Protein AF-A0A2E5HHM3-F1 (afdb_monomer)

Solvent-accessible surface area (backbone atoms only — not comparable to full-atom values): 27384 Å² total; per-residue (Å²): 130,82,76,67,88,47,55,37,11,31,21,48,49,81,58,52,78,42,77,38,88,93,41,84,60,32,28,41,39,33,32,73,82,70,71,46,77,44,80,33,44,54,70,53,45,56,56,45,70,64,27,66,7,68,49,29,27,46,55,49,34,52,52,38,50,73,74,68,46,90,64,98,44,60,64,49,46,44,55,49,44,51,56,35,32,76,76,62,48,24,49,78,33,81,50,67,50,60,92,63,73,69,63,55,90,77,54,38,79,43,60,85,66,72,57,25,53,57,87,82,64,73,36,71,58,62,44,70,64,84,58,46,63,56,59,68,73,49,61,73,42,44,63,63,52,44,70,67,42,28,88,82,38,74,84,62,60,92,67,48,61,36,80,40,81,39,98,86,74,45,79,41,34,23,57,27,59,48,81,20,36,27,40,65,51,53,41,96,85,30,36,46,50,49,41,76,77,75,26,62,86,71,42,50,68,71,68,56,39,55,46,54,44,64,33,64,44,58,79,22,36,31,40,42,67,50,79,47,56,62,41,82,80,12,55,86,76,21,54,76,48,51,68,37,77,62,68,76,40,54,76,91,63,70,63,59,83,74,59,55,42,65,63,65,72,71,38,77,62,54,68,90,77,42,58,86,84,34,76,60,34,49,48,54,52,50,52,54,50,51,54,58,48,69,69,43,90,81,64,48,67,30,41,46,46,40,49,28,35,26,67,75,69,76,44,78,58,70,41,55,33,85,48,43,56,71,36,61,60,36,32,36,52,52,24,53,52,40,22,55,26,21,53,48,51,48,63,70,37,48,75,45,58,74,61,46,39,40,68,76,53,33,52,50,48,47,53,51,33,55,46,28,53,62,44,62,62,71,73,62,69,78,71,50,74,69,54,44,55,47,52,51,48,52,50,50,34,37,57,70,57,35,59,35,68,55,34,101,35,66,42,58,31,43,41,53,52,46,52,29,50,52,52,14,42,43,57,25,69,71,53,62,96,80,78,73,88,66,52,53,68,53,45,22,43,37,42,32,40,48,40,58,58,52,56,58,42,37,66,47,40,35,57,66,30,81,43,72,64,52,44,48,48,53,43,46,54,47,38,52,48,41,56,56,69,82,77,78,77,125

Sequence (490 aa):
MAPPSGDAYPYLCKATITPLPDRPGEFEVTIGNPPRRVVLGSSALALAQEFDGQRTCAEIASALIADGVPLPSPDFVLAMAQQLAQIGLVLLSHQPIERNVKVRGESGLFSTNPLRHRCLGCGRSCQGHIIGPLEPEFIERVPDILATLQPLYPELTDEVLVPMERDSGATAHRLAFGRARACVFLGDDGLCRIHKHIGPEAKPAMCRFFPIRLVQTEDGFRVGISRCYEAHKTYKEGLEQTIAEITGMQPDELLPPEVRGLSPSEPGILNDNPEPGSREARRQQLEHHFMAMLEDPQVTLGHLLHFACEVAQGQRLALPPTQLLEDPATTRIIARRLRSFGQRALATHAHYLDDTLPDGHIDRLGRLLDFITQYPDEGVTTLTPAQRDYSFHILREWFFLRDWFRHPSIEASAVTMALGVLTAAELAAGADEGDQGDLPGDLFAHALITWVRLVRAPDNVTDLFTDQEDFGLFLTDLGEAGASPEGATS

Foldseek 3Di:
DPPPLFQKQKAFADWDWAQDPVDPQWIWTWDDVVTDTDIDGNLLVVLNVLRHLADTLQRSLVVCVVVVNDDPDSCSSSVSSVVCVVSPRMDIDSHRDPPDPVLPPCQDEAEPPFAWDDPPQQLQQQWDDWADLFDPVLVVCVVVLCVQCCVVPVVDDPQQWDWDQDPVRDIGTTGDADWQRGGPQQDPSSGRVCCVGVRLVSDTLLSLLPPWDWAQASNHIYIHGALDLCCLVTVVPGPRADPCNSRVADSNRPDDPRVCTSDPPRLPHQPPCPDPPDPSNLQVVLLVVVLVLLVDPPDDLLNLLQSLLCSLPVDGFLDDSVCLQVQLLSLQLLLVLLLQLLVVLCVVCVVVLVIHHPPVLSVLLVLLSVCSNVPDSDGFQDDDPSLRVVLSSNVSRCSSSNLVSLAPGPSLVSVLSSSQSSSLRVSLVPDDPPDDPQHSSSSSSNSSSSSVVQVSNSVSSCSSQVDSVSVNVSSVSSRVSSVDCPPVPD

Structure (mmCIF, N/CA/C/O backbone):
data_AF-A0A2E5HHM3-F1
#
_entry.id   AF-A0A2E5HHM3-F1
#
loop_
_atom_site.group_PDB
_atom_site.id
_atom_site.type_symbol
_atom_site.label_atom_id
_atom_site.label_alt_id
_atom_site.label_comp_id
_atom_site.label_asym_id
_atom_site.label_entity_id
_atom_site.label_seq_id
_atom_site.pdbx_PDB_ins_code
_atom_site.Cartn_x
_atom_site.Cartn_y
_atom_site.Cartn_z
_atom_site.occupancy
_atom_site.B_iso_or_equiv
_atom_site.auth_seq_id
_atom_site.auth_comp_id
_atom_site.auth_asym_id
_atom_site.auth_atom_id
_atom_site.pdbx_PDB_model_num
ATOM 1 N N . MET A 1 1 ? -10.007 34.455 -18.411 1.00 40.62 1 MET A N 1
ATOM 2 C CA . MET A 1 1 ? -9.609 35.388 -17.336 1.00 40.62 1 MET A CA 1
ATOM 3 C C . MET A 1 1 ? -9.235 34.534 -16.146 1.00 40.62 1 MET A C 1
ATOM 5 O O . MET A 1 1 ? -10.015 33.643 -15.843 1.00 40.62 1 MET A O 1
ATOM 9 N N . ALA A 1 2 ? -8.062 34.732 -15.541 1.00 40.72 2 ALA A N 1
ATOM 10 C CA . ALA A 1 2 ? -7.767 34.075 -14.268 1.00 40.72 2 ALA A CA 1
ATOM 11 C C . ALA A 1 2 ? -8.791 34.567 -13.225 1.00 40.72 2 ALA A C 1
ATOM 13 O O . ALA A 1 2 ? -9.105 35.764 -13.251 1.00 40.72 2 ALA A O 1
ATOM 14 N N . PRO A 1 3 ? -9.355 33.685 -12.382 1.00 49.28 3 PRO A N 1
ATOM 15 C CA . PRO A 1 3 ? -10.238 34.119 -11.307 1.00 49.28 3 PRO A CA 1
ATOM 16 C C . PRO A 1 3 ? -9.492 35.124 -10.412 1.00 49.28 3 PRO A C 1
ATOM 18 O O . PRO A 1 3 ? -8.264 35.031 -10.282 1.00 49.28 3 PRO A O 1
ATOM 21 N N . PRO A 1 4 ? -10.183 36.129 -9.846 1.00 58.88 4 PRO A N 1
ATOM 22 C CA . PRO A 1 4 ? -9.562 37.033 -8.889 1.00 58.88 4 PRO A CA 1
ATOM 23 C C . PRO A 1 4 ? -8.949 36.215 -7.743 1.00 58.88 4 PRO A C 1
ATOM 25 O O . PRO A 1 4 ? -9.492 35.195 -7.327 1.00 58.88 4 PRO A O 1
ATOM 28 N N . SER A 1 5 ? -7.795 36.652 -7.234 1.00 60.22 5 SER A N 1
ATOM 29 C CA . SER A 1 5 ? -6.968 35.898 -6.278 1.00 60.22 5 SER A CA 1
ATOM 30 C C . SER A 1 5 ? -7.682 35.492 -4.977 1.00 60.22 5 SER A C 1
ATOM 32 O O . SER A 1 5 ? -7.164 34.656 -4.248 1.00 60.22 5 SER A O 1
ATOM 34 N N . GLY A 1 6 ? -8.866 36.037 -4.683 1.00 63.72 6 GLY A N 1
ATOM 35 C CA . GLY A 1 6 ? -9.645 35.741 -3.479 1.00 63.72 6 GLY A CA 1
ATOM 36 C C . GLY A 1 6 ? -10.492 34.462 -3.510 1.00 63.72 6 GLY A C 1
ATOM 37 O O . GLY A 1 6 ? -10.891 34.015 -2.438 1.00 63.72 6 GLY A O 1
ATOM 38 N N . ASP A 1 7 ? -10.732 33.847 -4.675 1.00 83.00 7 ASP A N 1
ATOM 39 C CA . ASP A 1 7 ? -11.750 32.786 -4.849 1.00 83.00 7 ASP A CA 1
ATOM 40 C C . ASP A 1 7 ? -11.260 31.361 -4.504 1.00 83.00 7 ASP A C 1
ATOM 42 O O . ASP A 1 7 ? -11.776 30.365 -5.010 1.00 83.00 7 ASP A O 1
ATOM 46 N N . ALA A 1 8 ? -10.229 31.232 -3.667 1.00 91.50 8 ALA A N 1
ATOM 47 C CA . ALA A 1 8 ? -9.728 29.927 -3.240 1.00 91.50 8 ALA A CA 1
ATOM 48 C C . ALA A 1 8 ? -10.451 29.451 -1.973 1.00 91.50 8 ALA A C 1
ATOM 50 O O . ALA A 1 8 ? -10.567 30.213 -1.021 1.00 91.50 8 ALA A O 1
ATOM 51 N N . TYR A 1 9 ? -10.886 28.194 -1.941 1.00 93.12 9 TYR A N 1
ATOM 52 C CA . TYR A 1 9 ? -11.566 27.530 -0.828 1.00 93.12 9 TYR A CA 1
ATOM 53 C C . TYR A 1 9 ? -10.566 26.616 -0.106 1.00 93.12 9 TYR A C 1
ATOM 55 O O . TYR A 1 9 ? -10.296 25.509 -0.590 1.00 93.12 9 TYR A O 1
ATOM 63 N N . PRO A 1 10 ? -9.941 27.070 0.996 1.00 94.75 10 PRO A N 1
ATOM 64 C CA . PRO A 1 10 ? -8.977 26.268 1.729 1.00 94.75 10 PRO A CA 1
ATOM 65 C C . PRO A 1 10 ? -9.691 25.285 2.658 1.00 94.75 10 PRO A C 1
ATOM 67 O O . PRO A 1 10 ? -10.635 25.644 3.357 1.00 94.75 10 PRO A O 1
ATOM 70 N N . TYR A 1 11 ? -9.192 24.057 2.716 1.00 90.88 11 TYR A N 1
ATOM 71 C CA . TYR A 1 11 ? -9.644 23.013 3.627 1.00 90.88 11 TYR A CA 1
ATOM 72 C C . TYR A 1 11 ? -8.462 22.432 4.395 1.00 90.88 11 TYR A C 1
ATOM 74 O O . TYR A 1 11 ? -7.541 21.885 3.792 1.00 90.88 11 TYR A O 1
ATOM 82 N N . LEU A 1 12 ? -8.482 22.527 5.723 1.00 90.06 12 LEU A N 1
ATOM 83 C CA . LEU A 1 12 ? -7.483 21.896 6.577 1.00 90.06 12 LEU A CA 1
ATOM 84 C C . LEU A 1 12 ? -7.671 20.377 6.542 1.00 90.06 12 LEU A C 1
ATOM 86 O O . LEU A 1 12 ? -8.689 19.852 7.000 1.00 90.06 12 LEU A O 1
ATOM 90 N N . CYS A 1 13 ? -6.669 19.669 6.017 1.00 82.56 13 CYS A N 1
ATOM 91 C CA . CYS A 1 13 ? -6.609 18.216 6.077 1.00 82.56 13 CYS A CA 1
ATOM 92 C C . CYS A 1 13 ? -6.697 17.756 7.535 1.00 82.56 13 CYS A C 1
ATOM 94 O O . CYS A 1 13 ? -6.189 18.413 8.445 1.00 82.56 13 CYS A O 1
ATOM 96 N N . LYS A 1 14 ? -7.297 16.588 7.763 1.00 79.12 14 LYS A N 1
ATOM 97 C CA . LYS A 1 14 ? -7.404 16.010 9.103 1.00 79.12 14 LYS A CA 1
ATOM 98 C C . LYS A 1 14 ? -6.021 15.875 9.747 1.00 79.12 14 LYS A C 1
ATOM 100 O O . LYS A 1 14 ? -5.165 15.151 9.237 1.00 79.12 14 LYS A O 1
ATOM 105 N N . ALA A 1 15 ? -5.834 16.567 10.868 1.00 84.50 15 ALA A N 1
ATOM 106 C CA . ALA A 1 15 ? -4.564 16.669 11.566 1.00 84.50 15 ALA A CA 1
ATOM 107 C C . ALA A 1 15 ? -4.728 16.456 13.074 1.00 84.50 15 ALA A C 1
ATOM 109 O O . ALA A 1 15 ? -5.722 16.881 13.665 1.00 84.50 15 ALA A O 1
ATOM 110 N N . THR A 1 16 ? -3.722 15.852 13.699 1.00 88.00 16 THR A N 1
ATOM 111 C CA . THR A 1 16 ? -3.562 15.840 15.156 1.00 88.00 16 THR A CA 1
ATOM 112 C C . THR A 1 16 ? -2.814 17.100 15.569 1.00 88.00 16 THR A C 1
ATOM 114 O O . THR A 1 16 ? -1.764 17.401 15.007 1.00 88.00 16 THR A O 1
ATOM 117 N N . ILE A 1 17 ? -3.339 17.835 16.546 1.00 91.94 17 ILE A N 1
ATOM 118 C CA . ILE A 1 17 ? -2.752 19.090 17.025 1.00 91.94 17 ILE A CA 1
ATOM 119 C C . ILE A 1 17 ? -2.259 18.876 18.454 1.00 91.94 17 ILE A C 1
ATOM 121 O O . ILE A 1 17 ? -3.057 18.601 19.349 1.00 91.94 17 ILE A O 1
ATOM 125 N N . THR A 1 18 ? -0.957 19.042 18.672 1.00 93.94 18 THR A N 1
ATOM 126 C CA . THR A 1 18 ? -0.313 18.837 19.973 1.00 93.94 18 THR A CA 1
ATOM 127 C C . THR A 1 18 ? 0.367 20.132 20.423 1.00 93.94 18 THR A C 1
ATOM 129 O O . THR A 1 18 ? 1.236 20.632 19.708 1.00 93.94 18 THR A O 1
ATOM 132 N N . PRO A 1 19 ? 0.020 20.710 21.588 1.00 94.81 19 PRO A N 1
ATOM 133 C CA . PRO A 1 19 ? 0.738 21.868 22.118 1.00 94.81 19 PRO A CA 1
ATOM 134 C C . PRO A 1 19 ? 2.185 21.495 22.464 1.00 94.81 19 PRO A C 1
ATOM 136 O O . PRO A 1 19 ? 2.441 20.416 22.998 1.00 94.81 19 PRO A O 1
ATOM 139 N N . LEU A 1 20 ? 3.131 22.392 22.183 1.00 94.25 20 LEU A N 1
ATOM 140 C CA . LEU A 1 20 ? 4.549 22.170 22.467 1.00 94.25 20 LEU A CA 1
ATOM 141 C C . LEU A 1 20 ? 4.905 22.691 23.872 1.00 94.25 20 LEU A C 1
ATOM 143 O O . LEU A 1 20 ? 4.852 23.903 24.088 1.00 94.25 20 LEU A O 1
ATOM 147 N N . PRO A 1 21 ? 5.299 21.823 24.829 1.00 93.44 21 PRO A N 1
ATOM 148 C CA . PRO A 1 21 ? 5.500 22.223 26.227 1.00 93.44 21 PRO A CA 1
ATOM 149 C C . PRO A 1 21 ? 6.550 23.326 26.405 1.00 93.44 21 PRO A C 1
ATOM 151 O O . PRO A 1 21 ? 6.357 24.246 27.196 1.00 93.44 21 PRO A O 1
ATOM 154 N N . ASP A 1 22 ? 7.631 23.257 25.627 1.00 96.06 22 ASP A N 1
ATOM 155 C CA . ASP A 1 22 ? 8.778 24.165 25.742 1.00 96.06 22 ASP A CA 1
ATOM 156 C C . ASP A 1 22 ? 8.617 25.457 24.923 1.00 96.06 22 ASP A C 1
ATOM 158 O O . ASP A 1 22 ? 9.476 26.339 24.975 1.00 96.06 22 ASP A O 1
ATOM 162 N N . ARG A 1 23 ? 7.533 25.581 24.142 1.00 96.19 23 ARG A N 1
ATOM 163 C CA . ARG A 1 23 ? 7.264 26.723 23.251 1.00 96.19 23 ARG A CA 1
ATOM 164 C C . ARG A 1 23 ? 5.805 27.174 23.393 1.00 96.19 23 ARG A C 1
ATOM 166 O O . ARG A 1 23 ? 4.967 26.829 22.560 1.00 96.19 23 ARG A O 1
ATOM 173 N N . PRO A 1 24 ? 5.475 27.928 24.461 1.00 95.00 24 PRO A N 1
ATOM 174 C CA . PRO A 1 24 ? 4.112 28.382 24.712 1.00 95.00 24 PRO A CA 1
ATOM 175 C C . PRO A 1 24 ? 3.541 29.157 23.521 1.00 95.00 24 PRO A C 1
ATOM 177 O O . PRO A 1 24 ? 4.133 30.132 23.063 1.00 95.00 24 PRO A O 1
ATOM 180 N N . GLY A 1 25 ? 2.372 28.732 23.044 1.00 93.31 25 GLY A N 1
ATOM 181 C CA . GLY A 1 25 ? 1.731 29.322 21.867 1.00 93.31 25 GLY A CA 1
ATOM 182 C C . GLY A 1 25 ? 2.198 28.742 20.530 1.00 93.31 25 GLY A C 1
ATOM 183 O O . GLY A 1 25 ? 1.817 29.268 19.489 1.00 93.31 25 GLY A O 1
ATOM 184 N N . GLU A 1 26 ? 2.984 27.665 20.536 1.00 97.12 26 GLU A N 1
ATOM 185 C CA . GLU A 1 26 ? 3.273 26.860 19.351 1.00 97.12 26 GLU A CA 1
ATOM 186 C C . GLU A 1 26 ? 2.644 25.466 19.463 1.00 97.12 26 GLU A C 1
ATOM 188 O O . GLU A 1 26 ? 2.574 24.858 20.536 1.00 97.12 26 GLU A O 1
ATOM 193 N N . PHE A 1 27 ? 2.194 24.951 18.323 1.00 97.19 27 PHE A N 1
ATOM 194 C CA . PHE A 1 27 ? 1.517 23.669 18.198 1.00 97.19 27 PHE A CA 1
ATOM 195 C C . PHE A 1 27 ? 2.172 22.849 17.094 1.00 97.19 27 PHE A C 1
ATOM 197 O O . PHE A 1 27 ? 2.393 23.343 15.990 1.00 97.19 27 PHE A O 1
ATOM 204 N N . GLU A 1 28 ? 2.460 21.585 17.379 1.00 96.50 28 GLU A N 1
ATOM 205 C CA . GLU A 1 28 ? 2.812 20.598 16.367 1.00 96.50 28 GLU A CA 1
ATOM 206 C C . GLU A 1 28 ? 1.524 20.081 15.720 1.00 96.50 28 GLU A C 1
ATOM 208 O O . GLU A 1 28 ? 0.679 19.473 16.376 1.00 96.50 28 GLU A O 1
ATOM 213 N N . VAL A 1 29 ? 1.373 20.330 14.424 1.00 94.06 29 VAL A N 1
ATOM 214 C CA . VAL A 1 29 ? 0.279 19.829 13.599 1.00 94.06 29 VAL A CA 1
ATOM 215 C C . VAL A 1 29 ? 0.796 18.650 12.790 1.00 94.06 29 VAL A C 1
ATOM 217 O O . VAL A 1 29 ? 1.712 18.794 11.980 1.00 94.06 29 VAL A O 1
ATOM 220 N N . THR A 1 30 ? 0.224 17.477 13.041 1.00 85.31 30 THR A N 1
ATOM 221 C CA . THR A 1 30 ? 0.640 16.207 12.448 1.00 85.31 30 THR A CA 1
ATOM 222 C C . THR A 1 30 ? -0.424 15.682 11.492 1.00 85.31 30 THR A C 1
ATOM 224 O O . THR A 1 30 ? -1.569 15.500 11.898 1.00 85.31 30 THR A O 1
ATOM 227 N N . ILE A 1 31 ? -0.053 15.394 10.244 1.00 79.25 31 ILE A N 1
ATOM 228 C CA . ILE A 1 31 ? -0.952 14.853 9.211 1.00 79.25 31 ILE A CA 1
ATOM 229 C C . ILE A 1 31 ? -0.448 13.544 8.619 1.00 79.25 31 ILE A C 1
ATOM 231 O O . ILE A 1 31 ? 0.755 13.335 8.469 1.00 79.25 31 ILE A O 1
ATOM 235 N N . GLY A 1 32 ? -1.398 12.716 8.180 1.00 59.31 32 GLY A N 1
ATOM 236 C CA . GLY A 1 32 ? -1.133 11.528 7.376 1.00 59.31 32 GLY A CA 1
ATOM 237 C C . GLY A 1 32 ? -0.425 10.392 8.119 1.00 59.31 32 GLY A C 1
ATOM 238 O O . GLY A 1 32 ? -0.232 10.410 9.333 1.00 59.31 32 GLY A O 1
ATOM 239 N N . ASN A 1 33 ? -0.074 9.364 7.349 1.00 44.78 33 ASN A N 1
ATOM 240 C CA . ASN A 1 33 ? 0.743 8.235 7.779 1.00 44.78 33 ASN A CA 1
ATOM 241 C C . ASN A 1 33 ? 1.671 7.856 6.604 1.00 44.78 33 ASN A C 1
ATOM 243 O O . ASN A 1 33 ? 1.155 7.324 5.613 1.00 44.78 33 ASN A O 1
ATOM 247 N N . PRO A 1 34 ? 2.984 8.165 6.656 1.00 45.41 34 PRO A N 1
ATOM 248 C CA . PRO A 1 34 ? 3.769 8.597 7.813 1.00 45.41 34 PRO A CA 1
ATOM 249 C C . PRO A 1 34 ? 3.429 10.027 8.267 1.00 45.41 34 PRO A C 1
ATOM 251 O O . PRO A 1 34 ? 2.963 10.838 7.460 1.00 45.41 34 PRO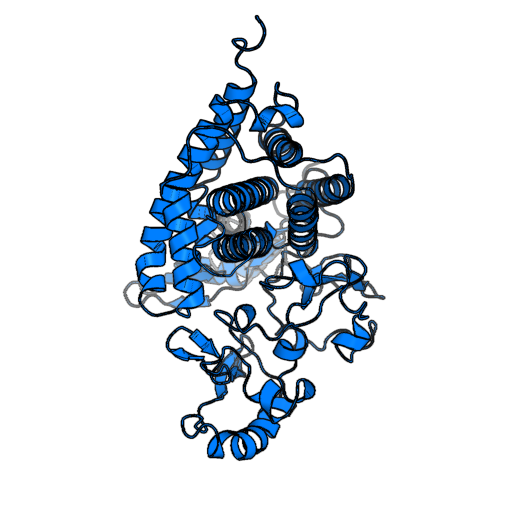 A O 1
ATOM 254 N N . PRO A 1 35 ? 3.634 10.335 9.559 1.00 69.44 35 PRO A N 1
ATOM 255 C CA . PRO A 1 35 ? 3.271 11.623 10.133 1.00 69.44 35 PRO A CA 1
ATOM 256 C C . PRO A 1 35 ? 4.173 12.739 9.595 1.00 69.44 35 PRO A C 1
ATOM 258 O O . PRO A 1 35 ? 5.363 12.789 9.907 1.00 69.44 35 PRO A O 1
ATOM 261 N N . ARG A 1 36 ? 3.604 13.685 8.842 1.00 78.62 36 ARG A N 1
ATOM 262 C CA . ARG A 1 36 ? 4.269 14.961 8.529 1.00 78.62 36 ARG A CA 1
ATOM 263 C C . ARG A 1 36 ? 3.942 15.966 9.617 1.00 78.62 36 ARG A C 1
ATOM 265 O O . ARG A 1 36 ? 2.775 16.109 9.970 1.00 78.62 36 ARG A O 1
ATOM 272 N N . ARG A 1 37 ? 4.958 16.657 10.129 1.00 90.00 37 ARG A N 1
ATOM 273 C CA . ARG A 1 37 ? 4.841 17.561 11.278 1.00 90.00 37 ARG A CA 1
ATOM 274 C C . ARG A 1 37 ? 5.168 18.984 10.866 1.00 90.00 37 ARG A C 1
ATOM 276 O O . ARG A 1 37 ? 6.194 19.228 10.237 1.00 90.00 37 ARG A O 1
ATOM 283 N N . VAL A 1 38 ? 4.307 19.914 11.246 1.00 93.69 38 VAL A N 1
ATOM 284 C CA . VAL A 1 38 ? 4.480 21.346 11.000 1.00 93.69 38 VAL A CA 1
ATOM 285 C C . VAL A 1 38 ? 4.242 22.067 12.309 1.00 93.69 38 VAL A C 1
ATOM 287 O O . VAL A 1 38 ? 3.266 21.783 12.996 1.00 93.69 38 VAL A O 1
ATOM 290 N N . VAL A 1 39 ? 5.119 22.999 12.666 1.00 95.88 39 VAL A N 1
ATOM 291 C CA . VAL A 1 39 ? 4.903 23.829 13.851 1.00 95.88 39 VAL A CA 1
ATOM 292 C C . VAL A 1 39 ? 4.181 25.101 13.440 1.00 95.88 39 VAL A C 1
ATOM 294 O O . VAL A 1 39 ? 4.693 25.866 12.625 1.00 95.88 39 VAL A O 1
ATOM 297 N N . LEU A 1 40 ? 2.997 25.325 14.006 1.00 96.12 40 LEU A N 1
ATOM 298 C CA . LEU A 1 40 ? 2.209 26.537 13.812 1.00 96.12 40 LEU A CA 1
ATOM 299 C C . LEU A 1 40 ? 2.134 27.318 15.124 1.00 96.12 40 LEU A C 1
ATOM 301 O O . LEU A 1 40 ? 1.849 26.750 16.177 1.00 96.12 40 LEU A O 1
ATOM 305 N N . GLY A 1 41 ? 2.349 28.632 15.065 1.00 95.25 41 GLY A N 1
ATOM 306 C CA . GLY A 1 41 ? 2.006 29.517 16.181 1.00 95.25 41 GLY A CA 1
ATOM 307 C C . GLY A 1 41 ? 0.486 29.632 16.360 1.00 95.25 41 GLY A C 1
ATOM 308 O O . GLY A 1 41 ? -0.265 29.360 15.423 1.00 95.25 41 GLY A O 1
ATOM 309 N N . SER A 1 42 ? 0.017 30.092 17.523 1.00 91.62 42 SER A N 1
ATOM 310 C CA . SER A 1 42 ? -1.414 30.196 17.859 1.00 91.62 42 SER A CA 1
ATOM 311 C C . SER A 1 42 ? -2.251 30.894 16.785 1.00 91.62 42 SER A C 1
ATOM 313 O O . SER A 1 42 ? -3.309 30.395 16.417 1.00 91.62 42 SER A O 1
ATOM 315 N N . SER A 1 43 ? -1.773 32.020 16.242 1.00 89.75 43 SER A N 1
ATOM 316 C CA . SER A 1 43 ? -2.503 32.768 15.207 1.00 89.75 43 SER A CA 1
ATOM 317 C C . SER A 1 43 ? -2.586 32.008 13.882 1.00 89.75 43 SER A C 1
ATOM 319 O O . SER A 1 43 ? -3.607 32.058 13.204 1.00 89.75 43 SER A O 1
ATOM 321 N N . ALA A 1 44 ? -1.523 31.285 13.523 1.00 92.69 44 ALA A N 1
ATOM 322 C CA . ALA A 1 44 ? -1.492 30.453 12.327 1.00 92.69 44 ALA A CA 1
ATOM 323 C C . ALA A 1 44 ? -2.429 29.245 12.489 1.00 92.69 44 ALA A C 1
ATOM 325 O O . ALA A 1 44 ? -3.206 28.939 11.589 1.00 92.69 44 ALA A O 1
ATOM 326 N N . LEU A 1 45 ? -2.416 28.593 13.653 1.00 94.00 45 LEU A N 1
ATOM 327 C CA . LEU A 1 45 ? -3.319 27.482 13.930 1.00 94.00 45 LEU A CA 1
ATOM 328 C C . LEU A 1 45 ? -4.790 27.921 13.906 1.00 94.00 45 LEU A C 1
ATOM 330 O O . LEU A 1 45 ? -5.594 27.258 13.260 1.00 94.00 45 LEU A O 1
ATOM 334 N N . ALA A 1 46 ? -5.128 29.041 14.553 1.00 90.19 46 ALA A N 1
ATOM 335 C CA . ALA A 1 46 ? -6.490 29.573 14.563 1.00 90.19 46 ALA A CA 1
ATOM 336 C C . ALA A 1 46 ? -6.989 29.873 13.141 1.00 90.19 46 ALA A C 1
ATOM 338 O O . ALA A 1 46 ? -8.088 29.476 12.777 1.00 90.19 46 ALA A O 1
ATOM 339 N N . LEU A 1 47 ? -6.148 30.493 12.305 1.00 94.19 47 LEU A N 1
ATOM 340 C CA . LEU A 1 47 ? -6.468 30.712 10.895 1.00 94.19 47 LEU A CA 1
ATOM 341 C C . LEU A 1 47 ? -6.643 29.389 10.131 1.00 94.19 47 LEU A C 1
ATOM 343 O O . LEU A 1 47 ? -7.606 29.236 9.388 1.00 94.19 47 LEU A O 1
ATOM 347 N N . ALA A 1 48 ? -5.746 28.418 10.323 1.00 93.50 48 ALA A N 1
ATOM 348 C CA . ALA A 1 48 ? -5.850 27.117 9.665 1.00 93.50 48 ALA A CA 1
ATOM 349 C C . ALA A 1 48 ? -7.134 26.366 10.058 1.00 93.50 48 ALA A C 1
ATOM 351 O O . ALA A 1 48 ? -7.712 25.675 9.228 1.00 93.50 48 ALA A O 1
ATOM 352 N N . GLN A 1 49 ? -7.608 26.513 11.298 1.00 93.00 49 GLN A N 1
ATOM 353 C CA . GLN A 1 49 ? -8.854 25.899 11.769 1.00 93.00 49 GLN A CA 1
ATOM 354 C C . GLN A 1 49 ? -10.110 26.467 11.087 1.00 93.00 49 GLN A C 1
ATOM 356 O O . GLN A 1 49 ? -11.120 25.768 11.025 1.00 93.00 49 GLN A O 1
ATOM 361 N N . GLU A 1 50 ? -10.039 27.673 10.516 1.00 96.44 50 GLU A N 1
ATOM 362 C CA . GLU A 1 50 ? -11.125 28.257 9.717 1.00 96.44 50 GLU A CA 1
ATOM 363 C C . GLU A 1 50 ? -11.210 27.687 8.292 1.00 96.44 50 GLU A C 1
ATOM 365 O O . GLU A 1 50 ? -12.183 27.943 7.583 1.00 96.44 50 GLU A O 1
ATOM 370 N N . PHE A 1 51 ? -10.213 26.913 7.850 1.00 95.06 51 PHE A N 1
ATOM 371 C CA . PHE A 1 51 ? -10.175 26.326 6.511 1.00 95.06 51 PHE A CA 1
ATOM 372 C C . PHE A 1 51 ? -11.139 25.137 6.428 1.00 95.06 51 PHE A C 1
ATOM 374 O O . PHE A 1 51 ? -10.772 23.977 6.622 1.00 95.06 51 PHE A O 1
ATOM 381 N N . ASP A 1 52 ? -12.405 25.436 6.158 1.00 90.75 52 ASP A N 1
ATOM 382 C CA . ASP A 1 52 ? -13.514 24.481 6.125 1.00 90.75 52 ASP A CA 1
ATOM 383 C C . ASP A 1 52 ? -13.843 23.949 4.724 1.00 90.75 52 ASP A C 1
ATOM 385 O O . ASP A 1 52 ? -14.667 23.039 4.588 1.00 90.75 52 ASP A O 1
ATOM 389 N N . GLY A 1 53 ? -13.181 24.482 3.697 1.00 89.06 53 GLY A N 1
ATOM 390 C CA . GLY A 1 53 ? -13.424 24.187 2.292 1.00 89.06 53 GLY A CA 1
ATOM 391 C C . GLY A 1 53 ? -14.708 24.802 1.736 1.00 89.06 53 GLY A C 1
ATOM 392 O O . GLY A 1 53 ? -15.000 24.605 0.568 1.00 89.06 53 GLY A O 1
ATOM 393 N N . GLN A 1 54 ? -15.487 25.529 2.529 1.00 91.88 54 GLN A N 1
ATOM 394 C CA . GLN A 1 54 ? -16.784 26.097 2.151 1.00 91.88 54 GLN A CA 1
ATOM 395 C C . GLN A 1 54 ? -16.714 27.607 1.956 1.00 91.88 54 GLN A C 1
ATOM 397 O O . GLN A 1 54 ? -17.383 28.138 1.074 1.00 91.88 54 GLN A O 1
ATOM 402 N N . ARG A 1 55 ? -15.891 28.287 2.754 1.00 93.69 55 ARG A N 1
ATOM 403 C CA . ARG A 1 55 ? -15.621 29.716 2.621 1.00 93.69 55 ARG A CA 1
ATOM 404 C C . ARG A 1 55 ? -14.368 29.940 1.787 1.00 93.69 55 ARG A C 1
ATOM 406 O O . ARG A 1 55 ? -13.384 29.212 1.903 1.00 93.69 55 ARG A O 1
ATOM 413 N N . THR A 1 56 ? -14.392 30.980 0.970 1.00 94.81 56 THR A N 1
ATOM 414 C CA . THR A 1 56 ? -13.207 31.481 0.274 1.00 94.81 56 THR A CA 1
ATOM 415 C C . THR A 1 56 ? -12.201 32.082 1.260 1.00 94.81 56 THR A C 1
ATOM 417 O O . THR A 1 56 ? -12.558 32.525 2.354 1.00 94.81 56 THR A O 1
ATOM 420 N N . CYS A 1 57 ? -10.932 32.191 0.862 1.00 94.56 57 CYS A N 1
ATOM 421 C CA . CYS A 1 57 ? -9.912 32.907 1.627 1.00 94.56 57 CYS A CA 1
ATOM 422 C C . CYS A 1 57 ? -10.345 34.349 1.949 1.00 94.56 57 CYS A C 1
ATOM 424 O O . CYS A 1 57 ? -10.065 34.837 3.043 1.00 94.56 57 CYS A O 1
ATOM 426 N N . ALA A 1 58 ? -11.051 35.017 1.029 1.00 93.44 58 ALA A N 1
ATOM 427 C CA . ALA A 1 58 ? -11.566 36.372 1.225 1.00 93.44 58 ALA A CA 1
ATOM 428 C C . ALA A 1 58 ? -12.690 36.442 2.275 1.00 93.44 58 ALA A C 1
ATOM 430 O O . ALA A 1 58 ? -12.723 37.368 3.091 1.00 93.44 58 ALA A O 1
ATOM 431 N N . GLU A 1 59 ? -13.595 35.463 2.292 1.00 93.94 59 GLU A N 1
ATOM 432 C CA . GLU A 1 59 ? -14.659 35.359 3.299 1.00 93.94 59 GLU A CA 1
ATOM 433 C C . GLU A 1 59 ? -14.092 35.028 4.682 1.00 93.94 59 GLU A C 1
ATOM 435 O O . GLU A 1 59 ? -14.480 35.657 5.665 1.00 93.94 59 GLU A O 1
ATOM 440 N N . ILE A 1 60 ? -13.123 34.109 4.757 1.00 95.31 60 ILE A N 1
ATOM 441 C CA . ILE A 1 60 ? -12.418 33.768 6.002 1.00 95.31 60 ILE A CA 1
ATOM 442 C C . ILE A 1 60 ? -11.669 34.987 6.547 1.00 95.31 60 ILE A C 1
ATOM 444 O O . ILE A 1 60 ? -11.805 35.315 7.725 1.00 95.31 60 ILE A O 1
ATOM 448 N N . ALA A 1 61 ? -10.927 35.703 5.693 1.00 94.12 61 ALA A N 1
ATOM 449 C CA . ALA A 1 61 ? -10.246 36.936 6.082 1.00 94.12 61 ALA A CA 1
ATOM 450 C C . ALA A 1 61 ? -11.233 37.970 6.647 1.00 94.12 61 ALA A C 1
ATOM 452 O O . ALA A 1 61 ? -10.975 38.582 7.682 1.00 94.12 61 ALA A O 1
ATOM 453 N N . SER A 1 62 ? -12.377 38.140 5.980 1.00 92.75 62 SER A N 1
ATOM 454 C CA . SER A 1 62 ? -13.411 39.098 6.379 1.00 92.75 62 SER A CA 1
ATOM 455 C C . SER A 1 62 ? -14.066 38.723 7.715 1.00 92.75 62 SER A C 1
ATOM 457 O O . SER A 1 62 ? -14.275 39.605 8.547 1.00 92.75 62 SER A O 1
ATOM 459 N N . ALA A 1 63 ? -14.344 37.434 7.948 1.00 92.38 63 ALA A N 1
ATOM 460 C CA . ALA A 1 63 ? -14.878 36.925 9.214 1.00 92.38 63 ALA A CA 1
ATOM 461 C C . ALA A 1 63 ? -13.897 37.152 10.376 1.00 92.38 63 ALA A C 1
ATOM 463 O O . ALA A 1 63 ? -14.264 37.727 11.396 1.00 92.38 63 ALA A O 1
ATOM 464 N N . LEU A 1 64 ? -12.621 36.813 10.182 1.00 92.12 64 LEU A N 1
ATOM 465 C CA . LEU A 1 64 ? -11.580 37.011 11.192 1.00 92.12 64 LEU A CA 1
ATOM 466 C C . LEU A 1 64 ? -11.374 38.491 11.546 1.00 92.12 64 LEU A C 1
ATOM 468 O O . LEU A 1 64 ? -11.235 38.829 12.721 1.00 92.12 64 LEU A O 1
ATOM 472 N N . ILE A 1 65 ? -11.401 39.387 10.553 1.00 91.25 65 ILE A N 1
ATOM 473 C CA . ILE A 1 65 ? -11.339 40.838 10.790 1.00 91.25 65 ILE A CA 1
ATOM 474 C C . ILE A 1 65 ? -12.556 41.309 11.597 1.00 91.25 65 ILE A C 1
ATOM 476 O O . ILE A 1 65 ? -12.399 42.122 12.510 1.00 91.25 65 ILE A O 1
ATOM 480 N N . ALA A 1 66 ? -13.755 40.805 11.284 1.00 91.31 66 ALA A N 1
ATOM 481 C CA . ALA A 1 66 ? -14.976 41.140 12.017 1.00 91.31 66 ALA A CA 1
ATOM 482 C C . ALA A 1 66 ? -14.921 40.679 13.486 1.00 91.31 66 ALA A C 1
ATOM 484 O O . ALA A 1 66 ? -15.386 41.405 14.365 1.00 91.31 66 ALA A O 1
ATOM 485 N N . ASP A 1 67 ? -14.272 39.545 13.755 1.00 90.25 67 ASP A N 1
ATOM 486 C CA . ASP A 1 67 ? -14.047 39.006 15.102 1.00 90.25 67 ASP A CA 1
ATOM 487 C C . ASP A 1 67 ? -12.866 39.669 15.842 1.00 90.25 67 ASP A C 1
ATOM 489 O O . ASP A 1 67 ? -12.524 39.296 16.966 1.00 90.25 67 ASP A O 1
ATOM 493 N N . GLY A 1 68 ? -12.235 40.684 15.239 1.00 91.25 68 GLY A N 1
ATOM 494 C CA . GLY A 1 68 ? -11.130 41.433 15.837 1.00 91.25 68 GLY A CA 1
ATOM 495 C C . GLY A 1 68 ? -9.787 40.698 15.814 1.00 91.25 68 GLY A C 1
ATOM 496 O O . GLY A 1 68 ? -8.858 41.105 16.517 1.00 91.25 68 GLY A O 1
ATOM 497 N N . VAL A 1 69 ? -9.656 39.637 15.013 1.00 86.50 69 VAL A N 1
ATOM 498 C CA . VAL A 1 69 ? -8.390 38.927 14.820 1.00 86.50 69 VAL A CA 1
ATOM 499 C C . VAL A 1 69 ? -7.480 39.776 13.924 1.00 86.50 69 VAL A C 1
ATOM 501 O O . VAL A 1 69 ? -7.843 40.085 12.786 1.00 86.50 69 VAL A O 1
ATOM 504 N N . PRO A 1 70 ? -6.285 40.177 14.394 1.00 87.12 70 PRO A N 1
ATOM 505 C CA . PRO A 1 70 ? -5.386 41.001 13.600 1.00 87.12 70 PRO A CA 1
ATOM 506 C C . PRO A 1 70 ? -4.788 40.180 12.451 1.00 87.12 70 PRO A C 1
ATOM 508 O O . PRO A 1 70 ? -3.929 39.324 12.667 1.00 87.12 70 PRO A O 1
ATOM 511 N N . LEU A 1 71 ? -5.217 40.469 11.220 1.00 87.31 71 LEU A N 1
ATOM 512 C CA . LEU A 1 71 ? -4.606 39.943 10.000 1.00 87.31 71 LEU A CA 1
ATOM 513 C C . LEU A 1 71 ? -3.658 40.983 9.379 1.00 87.31 71 LEU A C 1
ATOM 515 O O . LEU A 1 71 ? -4.034 42.153 9.282 1.00 87.31 71 LEU A O 1
ATOM 519 N N . PRO A 1 72 ? -2.456 40.588 8.910 1.00 80.06 72 PRO A N 1
ATOM 520 C CA . PRO A 1 72 ? -1.540 41.504 8.225 1.00 80.06 72 PRO A CA 1
ATOM 521 C C . PRO A 1 72 ? -2.143 42.122 6.955 1.00 80.06 72 PRO A C 1
ATOM 523 O O . PRO A 1 72 ? -1.921 43.295 6.663 1.00 80.06 72 PRO A O 1
ATOM 526 N N . SER A 1 73 ? -2.906 41.327 6.203 1.00 88.06 73 SER A N 1
ATOM 527 C CA . SER A 1 73 ? -3.699 41.743 5.045 1.00 88.06 73 SER A CA 1
ATOM 528 C C . SER A 1 73 ? -4.752 40.670 4.720 1.00 88.06 73 SER A C 1
ATOM 530 O O . SER A 1 73 ? -4.598 39.526 5.154 1.00 88.06 73 SER A O 1
ATOM 532 N N . PRO A 1 74 ? -5.793 40.982 3.928 1.00 78.06 74 PRO A N 1
ATOM 533 C CA . PRO A 1 74 ? -6.711 39.963 3.412 1.00 78.06 74 PRO A CA 1
ATOM 534 C C . PRO A 1 74 ? -6.006 38.876 2.579 1.00 78.06 74 PRO A C 1
ATOM 536 O O . PRO A 1 74 ? -6.356 37.701 2.673 1.00 78.06 74 PRO A O 1
ATOM 539 N N . ASP A 1 75 ? -4.951 39.240 1.840 1.00 90.19 75 ASP A N 1
ATOM 540 C CA . ASP A 1 75 ? -4.158 38.305 1.023 1.00 90.19 75 ASP A CA 1
ATOM 541 C C . ASP A 1 75 ? -3.322 37.323 1.860 1.00 90.19 75 ASP A C 1
ATOM 543 O O . ASP A 1 75 ? -2.901 36.276 1.361 1.00 90.19 75 ASP A O 1
ATOM 547 N N . PHE A 1 76 ? -3.090 37.627 3.143 1.00 93.19 76 PHE A N 1
ATOM 548 C CA . PHE A 1 76 ? -2.340 36.753 4.045 1.00 93.19 76 PHE A CA 1
ATOM 549 C C . PHE A 1 76 ? -2.988 35.369 4.175 1.00 93.19 76 PHE A C 1
ATOM 551 O O . PHE A 1 76 ? -2.278 34.366 4.225 1.00 93.19 76 PHE A O 1
ATOM 558 N N . VAL A 1 77 ? -4.325 35.299 4.171 1.00 94.81 77 VAL A N 1
ATOM 559 C CA . VAL A 1 77 ? -5.063 34.031 4.267 1.00 94.81 77 VAL A CA 1
ATOM 560 C C . VAL A 1 77 ? -4.768 33.127 3.071 1.00 94.81 77 VAL A C 1
ATOM 562 O O . VAL A 1 77 ? -4.471 31.947 3.254 1.00 94.81 77 VAL A O 1
ATOM 565 N N . LEU A 1 78 ? -4.772 33.687 1.858 1.00 94.31 78 LEU A N 1
ATOM 566 C CA . LEU A 1 78 ? -4.433 32.950 0.641 1.00 94.31 78 LEU A CA 1
ATOM 567 C C . LEU A 1 78 ? -2.971 32.498 0.650 1.00 94.31 78 LEU A C 1
ATOM 569 O O . LEU A 1 78 ? -2.692 31.333 0.377 1.00 94.31 78 LEU A O 1
ATOM 573 N N . ALA A 1 79 ? -2.043 33.402 0.979 1.00 93.31 79 ALA A N 1
ATOM 574 C CA . ALA A 1 79 ? -0.618 33.082 1.019 1.00 93.31 79 ALA A CA 1
ATOM 575 C C . ALA A 1 79 ? -0.332 31.950 2.016 1.00 93.31 79 ALA A C 1
ATOM 577 O O . ALA A 1 79 ? 0.395 31.006 1.703 1.00 93.31 79 ALA A O 1
ATOM 578 N N . MET A 1 80 ? -0.956 31.998 3.195 1.00 94.94 80 MET A N 1
ATOM 579 C CA . MET A 1 80 ? -0.846 30.936 4.187 1.00 94.94 80 MET A CA 1
ATOM 580 C C . MET A 1 80 ? -1.467 29.625 3.693 1.00 94.94 80 MET A C 1
ATOM 582 O O . MET A 1 80 ? -0.831 28.579 3.809 1.00 94.94 80 MET A O 1
ATOM 586 N N . ALA A 1 81 ? -2.666 29.660 3.106 1.00 94.19 81 ALA A N 1
ATOM 587 C CA . ALA A 1 81 ? -3.302 28.470 2.549 1.00 94.19 81 ALA A CA 1
ATOM 588 C C . ALA A 1 81 ? -2.446 27.818 1.449 1.00 94.19 81 ALA A C 1
ATOM 590 O O . ALA A 1 81 ? -2.305 26.599 1.429 1.00 94.19 81 ALA A O 1
ATOM 591 N N . GLN A 1 82 ? -1.803 28.614 0.589 1.00 92.25 82 GLN A N 1
ATOM 592 C CA . GLN A 1 82 ? -0.872 28.130 -0.434 1.00 92.25 82 GLN A CA 1
ATOM 593 C C . GLN A 1 82 ? 0.377 27.480 0.175 1.00 92.25 82 GLN A C 1
ATOM 595 O O . GLN A 1 82 ? 0.771 26.401 -0.264 1.00 92.25 82 GLN A O 1
ATOM 600 N N . GLN A 1 83 ? 0.982 28.091 1.199 1.00 91.44 83 GLN A N 1
ATOM 601 C CA . GLN A 1 83 ? 2.134 27.512 1.904 1.00 91.44 83 GLN A CA 1
ATOM 602 C C . GLN A 1 83 ? 1.768 26.191 2.594 1.00 91.44 83 GLN A C 1
ATOM 604 O O . GLN A 1 83 ? 2.485 25.198 2.475 1.00 91.44 83 GLN A O 1
ATOM 609 N N . LEU A 1 84 ? 0.611 26.141 3.257 1.00 91.00 84 LEU A N 1
ATOM 610 C CA . LEU A 1 84 ? 0.118 24.913 3.874 1.00 91.00 84 LEU A CA 1
ATOM 611 C C . LEU A 1 84 ? -0.278 23.848 2.838 1.00 91.00 84 LEU A C 1
ATOM 613 O O . LEU A 1 84 ? -0.110 22.654 3.091 1.00 91.00 84 LEU A O 1
ATOM 617 N N . ALA A 1 85 ? -0.747 24.250 1.657 1.00 84.81 85 ALA A N 1
ATOM 618 C CA . ALA A 1 85 ? -1.032 23.330 0.561 1.00 84.81 85 ALA A CA 1
ATOM 619 C C . ALA A 1 85 ? 0.242 22.722 -0.042 1.00 84.81 85 ALA A C 1
ATOM 621 O O . ALA A 1 85 ? 0.261 21.529 -0.345 1.00 84.81 85 ALA A O 1
ATOM 622 N N . GLN A 1 86 ? 1.335 23.487 -0.141 1.00 80.94 86 GLN A N 1
ATOM 623 C CA . GLN A 1 86 ? 2.633 22.983 -0.619 1.00 80.94 86 GLN A CA 1
ATOM 624 C C . GLN A 1 86 ? 3.179 21.838 0.246 1.00 80.94 86 GLN A C 1
ATOM 626 O O . GLN A 1 86 ? 3.808 20.919 -0.275 1.00 80.94 86 GLN A O 1
ATOM 631 N N . ILE A 1 87 ? 2.888 21.852 1.549 1.00 80.94 87 ILE A N 1
ATOM 632 C CA . ILE A 1 87 ? 3.289 20.796 2.494 1.00 80.94 87 ILE A CA 1
ATOM 633 C C . ILE A 1 87 ? 2.200 19.726 2.711 1.00 80.94 87 ILE A C 1
ATOM 635 O O . ILE A 1 87 ? 2.417 18.749 3.432 1.00 80.94 87 ILE A O 1
ATOM 639 N N . GLY A 1 88 ? 1.047 19.864 2.046 1.00 76.19 88 GLY A N 1
ATOM 640 C CA . GLY A 1 88 ? -0.073 18.917 2.084 1.00 76.19 88 GLY A CA 1
ATOM 641 C C . GLY A 1 88 ? -0.986 19.034 3.309 1.00 76.19 88 GLY A C 1
ATOM 642 O O . GLY A 1 88 ? -1.820 18.156 3.521 1.00 76.19 88 GLY A O 1
ATOM 643 N N . LEU A 1 89 ? -0.840 20.092 4.113 1.00 84.88 89 LEU A N 1
ATOM 644 C CA . LEU A 1 89 ? -1.684 20.354 5.284 1.00 84.88 89 LEU A CA 1
ATOM 645 C C . LEU A 1 89 ? -3.050 20.928 4.898 1.00 84.88 89 LEU A C 1
ATOM 647 O O . LEU A 1 89 ? -4.014 20.752 5.635 1.00 84.88 89 LEU A O 1
ATOM 651 N N . VAL A 1 90 ? -3.147 21.588 3.744 1.00 89.50 90 VAL A N 1
ATOM 652 C CA . VAL A 1 90 ? -4.383 22.204 3.253 1.00 89.50 90 VAL A CA 1
ATOM 653 C C . VAL A 1 90 ? -4.674 21.745 1.829 1.00 89.50 90 VAL A C 1
ATOM 655 O O . VAL A 1 90 ? -3.786 21.737 0.982 1.00 89.50 90 VAL A O 1
ATOM 658 N N . LEU A 1 91 ? -5.924 21.387 1.548 1.00 81.31 91 LEU A N 1
ATOM 659 C CA . LEU A 1 91 ? -6.435 21.284 0.183 1.00 81.31 91 LEU A CA 1
ATOM 660 C C . LEU A 1 91 ? -6.944 22.659 -0.237 1.00 81.31 91 LEU A C 1
ATOM 662 O O . LEU A 1 91 ? -7.721 23.277 0.485 1.00 81.31 91 LEU A O 1
ATOM 666 N N . LEU A 1 92 ? -6.502 23.145 -1.393 1.00 86.50 92 LEU A N 1
ATOM 667 C CA . LEU A 1 92 ? -6.928 24.431 -1.934 1.00 86.50 92 LEU A CA 1
ATOM 668 C C . LEU A 1 92 ? -7.708 24.187 -3.225 1.00 86.50 92 LEU A C 1
ATOM 670 O O . LEU A 1 92 ? -7.180 23.574 -4.151 1.00 86.50 92 LEU A O 1
ATOM 674 N N . SER A 1 93 ? -8.956 24.645 -3.272 1.00 84.06 93 SER A N 1
ATOM 675 C CA . SER A 1 93 ? -9.858 24.461 -4.415 1.00 84.06 93 SER A CA 1
ATOM 676 C C . SER A 1 93 ? -10.328 25.805 -4.973 1.00 84.06 93 SER A C 1
ATOM 678 O O . SER A 1 93 ? -10.351 26.795 -4.251 1.00 84.06 93 SER A O 1
ATOM 680 N N . HIS A 1 94 ? -10.732 25.853 -6.243 1.00 86.56 94 HIS A N 1
ATOM 681 C CA . HIS A 1 94 ? -11.410 27.013 -6.847 1.00 86.56 94 HIS A CA 1
ATOM 682 C C . HIS A 1 94 ? -12.941 26.948 -6.716 1.00 86.56 94 HIS A C 1
ATOM 684 O O . HIS A 1 94 ? -13.655 27.845 -7.156 1.00 86.56 94 HIS A O 1
ATOM 690 N N . GLN A 1 95 ? -13.453 25.877 -6.110 1.00 83.75 95 GLN A N 1
ATOM 691 C CA . GLN A 1 95 ? -14.868 25.664 -5.816 1.00 83.75 95 GLN A CA 1
ATOM 692 C C . GLN A 1 95 ? -15.038 25.171 -4.372 1.00 83.75 95 GLN A C 1
ATOM 694 O O . GLN A 1 95 ? -14.105 24.549 -3.848 1.00 83.75 95 GLN A O 1
ATOM 699 N N . PRO A 1 96 ? -16.208 25.387 -3.739 1.00 87.56 96 PRO A N 1
ATOM 700 C CA . PRO A 1 96 ? -16.494 24.820 -2.428 1.00 87.56 96 PRO A CA 1
ATOM 701 C C . PRO A 1 96 ? -16.243 23.303 -2.403 1.00 87.56 96 PRO A C 1
ATOM 703 O O . PRO A 1 96 ? -16.735 22.559 -3.249 1.00 87.56 96 PRO A O 1
ATOM 706 N N . ILE A 1 97 ? -15.471 22.840 -1.426 1.00 75.94 97 ILE A N 1
ATOM 707 C CA . ILE A 1 97 ? -15.137 21.437 -1.184 1.00 75.94 97 ILE A CA 1
ATOM 708 C C . ILE A 1 97 ? -16.288 20.815 -0.397 1.00 75.94 97 ILE A C 1
ATOM 710 O O . ILE A 1 97 ? -16.333 20.889 0.835 1.00 75.94 97 ILE A O 1
ATOM 714 N N . GLU A 1 98 ? -17.248 20.212 -1.095 1.00 67.44 98 GLU A N 1
ATOM 715 C CA . GLU A 1 98 ? -18.323 19.460 -0.449 1.00 67.44 98 GLU A CA 1
ATOM 716 C C . GLU A 1 98 ? -17.731 18.277 0.346 1.00 67.44 98 GLU A C 1
ATOM 718 O O . GLU A 1 98 ? -17.280 17.286 -0.222 1.00 67.44 98 GLU A O 1
ATOM 723 N N . ARG A 1 99 ? -17.753 18.356 1.691 1.00 52.22 99 ARG A N 1
ATOM 724 C CA . ARG A 1 99 ? -17.335 17.258 2.603 1.00 52.22 99 ARG A CA 1
ATOM 725 C C . ARG A 1 99 ? -18.062 15.942 2.332 1.00 52.22 99 ARG A C 1
ATOM 727 O O . ARG A 1 99 ? -17.574 14.872 2.678 1.00 52.22 99 ARG A O 1
ATOM 734 N N . ASN A 1 100 ? -19.247 16.052 1.749 1.00 42.97 100 ASN A N 1
ATOM 735 C CA . ASN A 1 100 ? -19.965 14.945 1.173 1.00 42.97 100 ASN A CA 1
ATOM 736 C C . ASN A 1 100 ? -19.848 15.128 -0.330 1.00 42.97 100 ASN A C 1
ATOM 738 O O . ASN A 1 100 ? -20.717 15.770 -0.914 1.00 42.97 100 ASN A O 1
ATOM 742 N N . VAL A 1 101 ? -18.843 14.522 -0.964 1.00 40.72 101 VAL A N 1
ATOM 743 C CA . VAL A 1 101 ? -19.106 14.005 -2.305 1.00 40.72 101 VAL A CA 1
ATOM 744 C C . VAL A 1 101 ? -20.323 13.116 -2.098 1.00 40.72 101 VAL A C 1
ATOM 746 O O . VAL A 1 101 ? -20.230 12.031 -1.516 1.00 40.72 101 VAL A O 1
ATOM 749 N N . LYS A 1 102 ? -21.511 13.649 -2.409 1.00 37.44 102 LYS A N 1
ATOM 750 C CA . LYS A 1 102 ? -22.696 12.832 -2.579 1.00 37.44 102 LYS A CA 1
ATOM 751 C C . LYS A 1 102 ? -22.275 11.904 -3.693 1.00 37.44 102 LYS A C 1
ATOM 753 O O . LYS A 1 102 ? -22.283 12.320 -4.847 1.00 37.44 102 LYS A O 1
ATOM 758 N N . VAL A 1 103 ? -21.851 10.696 -3.321 1.00 41.19 103 VAL A N 1
ATOM 759 C CA . VAL A 1 103 ? -21.758 9.578 -4.249 1.00 41.19 103 VAL A CA 1
ATOM 760 C C . VAL A 1 103 ? -23.064 9.658 -5.019 1.00 41.19 103 VAL A C 1
ATOM 762 O O . VAL A 1 103 ? -24.137 9.632 -4.401 1.00 41.19 103 VAL A O 1
ATOM 765 N N . ARG A 1 104 ? -22.980 9.993 -6.313 1.00 39.59 104 ARG A N 1
ATOM 766 C CA . ARG A 1 104 ? -24.181 10.201 -7.117 1.00 39.59 104 ARG A CA 1
ATOM 767 C C . ARG A 1 104 ? -25.061 8.971 -6.924 1.00 39.59 104 ARG A C 1
ATOM 769 O O . ARG A 1 104 ? -24.553 7.859 -6.815 1.00 39.59 104 ARG A O 1
ATOM 776 N N . GLY A 1 105 ? -26.369 9.210 -6.808 1.00 38.59 105 GLY A N 1
ATOM 777 C CA . GLY A 1 105 ? -27.357 8.141 -6.702 1.00 38.59 105 GLY A CA 1
ATOM 778 C C . GLY A 1 105 ? -27.059 7.054 -7.733 1.00 38.59 105 GLY A C 1
ATOM 779 O O . GLY A 1 105 ? -26.782 7.384 -8.883 1.00 38.59 105 GLY A O 1
ATOM 780 N N . GLU A 1 106 ? -27.088 5.807 -7.257 1.00 45.16 106 GLU A N 1
ATOM 781 C CA . GLU A 1 106 ? -26.477 4.611 -7.859 1.00 45.16 106 GLU A CA 1
ATOM 782 C C . GLU A 1 106 ? -24.945 4.589 -7.725 1.00 45.16 106 GLU A C 1
ATOM 784 O O . GLU A 1 106 ? -24.213 4.696 -8.703 1.00 45.16 106 GLU A O 1
ATOM 789 N N . SER A 1 107 ? -24.450 4.429 -6.490 1.00 50.38 107 SER A N 1
ATOM 790 C CA . SER A 1 107 ? -23.044 4.129 -6.193 1.00 50.38 107 SER A CA 1
ATOM 791 C C . SER A 1 107 ? -22.594 2.913 -7.006 1.00 50.38 107 SER A C 1
ATOM 793 O O . SER A 1 107 ? -22.850 1.772 -6.619 1.00 50.38 107 SER A O 1
ATOM 795 N N . GLY A 1 108 ? -21.946 3.148 -8.146 1.00 58.53 108 GLY A N 1
ATOM 796 C CA . GLY A 1 108 ? -21.455 2.080 -8.999 1.00 58.53 108 GLY A CA 1
ATOM 797 C C . GLY A 1 108 ? -20.485 1.207 -8.213 1.00 58.53 108 GLY A C 1
ATOM 798 O O . GLY A 1 108 ? -19.542 1.698 -7.586 1.00 58.53 108 GLY A O 1
ATOM 799 N N . LEU A 1 109 ? -20.741 -0.094 -8.213 1.00 65.25 109 LEU A N 1
ATOM 800 C CA . LEU A 1 109 ? -19.819 -1.081 -7.690 1.00 65.25 109 LEU A CA 1
ATOM 801 C C . LEU A 1 109 ? -18.981 -1.605 -8.852 1.00 65.25 109 LEU A C 1
ATOM 803 O O . LEU A 1 109 ? -19.444 -2.417 -9.651 1.00 65.25 109 LEU A O 1
ATOM 807 N N . PHE A 1 110 ? -17.753 -1.118 -8.958 1.00 73.31 110 PHE A N 1
ATOM 808 C CA . PHE A 1 110 ? -16.827 -1.485 -10.019 1.00 73.31 110 PHE A CA 1
ATOM 809 C C . PHE A 1 110 ? -15.916 -2.603 -9.540 1.00 73.31 110 PHE A C 1
ATOM 811 O O . PHE A 1 110 ? -15.390 -2.568 -8.429 1.00 73.31 110 PHE A O 1
ATOM 818 N N . SER A 1 111 ? -15.661 -3.576 -10.404 1.00 69.94 111 SER A N 1
ATOM 819 C CA . SER A 1 111 ? -14.693 -4.634 -10.142 1.00 69.94 111 SER A CA 1
ATOM 820 C C . SER A 1 111 ? -13.838 -4.882 -11.374 1.00 69.94 111 SER A C 1
ATOM 822 O O . SER A 1 111 ? -14.306 -4.714 -12.497 1.00 69.94 111 SER A O 1
ATOM 824 N N . THR A 1 112 ? -12.602 -5.334 -11.159 1.00 66.31 112 THR A N 1
ATOM 825 C CA . THR A 1 112 ? -11.684 -5.800 -12.212 1.00 66.31 112 THR A CA 1
ATOM 826 C C . THR A 1 112 ? -12.172 -7.037 -12.970 1.00 66.31 112 THR A C 1
ATOM 828 O O . THR A 1 112 ? -11.544 -7.393 -13.960 1.00 66.31 112 THR A O 1
ATOM 831 N N . ASN A 1 113 ? -13.302 -7.624 -12.553 1.00 59.94 113 ASN A N 1
ATOM 832 C CA . ASN A 1 113 ? -14.124 -8.614 -13.250 1.00 59.94 113 ASN A CA 1
ATOM 833 C C . ASN A 1 113 ? -13.409 -9.926 -13.665 1.00 59.94 113 ASN A C 1
ATOM 835 O O . ASN A 1 113 ? -12.493 -9.922 -14.485 1.00 59.94 113 ASN A O 1
ATOM 839 N N . PRO A 1 114 ? -13.900 -11.099 -13.232 1.00 65.19 114 PRO A N 1
ATOM 840 C CA . PRO A 1 114 ? -14.507 -11.384 -11.934 1.00 65.19 114 PRO A CA 1
ATOM 841 C C . PRO A 1 114 ? -13.464 -11.465 -10.807 1.00 65.19 114 PRO A C 1
ATOM 843 O O . PRO A 1 114 ? -12.292 -11.772 -11.036 1.00 65.19 114 PRO A O 1
ATOM 846 N N . LEU A 1 115 ? -13.908 -11.246 -9.563 1.00 73.62 115 LEU A N 1
ATOM 847 C CA . LEU A 1 115 ? -13.089 -11.410 -8.357 1.00 73.62 115 LEU A CA 1
ATOM 848 C C . LEU A 1 115 ? -12.818 -12.894 -8.109 1.00 73.62 115 LEU A C 1
ATOM 850 O O . LEU A 1 115 ? -13.562 -13.574 -7.406 1.00 73.62 115 LEU A O 1
ATOM 854 N N . ARG A 1 116 ? -11.745 -13.411 -8.704 1.00 78.38 116 ARG A N 1
ATOM 855 C CA . ARG A 1 116 ? -11.347 -14.810 -8.545 1.00 78.38 116 ARG A CA 1
ATOM 856 C C . ARG A 1 116 ? -10.371 -14.946 -7.391 1.00 78.38 116 ARG A C 1
ATOM 858 O O . ARG A 1 116 ? -9.183 -14.659 -7.521 1.00 78.38 116 ARG A O 1
ATOM 865 N N . HIS A 1 117 ? -10.857 -15.422 -6.251 1.00 79.62 117 HIS A N 1
ATOM 866 C CA . HIS A 1 117 ? -9.979 -15.800 -5.153 1.00 79.62 117 HIS A CA 1
ATOM 867 C C . HIS A 1 117 ? -10.519 -16.988 -4.366 1.00 79.62 117 HIS A C 1
ATOM 869 O O . HIS A 1 117 ? -11.720 -17.186 -4.223 1.00 79.62 117 HIS A O 1
ATOM 875 N N . ARG A 1 118 ? -9.601 -17.778 -3.810 1.00 79.56 118 ARG A N 1
ATOM 876 C CA . ARG A 1 118 ? -9.910 -18.768 -2.782 1.00 79.56 118 ARG A CA 1
ATOM 877 C C . ARG A 1 118 ? -8.795 -18.755 -1.748 1.00 79.56 118 ARG A C 1
ATOM 879 O O . ARG A 1 118 ? -7.635 -18.987 -2.084 1.00 79.56 118 ARG A O 1
ATOM 886 N N . CYS A 1 119 ? -9.144 -18.525 -0.485 1.00 80.56 119 CYS A N 1
ATOM 887 C CA . CYS A 1 119 ? -8.172 -18.624 0.595 1.00 80.56 119 CYS A CA 1
ATOM 888 C C . CYS A 1 119 ? -7.680 -20.075 0.697 1.00 80.56 119 CYS A C 1
ATOM 890 O O . CYS A 1 119 ? -8.459 -20.974 1.002 1.00 80.56 119 CYS A O 1
ATOM 892 N N . LEU A 1 120 ? -6.385 -20.301 0.457 1.00 83.81 120 LEU A N 1
ATOM 893 C CA . LEU A 1 120 ? -5.763 -21.629 0.567 1.00 83.81 120 LEU A CA 1
ATOM 894 C C . LEU A 1 120 ? -5.284 -21.952 1.991 1.00 83.81 120 LEU A C 1
ATOM 896 O O . LEU A 1 120 ? -4.596 -22.943 2.200 1.00 83.81 120 LEU A O 1
ATOM 900 N N . GLY A 1 121 ? -5.602 -21.099 2.971 1.00 81.94 121 GLY A N 1
ATOM 901 C CA . GLY A 1 121 ? -5.247 -21.334 4.370 1.00 81.94 121 GLY A CA 1
ATOM 902 C C . GLY A 1 121 ? -3.746 -21.293 4.664 1.00 81.94 121 GLY A C 1
ATOM 903 O O . GLY A 1 121 ? -3.334 -21.842 5.669 1.00 81.94 121 GLY A O 1
ATOM 904 N N . CYS A 1 122 ? -2.915 -20.638 3.847 1.00 82.88 122 CYS A N 1
ATOM 905 C CA . CYS A 1 122 ? -1.456 -20.678 4.027 1.00 82.88 122 CYS A CA 1
ATOM 906 C C . CYS A 1 122 ? -0.920 -19.936 5.267 1.00 82.88 122 CYS A C 1
ATOM 908 O O . CYS A 1 122 ? 0.279 -19.987 5.525 1.00 82.88 122 CYS A O 1
ATOM 910 N N . GLY A 1 123 ? -1.743 -19.139 5.959 1.00 82.44 123 GLY A N 1
ATOM 911 C CA . GLY A 1 123 ? -1.329 -18.321 7.112 1.00 82.44 123 GLY A CA 1
ATOM 912 C C . GLY A 1 123 ? -0.481 -17.094 6.798 1.00 82.44 123 GLY A C 1
ATOM 913 O O . GLY A 1 123 ? -0.592 -16.082 7.484 1.00 82.44 123 GLY A O 1
ATOM 914 N N . ARG A 1 124 ? 0.316 -17.142 5.724 1.00 82.75 124 ARG A N 1
ATOM 915 C CA . ARG A 1 124 ? 1.288 -16.109 5.312 1.00 82.75 124 ARG A CA 1
ATOM 916 C C . ARG A 1 124 ? 0.648 -14.729 5.170 1.00 82.75 124 ARG A C 1
ATOM 918 O O . ARG A 1 124 ? 1.246 -13.701 5.471 1.00 82.75 124 ARG A O 1
ATOM 925 N N . SER A 1 125 ? -0.598 -14.691 4.713 1.00 79.94 125 SER A N 1
ATOM 926 C CA . SER A 1 125 ? -1.326 -13.442 4.520 1.00 79.94 125 SER A CA 1
ATOM 927 C C . SER A 1 125 ? -1.993 -12.886 5.777 1.00 79.94 125 SER A C 1
ATOM 929 O O . SER A 1 125 ? -2.284 -11.694 5.804 1.00 79.94 125 SER A O 1
ATOM 931 N N . CYS A 1 126 ? -2.162 -13.701 6.822 1.00 78.94 126 CYS A N 1
ATOM 932 C CA . CYS A 1 126 ? -2.736 -13.311 8.116 1.00 78.94 126 CYS A CA 1
ATOM 933 C C . CYS A 1 126 ? -1.721 -12.618 9.046 1.00 78.94 126 CYS A C 1
ATOM 935 O O . CYS A 1 126 ? -2.010 -12.355 10.211 1.00 78.94 126 CYS A O 1
ATOM 937 N N . GLN A 1 127 ? -0.530 -12.342 8.525 1.00 79.94 127 GLN A N 1
ATOM 938 C CA . GLN A 1 127 ? 0.612 -11.772 9.221 1.00 79.94 127 GLN A CA 1
ATOM 939 C C . GLN A 1 127 ? 0.808 -10.303 8.830 1.00 79.94 127 GLN A C 1
ATOM 941 O O . GLN A 1 127 ? 0.703 -9.967 7.642 1.00 79.94 127 GLN A O 1
ATOM 946 N N . GLY A 1 128 ? 1.129 -9.446 9.808 1.00 72.81 128 GLY A N 1
ATOM 947 C CA . GLY A 1 128 ? 1.564 -8.065 9.563 1.00 72.81 128 GLY A CA 1
ATOM 948 C C . GLY A 1 128 ? 0.459 -7.056 9.216 1.00 72.81 128 GLY A C 1
ATOM 949 O O . GLY A 1 128 ? 0.765 -5.992 8.685 1.00 72.81 128 GLY A O 1
ATOM 950 N N . HIS A 1 129 ? -0.815 -7.350 9.503 1.00 75.75 129 HIS A N 1
ATOM 951 C CA . HIS A 1 129 ? -1.935 -6.408 9.314 1.00 75.75 129 HIS A CA 1
ATOM 952 C C . HIS A 1 129 ? -2.742 -6.294 10.594 1.00 75.75 129 HIS A C 1
ATOM 954 O O . HIS A 1 129 ? -2.985 -7.308 11.229 1.00 75.75 129 HIS A O 1
ATOM 960 N N . ILE A 1 130 ? -3.208 -5.096 10.941 1.00 79.81 130 ILE A N 1
ATOM 961 C CA . ILE A 1 130 ? -4.160 -4.907 12.042 1.00 79.81 130 ILE A CA 1
ATOM 962 C C . ILE A 1 130 ? -5.524 -5.460 11.611 1.00 79.81 130 ILE A C 1
ATOM 964 O O . ILE A 1 130 ? -6.017 -5.104 10.544 1.00 79.81 130 ILE A O 1
ATOM 968 N N . ILE A 1 131 ? -6.137 -6.306 12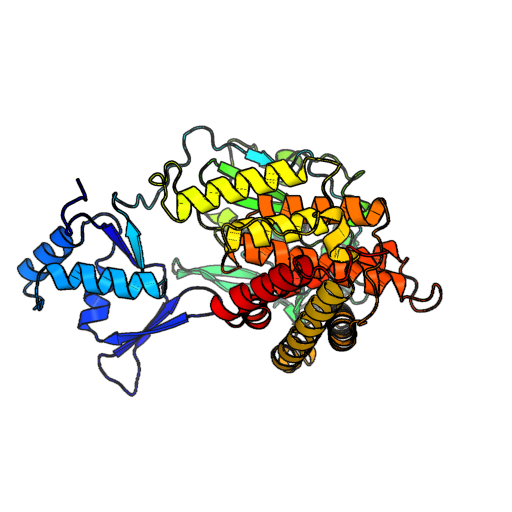.446 1.00 85.81 131 ILE A N 1
ATOM 969 C CA . ILE A 1 131 ? -7.502 -6.809 12.236 1.00 85.81 131 ILE A CA 1
ATOM 970 C C . ILE A 1 131 ? -8.442 -6.024 13.148 1.00 85.81 131 ILE A C 1
ATOM 972 O O . ILE A 1 131 ? -8.609 -6.354 14.322 1.00 85.81 131 ILE A O 1
ATOM 976 N N . GLY A 1 132 ? -9.005 -4.951 12.605 1.00 83.50 132 GLY A N 1
ATOM 977 C CA . GLY A 1 132 ? -9.964 -4.084 13.280 1.00 83.50 132 GLY A CA 1
ATOM 978 C C . GLY A 1 132 ? -10.151 -2.751 12.540 1.00 83.50 132 GLY A C 1
ATOM 979 O O . GLY A 1 132 ? -9.310 -2.413 11.702 1.00 83.50 132 GLY A O 1
ATOM 980 N N . PRO A 1 133 ? -11.208 -1.979 12.844 1.00 86.12 133 PRO A N 1
ATOM 981 C CA . PRO A 1 133 ? -12.206 -2.225 13.888 1.00 86.12 133 PRO A CA 1
ATOM 982 C C . PRO A 1 133 ? -13.064 -3.472 13.620 1.00 86.12 133 PRO A C 1
ATOM 984 O O . PRO A 1 133 ? -13.342 -3.805 12.471 1.00 86.12 133 PRO A O 1
ATOM 987 N N . LEU A 1 134 ? -13.411 -4.189 14.689 1.00 87.19 134 LEU A N 1
ATOM 988 C CA . LEU A 1 134 ? -14.237 -5.397 14.670 1.00 87.19 134 LEU A CA 1
ATOM 989 C C . LEU A 1 134 ? -15.721 -5.050 14.753 1.00 87.19 134 LEU A C 1
ATOM 991 O O . LEU A 1 134 ? -16.096 -4.084 15.422 1.00 87.19 134 LEU A O 1
ATOM 995 N N . GLU A 1 135 ? -16.553 -5.863 14.109 1.00 85.69 135 GLU A N 1
ATOM 996 C CA . GLU A 1 135 ? -18.003 -5.751 14.211 1.00 85.69 135 GLU A CA 1
ATOM 997 C C . GLU A 1 135 ? -18.507 -6.111 15.629 1.00 85.69 135 GLU A C 1
ATOM 999 O O . GLU A 1 135 ? -17.961 -7.035 16.251 1.00 85.69 135 GLU A O 1
ATOM 1004 N N . PRO A 1 136 ? -19.526 -5.405 16.164 1.00 85.88 136 PRO A N 1
ATOM 1005 C CA . PRO A 1 136 ? -20.083 -5.679 17.493 1.00 85.88 136 PRO A CA 1
ATOM 1006 C C . PRO A 1 136 ? -20.506 -7.138 17.682 1.00 85.88 136 PRO A C 1
ATOM 1008 O O . PRO A 1 136 ? -20.202 -7.743 18.706 1.00 85.88 136 PRO A O 1
ATOM 1011 N N . GLU A 1 137 ? -21.112 -7.741 16.661 1.00 88.19 137 GLU A N 1
ATOM 1012 C CA . GLU A 1 137 ? -21.591 -9.122 16.700 1.00 88.19 137 GLU A CA 1
ATOM 1013 C C . GLU A 1 137 ? -20.436 -10.119 16.852 1.00 88.19 137 GLU A C 1
ATOM 1015 O O . GLU A 1 137 ? -20.580 -11.163 17.483 1.00 88.19 137 GLU A O 1
ATOM 1020 N N . PHE A 1 138 ? -19.264 -9.822 16.285 1.00 92.50 138 PHE A N 1
ATOM 1021 C CA . PHE A 1 138 ? -18.081 -10.652 16.491 1.00 92.50 138 PHE A CA 1
ATOM 1022 C C . PHE A 1 138 ? -17.540 -10.492 17.908 1.00 92.50 138 PHE A C 1
ATOM 1024 O O . PHE A 1 138 ? -17.195 -11.494 18.527 1.00 92.50 138 PHE A O 1
ATOM 1031 N N . ILE A 1 139 ? -17.506 -9.263 18.435 1.00 93.69 139 ILE A N 1
ATOM 1032 C CA . ILE A 1 139 ? -17.089 -8.981 19.817 1.00 93.69 139 ILE A CA 1
ATOM 1033 C C . ILE A 1 139 ? -17.952 -9.772 20.809 1.00 93.69 139 ILE A C 1
ATOM 1035 O O . ILE A 1 139 ? -17.408 -10.425 21.696 1.00 93.69 139 ILE A O 1
ATOM 1039 N N . GLU A 1 140 ? -19.273 -9.786 20.623 1.00 95.19 140 GLU A N 1
ATOM 1040 C CA . GLU A 1 140 ? -20.208 -10.548 21.464 1.00 95.19 140 GLU A CA 1
ATOM 1041 C C . GLU A 1 140 ? -19.972 -12.065 21.411 1.00 95.19 140 GLU A C 1
ATOM 1043 O O . GLU A 1 140 ? -20.193 -12.757 22.402 1.00 95.19 140 GLU A O 1
ATOM 1048 N N . ARG A 1 141 ? -19.477 -12.589 20.283 1.00 95.88 141 ARG A N 1
ATOM 1049 C CA . ARG A 1 141 ? -19.187 -14.020 20.079 1.00 95.88 141 ARG A CA 1
ATOM 1050 C C . ARG A 1 141 ? -17.816 -14.461 20.589 1.00 95.88 141 ARG A C 1
ATOM 1052 O O . ARG A 1 141 ? -17.554 -15.663 20.649 1.00 95.88 141 ARG A O 1
ATOM 1059 N N . VAL A 1 142 ? -16.919 -13.530 20.919 1.00 96.31 142 VAL A N 1
ATOM 1060 C CA . VAL A 1 142 ? -15.555 -13.856 21.369 1.00 96.31 142 VAL A CA 1
ATOM 1061 C C . VAL A 1 142 ? -15.538 -14.807 22.575 1.00 96.31 142 VAL A C 1
ATOM 1063 O O . VAL A 1 142 ? -14.765 -15.763 22.511 1.00 96.31 142 VAL A O 1
ATOM 1066 N N . PRO A 1 143 ? -16.374 -14.646 23.622 1.00 96.69 143 PRO A N 1
ATOM 1067 C CA . PRO A 1 143 ? -16.415 -15.591 24.740 1.00 96.69 143 PRO A CA 1
ATOM 1068 C C . PRO A 1 143 ? -16.710 -17.037 24.314 1.00 96.69 143 PRO A C 1
ATOM 1070 O O . PRO A 1 143 ? -16.037 -17.956 24.774 1.00 96.69 143 PRO A O 1
ATOM 1073 N N . ASP A 1 144 ? -17.643 -17.252 23.382 1.00 97.06 144 ASP A N 1
ATOM 1074 C CA . ASP A 1 144 ? -17.980 -18.593 22.878 1.00 97.06 144 ASP A CA 1
ATOM 1075 C C . ASP A 1 144 ? -16.847 -19.188 22.024 1.00 97.06 144 ASP A C 1
ATOM 1077 O O . ASP A 1 144 ? -16.537 -20.385 22.096 1.00 97.06 144 ASP A O 1
ATOM 1081 N N . ILE A 1 145 ? -16.190 -18.338 21.226 1.00 97.44 145 ILE A N 1
ATOM 1082 C CA . ILE A 1 145 ? -14.995 -18.709 20.459 1.00 97.44 145 ILE A CA 1
ATOM 1083 C C . ILE A 1 145 ? -13.879 -19.143 21.417 1.00 97.44 145 ILE A C 1
ATOM 1085 O O . ILE A 1 145 ? -13.263 -20.188 21.204 1.00 97.44 145 ILE A O 1
ATOM 1089 N N . LEU A 1 146 ? -13.634 -18.378 22.484 1.00 97.19 146 LEU A N 1
ATOM 1090 C CA . LEU A 1 146 ? -12.630 -18.704 23.495 1.00 97.19 146 LEU A CA 1
ATOM 1091 C C . LEU A 1 146 ? -12.984 -19.981 24.254 1.00 97.19 146 LEU A C 1
ATOM 1093 O O . LEU A 1 146 ? -12.123 -20.846 24.368 1.00 97.19 146 LEU A O 1
ATOM 1097 N N . ALA A 1 147 ? -14.238 -20.170 24.667 1.00 97.12 147 ALA A N 1
ATOM 1098 C CA . ALA A 1 147 ? -14.685 -21.395 25.334 1.00 97.12 147 ALA A CA 1
ATOM 1099 C C . ALA A 1 147 ? -14.427 -22.657 24.489 1.00 97.12 147 ALA A C 1
ATOM 1101 O O . ALA A 1 147 ? -14.118 -23.721 25.026 1.00 97.12 147 ALA A O 1
ATOM 1102 N N . THR A 1 148 ? -14.505 -22.531 23.160 1.00 97.50 148 THR A N 1
ATOM 1103 C CA . THR A 1 148 ? -14.191 -23.618 22.223 1.00 97.50 148 THR A CA 1
ATOM 1104 C C . THR A 1 148 ? -12.683 -23.820 22.045 1.00 97.50 148 THR A C 1
ATOM 1106 O O . THR A 1 148 ? -12.215 -24.956 21.971 1.00 97.50 148 THR A O 1
ATOM 1109 N N . LEU A 1 149 ? -11.907 -22.735 21.948 1.00 97.50 149 LEU A N 1
ATOM 1110 C CA . LEU A 1 149 ? -10.486 -22.797 21.591 1.00 97.50 149 LEU A CA 1
ATOM 1111 C C . LEU A 1 149 ? -9.543 -22.957 22.792 1.00 97.50 149 LEU A C 1
ATOM 1113 O O . LEU A 1 149 ? -8.526 -23.626 22.648 1.00 97.50 149 LEU A O 1
ATOM 1117 N N . GLN A 1 150 ? -9.854 -22.395 23.960 1.00 96.62 150 GLN A N 1
ATOM 1118 C CA . GLN A 1 150 ? -9.005 -22.431 25.161 1.00 96.62 150 GLN A CA 1
ATOM 1119 C C . GLN A 1 150 ? -8.626 -23.846 25.628 1.00 96.62 150 GLN A C 1
ATOM 1121 O O . GLN A 1 150 ? -7.463 -24.048 25.974 1.00 96.62 150 GLN A O 1
ATOM 1126 N N . PRO A 1 151 ? -9.515 -24.863 25.589 1.00 97.19 151 PRO A N 1
ATOM 1127 C CA . PRO A 1 151 ? -9.125 -26.236 25.922 1.00 97.19 151 PRO A CA 1
ATOM 1128 C C . PRO A 1 151 ? -8.044 -26.816 24.997 1.00 97.19 151 PRO A C 1
ATOM 1130 O O . PRO A 1 151 ? -7.320 -27.726 25.393 1.00 97.19 151 PRO A O 1
ATOM 1133 N N . LEU A 1 152 ? -7.951 -26.308 23.763 1.00 96.56 152 LEU A N 1
ATOM 1134 C CA . LEU A 1 152 ? -6.979 -26.729 22.749 1.00 96.56 152 LEU A CA 1
ATOM 1135 C C . LEU A 1 152 ? -5.738 -25.824 22.720 1.00 96.56 152 LEU A C 1
ATOM 1137 O O . LEU A 1 152 ? -4.665 -26.275 22.330 1.00 96.56 152 LEU A O 1
ATOM 1141 N N . TYR A 1 153 ? -5.903 -24.563 23.121 1.00 94.88 153 TYR A N 1
ATOM 1142 C CA . TYR A 1 153 ? -4.899 -23.502 23.096 1.00 94.88 153 TYR A CA 1
ATOM 1143 C C . TYR A 1 153 ? -4.967 -22.688 24.400 1.00 94.88 153 TYR A C 1
ATOM 1145 O O . TYR A 1 153 ? -5.536 -21.589 24.404 1.00 94.88 153 TYR A O 1
ATOM 1153 N N . PRO A 1 154 ? -4.434 -23.219 25.518 1.00 92.81 154 PRO A N 1
ATOM 1154 C CA . PRO A 1 154 ? -4.550 -22.599 26.842 1.00 92.81 154 PRO A CA 1
ATOM 1155 C C . PRO A 1 154 ? -3.930 -21.200 26.948 1.00 92.81 154 PRO A C 1
ATOM 1157 O O . PRO A 1 154 ? -4.224 -20.465 27.884 1.00 92.81 154 PRO A O 1
ATOM 1160 N N . GLU A 1 155 ? -3.067 -20.825 26.005 1.00 90.81 155 GLU A N 1
ATOM 1161 C CA . GLU A 1 155 ? -2.464 -19.499 25.907 1.00 90.81 155 GLU A CA 1
ATOM 1162 C C . GLU A 1 155 ? -3.416 -18.412 25.373 1.00 90.81 155 GLU A C 1
ATOM 1164 O O . GLU A 1 155 ? -3.092 -17.229 25.464 1.00 90.81 155 GLU A O 1
ATOM 1169 N N . LEU A 1 156 ? -4.578 -18.778 24.816 1.00 91.94 156 LEU A N 1
ATOM 1170 C CA . LEU A 1 156 ? -5.611 -17.811 24.435 1.00 91.94 156 LEU A CA 1
ATOM 1171 C C . LEU A 1 156 ? -6.319 -17.290 25.691 1.00 91.94 156 LEU A C 1
ATOM 1173 O O . LEU A 1 156 ? -7.168 -17.967 26.259 1.00 91.94 156 LEU A O 1
ATOM 1177 N N . THR A 1 157 ? -5.995 -16.078 26.125 1.00 88.25 157 THR A N 1
ATOM 1178 C CA . THR A 1 157 ? -6.632 -15.437 27.288 1.00 88.25 157 THR A CA 1
ATOM 1179 C C . THR A 1 157 ? -7.824 -14.569 26.873 1.00 88.25 157 THR A C 1
ATOM 1181 O O . THR A 1 157 ? -8.132 -14.439 25.690 1.00 88.25 157 THR A O 1
ATOM 1184 N N . ASP A 1 158 ? -8.485 -13.921 27.832 1.00 83.19 158 ASP A N 1
ATOM 1185 C CA . ASP A 1 158 ? -9.567 -12.966 27.549 1.00 83.19 158 ASP A CA 1
ATOM 1186 C C . ASP A 1 158 ? -9.057 -11.650 26.917 1.00 83.19 158 ASP A C 1
ATOM 1188 O O . ASP A 1 158 ? -9.839 -10.817 26.462 1.00 83.19 158 ASP A O 1
ATOM 1192 N N . GLU A 1 159 ? -7.736 -11.472 26.810 1.00 88.81 159 GLU A N 1
ATOM 1193 C CA 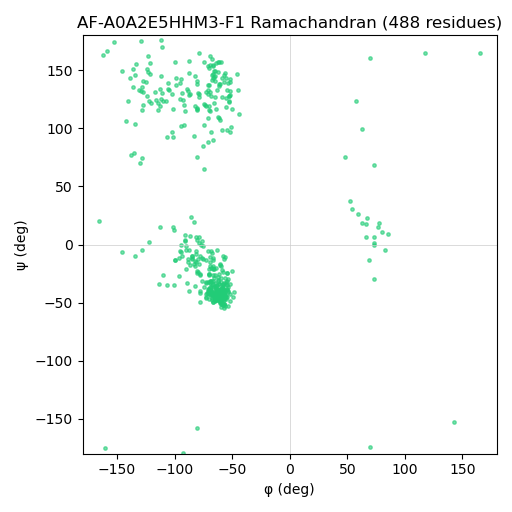. GLU A 1 159 ? -7.083 -10.284 26.241 1.00 88.81 159 GLU A CA 1
ATOM 1194 C C . GLU A 1 159 ? -6.992 -10.317 24.701 1.00 88.81 159 GLU A C 1
ATOM 1196 O O . GLU A 1 159 ? -6.195 -9.601 24.095 1.00 88.81 159 GLU A O 1
ATOM 1201 N N . VAL A 1 160 ? -7.810 -11.134 24.023 1.00 93.06 160 VAL A N 1
ATOM 1202 C CA . VAL A 1 160 ? -7.843 -11.200 22.547 1.00 93.06 160 VAL A CA 1
ATOM 1203 C C . VAL A 1 160 ? -8.420 -9.947 21.886 1.00 93.06 160 VAL A C 1
ATOM 1205 O O . VAL A 1 160 ? -8.239 -9.761 20.680 1.00 93.06 160 VAL A O 1
ATOM 1208 N N . LEU A 1 161 ? -9.101 -9.090 22.649 1.00 94.12 161 LEU A N 1
ATOM 1209 C CA . LEU A 1 161 ? -9.654 -7.820 22.191 1.00 94.12 161 LEU A CA 1
ATOM 1210 C C . LEU A 1 161 ? -8.848 -6.657 22.761 1.00 94.12 161 LEU A C 1
ATOM 1212 O O . LEU A 1 161 ? -8.729 -6.498 23.971 1.00 94.12 161 LEU A O 1
ATOM 1216 N N . VAL A 1 162 ? -8.340 -5.804 21.874 1.00 92.38 162 VAL A N 1
ATOM 1217 C CA . VAL A 1 162 ? -7.620 -4.587 22.249 1.00 92.38 162 VAL A CA 1
ATOM 1218 C C . VAL A 1 162 ? -8.484 -3.380 21.892 1.00 92.38 162 VAL A C 1
ATOM 1220 O O . VAL A 1 162 ? -8.856 -3.245 20.719 1.00 92.38 162 VAL A O 1
ATOM 1223 N N . PRO A 1 163 ? -8.806 -2.496 22.853 1.00 91.56 163 PRO A N 1
ATOM 1224 C CA . PRO A 1 163 ? -9.538 -1.276 22.557 1.00 91.56 163 PRO A CA 1
ATOM 1225 C C . PRO A 1 163 ? -8.703 -0.362 21.656 1.00 91.56 163 PRO A C 1
ATOM 1227 O O . PRO A 1 163 ? -7.475 -0.294 21.750 1.00 91.56 163 PRO A O 1
ATOM 1230 N N . MET A 1 164 ? -9.381 0.350 20.767 1.00 85.56 164 MET A N 1
ATOM 1231 C CA . MET A 1 164 ? -8.798 1.380 19.923 1.00 85.56 164 MET A CA 1
ATOM 1232 C C . MET A 1 164 ? -9.722 2.592 19.891 1.00 85.56 164 MET A C 1
ATOM 1234 O O . MET A 1 164 ? -10.938 2.458 19.755 1.00 85.56 164 MET A O 1
ATOM 1238 N N . GLU A 1 165 ? -9.148 3.778 20.026 1.00 79.62 165 GLU A N 1
ATOM 1239 C CA . GLU A 1 165 ? -9.895 5.024 19.921 1.00 79.62 165 GLU A CA 1
ATOM 1240 C C . GLU A 1 165 ? -10.126 5.353 18.443 1.00 79.62 165 GLU A C 1
ATOM 1242 O O . GLU A 1 165 ? -9.203 5.295 17.627 1.00 79.62 165 GLU A O 1
ATOM 1247 N N . ARG A 1 166 ? -11.375 5.642 18.076 1.00 73.81 166 ARG A N 1
ATOM 1248 C CA . ARG A 1 166 ? -11.716 6.176 16.756 1.00 73.81 166 ARG A CA 1
ATOM 1249 C C . ARG A 1 166 ? -11.608 7.689 16.787 1.00 73.81 166 ARG A C 1
ATOM 1251 O O . ARG A 1 166 ? -11.840 8.314 17.813 1.00 73.81 166 ARG A O 1
ATOM 1258 N N . ASP A 1 167 ? -11.430 8.286 15.617 1.00 61.03 167 ASP A N 1
ATOM 1259 C CA . ASP A 1 167 ? -11.396 9.747 15.474 1.00 61.03 167 ASP A CA 1
ATOM 1260 C C . ASP A 1 167 ? -12.688 10.450 15.926 1.00 61.03 167 ASP A C 1
ATOM 1262 O O . ASP A 1 167 ? -12.690 11.648 16.180 1.00 61.03 167 ASP A O 1
ATOM 1266 N N . SER A 1 168 ? -13.801 9.716 16.025 1.00 69.44 168 SER A N 1
ATOM 1267 C CA . SER A 1 168 ? -15.061 10.212 16.585 1.00 69.44 168 SER A CA 1
ATOM 1268 C C . SER A 1 168 ? -15.081 10.249 18.121 1.00 69.44 168 SER A C 1
ATOM 1270 O O . SER A 1 168 ? -16.130 10.524 18.697 1.00 69.44 168 SER A O 1
ATOM 1272 N N . GLY A 1 169 ? -13.984 9.874 18.787 1.00 74.06 169 GLY A N 1
ATOM 1273 C CA . GLY A 1 169 ? -13.912 9.633 20.233 1.00 74.06 169 GLY A CA 1
ATOM 1274 C C . GLY A 1 169 ? -14.596 8.336 20.685 1.00 74.06 169 GLY A C 1
ATOM 1275 O O . GLY A 1 169 ? -14.630 8.033 21.874 1.00 74.06 169 GLY A O 1
ATOM 1276 N N . ALA A 1 170 ? -15.159 7.552 19.759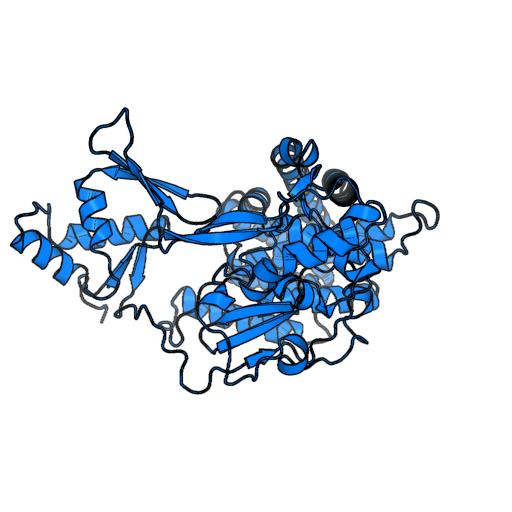 1.00 77.88 170 ALA A N 1
ATOM 1277 C CA . ALA A 1 170 ? -15.793 6.278 20.085 1.00 77.88 170 ALA A CA 1
ATOM 1278 C C . ALA A 1 170 ? -14.740 5.176 20.249 1.00 77.88 170 ALA A C 1
ATOM 1280 O O . ALA A 1 170 ? -13.801 5.082 19.459 1.00 77.88 170 ALA A O 1
ATOM 1281 N N . THR A 1 171 ? -14.925 4.293 21.228 1.00 84.69 171 THR A N 1
ATOM 1282 C CA . THR A 1 171 ? -14.088 3.098 21.374 1.00 84.69 171 THR A CA 1
ATOM 1283 C C . THR A 1 171 ? -14.531 2.022 20.385 1.00 84.69 171 THR A C 1
ATOM 1285 O O . THR A 1 171 ? -15.696 1.635 20.349 1.00 84.69 171 THR A O 1
ATOM 1288 N N . ALA A 1 172 ? -13.591 1.517 19.594 1.00 88.50 172 ALA A N 1
ATOM 1289 C CA . ALA A 1 172 ? -13.723 0.281 18.832 1.00 88.50 172 ALA A CA 1
ATOM 1290 C C . ALA A 1 172 ? -12.784 -0.790 19.399 1.00 88.50 172 ALA A C 1
ATOM 1292 O O . ALA A 1 172 ? -11.990 -0.518 20.297 1.00 88.50 172 ALA A O 1
ATOM 1293 N N . HIS A 1 173 ? -12.846 -2.004 18.856 1.00 91.31 173 HIS A N 1
ATOM 1294 C CA . HIS A 1 173 ? -11.925 -3.079 19.217 1.00 91.31 173 HIS A CA 1
ATOM 1295 C C . HIS A 1 173 ? -11.205 -3.609 17.985 1.00 91.31 173 HIS A C 1
ATOM 1297 O O . HIS A 1 173 ? -11.761 -3.646 16.889 1.00 91.31 173 HIS A O 1
ATOM 1303 N N . ARG A 1 174 ? -9.971 -4.059 18.181 1.00 91.88 174 ARG A N 1
ATOM 1304 C CA . ARG A 1 174 ? -9.202 -4.859 17.225 1.00 91.88 174 ARG A CA 1
ATOM 1305 C C . ARG A 1 174 ? -8.788 -6.167 17.881 1.00 91.88 174 ARG A C 1
ATOM 1307 O O . ARG A 1 174 ? -8.751 -6.258 19.105 1.00 91.88 174 ARG A O 1
ATOM 1314 N N . LEU A 1 175 ? -8.405 -7.153 17.079 1.00 91.88 175 LEU A N 1
ATOM 1315 C CA . LEU A 1 175 ? -7.762 -8.343 17.624 1.00 91.88 175 LEU A CA 1
ATOM 1316 C C . LEU A 1 175 ? -6.393 -7.995 18.214 1.00 91.88 175 LEU A C 1
ATOM 1318 O O . LEU A 1 175 ? -5.674 -7.120 17.710 1.00 91.88 175 LEU A O 1
ATOM 1322 N N . ALA A 1 176 ? -6.033 -8.706 19.276 1.00 90.12 176 ALA A N 1
ATOM 1323 C CA . ALA A 1 176 ? -4.690 -8.712 19.815 1.00 90.12 176 ALA A CA 1
ATOM 1324 C C . ALA A 1 176 ? -3.709 -9.331 18.816 1.00 90.12 176 ALA A C 1
ATOM 1326 O O . ALA A 1 176 ? -4.044 -10.203 18.005 1.00 90.12 176 ALA A O 1
ATOM 1327 N N . PHE A 1 177 ? -2.477 -8.843 18.889 1.00 84.56 177 PHE A N 1
ATOM 1328 C CA . PHE A 1 177 ? -1.363 -9.328 18.096 1.00 84.56 177 PHE A CA 1
ATOM 1329 C C . PHE A 1 177 ? -0.279 -9.777 19.061 1.00 84.56 177 PHE A C 1
ATOM 1331 O O . PHE A 1 177 ? 0.115 -9.002 19.931 1.00 84.56 177 PHE A O 1
ATOM 1338 N N . GLY A 1 178 ? 0.132 -11.036 18.932 1.00 72.94 178 GLY A N 1
ATOM 1339 C CA . GLY A 1 178 ? 1.167 -11.635 19.764 1.00 72.94 178 GLY A CA 1
ATOM 1340 C C . GLY A 1 178 ? 2.570 -11.265 19.288 1.00 72.94 178 GLY A C 1
ATOM 1341 O O . GLY A 1 178 ? 2.772 -10.282 18.563 1.00 72.94 178 GLY A O 1
ATOM 1342 N N . ARG A 1 179 ? 3.547 -12.097 19.668 1.00 64.06 179 ARG A N 1
ATOM 1343 C CA . ARG A 1 179 ? 4.933 -11.980 19.198 1.00 64.06 179 ARG A CA 1
ATOM 1344 C C . ARG A 1 179 ? 4.958 -11.915 17.668 1.00 64.06 179 ARG A C 1
ATOM 1346 O O . ARG A 1 179 ? 4.154 -12.565 16.997 1.00 64.06 179 ARG A O 1
ATOM 1353 N N . ALA A 1 180 ? 5.858 -11.093 17.131 1.00 63.00 180 ALA A N 1
ATOM 1354 C CA . ALA A 1 180 ? 6.055 -10.954 15.693 1.00 63.00 180 ALA A CA 1
ATOM 1355 C C . ALA A 1 180 ? 4.851 -10.341 14.933 1.00 63.00 180 ALA A C 1
ATOM 1357 O O . ALA A 1 180 ? 4.729 -10.490 13.725 1.00 63.00 180 ALA A O 1
ATOM 1358 N N . ARG A 1 181 ? 3.915 -9.663 15.621 1.00 70.25 181 ARG A N 1
ATOM 1359 C CA . ARG A 1 181 ? 2.692 -9.074 15.025 1.00 70.25 181 ARG A CA 1
ATOM 1360 C C . ARG A 1 181 ? 1.884 -10.074 14.186 1.00 70.25 181 ARG A C 1
ATOM 1362 O O . ARG A 1 181 ? 1.281 -9.720 13.165 1.00 70.25 181 ARG A O 1
ATOM 1369 N N . ALA A 1 182 ? 1.823 -11.319 14.647 1.00 81.56 182 ALA A N 1
ATOM 1370 C CA . ALA A 1 182 ? 0.819 -12.281 14.217 1.00 81.56 182 ALA A CA 1
ATOM 1371 C C . ALA A 1 182 ? -0.488 -12.065 14.992 1.00 81.56 182 ALA A C 1
ATOM 1373 O O . ALA A 1 182 ? -0.471 -11.711 16.171 1.00 81.56 182 ALA A O 1
ATOM 1374 N N . CYS A 1 183 ? -1.630 -12.272 14.333 1.00 88.06 183 CYS A N 1
ATOM 1375 C CA . CYS A 1 183 ? -2.928 -12.292 15.007 1.00 88.06 183 CYS A CA 1
ATOM 1376 C C . CYS A 1 183 ? -2.926 -13.357 16.115 1.00 88.06 183 CYS A C 1
ATOM 1378 O O . CYS A 1 183 ? -2.441 -14.460 15.884 1.00 88.06 183 CYS A O 1
ATOM 1380 N N . VAL A 1 184 ? -3.524 -13.065 17.274 1.00 91.00 184 VAL A N 1
ATOM 1381 C CA . VAL A 1 184 ? -3.621 -14.003 18.413 1.00 91.00 184 VAL A CA 1
ATOM 1382 C C . VAL A 1 184 ? -4.259 -15.358 18.057 1.00 91.00 184 VAL A C 1
ATOM 1384 O O . VAL A 1 184 ? -3.969 -16.370 18.682 1.00 91.00 184 VAL A O 1
ATOM 1387 N N . PHE A 1 185 ? -5.087 -15.410 17.009 1.00 92.94 185 PHE A N 1
ATOM 1388 C CA . PHE A 1 185 ? -5.697 -16.650 16.518 1.00 92.94 185 PHE A CA 1
ATOM 1389 C C . PHE A 1 185 ? -4.884 -17.373 15.433 1.00 92.94 185 PHE A C 1
ATOM 1391 O O . PHE A 1 185 ? -5.374 -18.366 14.892 1.00 92.94 185 PHE A O 1
ATOM 1398 N N . LEU A 1 186 ? -3.696 -16.898 15.055 1.00 90.50 186 LEU A N 1
ATOM 1399 C CA . LEU A 1 186 ? -2.813 -17.607 14.127 1.00 90.50 186 LEU A CA 1
ATOM 1400 C C . LEU A 1 186 ? -2.013 -18.662 14.905 1.00 90.50 186 LEU A C 1
ATOM 1402 O O . LEU A 1 186 ? -1.297 -18.326 15.839 1.00 90.50 186 LEU A O 1
ATOM 1406 N N . GLY A 1 187 ? -2.178 -19.939 14.557 1.00 88.88 187 GLY A N 1
ATOM 1407 C CA . GLY A 1 187 ? -1.415 -21.035 15.149 1.00 88.88 187 GLY A CA 1
ATOM 1408 C C . GLY A 1 187 ? -0.006 -21.162 14.575 1.00 88.88 187 GLY A C 1
ATOM 1409 O O . GLY A 1 187 ? 0.288 -20.643 13.497 1.00 88.88 187 GLY A O 1
ATOM 1410 N N . ASP A 1 188 ? 0.837 -21.916 15.279 1.00 85.62 188 ASP A N 1
ATOM 1411 C CA . ASP A 1 188 ? 2.215 -22.215 14.860 1.00 85.62 188 ASP A CA 1
ATOM 1412 C C . ASP A 1 188 ? 2.261 -23.071 13.584 1.00 85.62 188 ASP A C 1
ATOM 1414 O O . ASP A 1 188 ? 3.239 -23.059 12.844 1.00 85.62 188 ASP A O 1
ATOM 1418 N N . ASP A 1 189 ? 1.166 -23.775 13.284 1.00 85.94 189 ASP A N 1
ATOM 1419 C CA . ASP A 1 189 ? 0.949 -24.496 12.028 1.00 85.94 189 ASP A CA 1
ATOM 1420 C C . ASP A 1 189 ? 0.587 -23.571 10.850 1.00 85.94 189 ASP A C 1
ATOM 1422 O O . ASP A 1 189 ? 0.290 -24.043 9.753 1.00 85.94 189 ASP A O 1
ATOM 1426 N N . GLY A 1 190 ? 0.568 -22.253 11.070 1.00 82.81 190 GLY A N 1
ATOM 1427 C CA . GLY A 1 190 ? 0.166 -21.260 10.082 1.00 82.81 190 GLY A CA 1
ATOM 1428 C C . GLY A 1 190 ? -1.341 -21.224 9.826 1.00 82.81 190 GLY A C 1
ATOM 1429 O O . GLY A 1 190 ? -1.789 -20.496 8.943 1.00 82.81 190 GLY A O 1
ATOM 1430 N N . LEU A 1 191 ? -2.165 -21.959 10.576 1.00 88.12 191 LEU A N 1
ATOM 1431 C CA . LEU A 1 191 ? -3.611 -21.968 10.374 1.00 88.12 191 LEU A CA 1
ATOM 1432 C C . LEU A 1 191 ? -4.312 -21.035 11.362 1.00 88.12 191 LEU A C 1
ATOM 1434 O O . LEU A 1 191 ? -3.954 -20.914 12.532 1.00 88.12 191 LEU A O 1
ATOM 1438 N N . CYS A 1 192 ? -5.369 -20.368 10.900 1.00 91.06 192 CYS A N 1
ATOM 1439 C CA . CYS A 1 192 ? -6.244 -19.617 11.795 1.00 91.06 192 CYS A CA 1
ATOM 1440 C C . CYS A 1 192 ? -7.040 -20.602 12.663 1.00 91.06 192 CYS A C 1
ATOM 1442 O O . CYS A 1 192 ? -7.825 -21.387 12.132 1.00 91.06 192 CYS A O 1
ATOM 1444 N N . ARG A 1 193 ? -6.883 -20.531 13.986 1.00 94.25 193 ARG A N 1
ATOM 1445 C CA . ARG A 1 193 ? -7.520 -21.430 14.964 1.00 94.25 193 ARG A CA 1
ATOM 1446 C C . ARG A 1 193 ? -9.048 -21.369 14.903 1.00 94.25 193 ARG A C 1
ATOM 1448 O O . ARG A 1 193 ? -9.691 -22.413 14.952 1.00 94.25 193 ARG A O 1
ATOM 1455 N N . ILE A 1 194 ? -9.618 -20.176 14.690 1.00 94.50 194 ILE A N 1
ATOM 1456 C CA . ILE A 1 194 ? -11.065 -20.000 14.461 1.00 94.50 194 ILE A CA 1
ATOM 1457 C C . ILE A 1 194 ? -11.505 -20.797 13.230 1.00 94.50 194 ILE A C 1
ATOM 1459 O O . ILE A 1 194 ? -12.430 -21.600 13.303 1.00 94.50 194 ILE A O 1
ATOM 1463 N N . HIS A 1 195 ? -10.810 -20.619 12.103 1.00 90.81 195 HIS A N 1
ATOM 1464 C CA . HIS A 1 195 ? -11.140 -21.329 10.868 1.00 90.81 195 HIS A CA 1
ATOM 1465 C C . HIS A 1 195 ? -11.001 -22.845 11.049 1.00 90.81 195 HIS A C 1
ATOM 1467 O O . HIS A 1 195 ? -11.906 -23.591 10.694 1.00 90.81 195 HIS A O 1
ATOM 1473 N N . LYS A 1 196 ? -9.880 -23.287 11.623 1.00 92.12 196 LYS A N 1
ATOM 1474 C CA . LYS A 1 196 ? -9.525 -24.699 11.766 1.00 92.12 196 LYS A CA 1
ATOM 1475 C C . LYS A 1 196 ? -10.544 -25.487 12.594 1.00 92.12 196 LYS A C 1
ATOM 1477 O O . LYS A 1 196 ? -10.835 -26.621 12.234 1.00 92.12 196 LYS A O 1
ATOM 1482 N N . HIS A 1 197 ? -11.063 -24.904 13.678 1.00 95.56 197 HIS A N 1
ATOM 1483 C CA . HIS A 1 197 ? -11.890 -25.634 14.654 1.00 95.56 197 HIS A CA 1
ATOM 1484 C C . HIS A 1 197 ? -13.369 -25.257 14.657 1.00 95.56 197 HIS A C 1
ATOM 1486 O O . HIS A 1 197 ? -14.193 -26.075 15.048 1.00 95.56 197 HIS A O 1
ATOM 1492 N N . ILE A 1 198 ? -13.713 -24.039 14.236 1.00 95.88 198 ILE A N 1
ATOM 1493 C CA . ILE A 1 198 ? -15.093 -23.526 14.277 1.00 95.88 198 ILE A CA 1
ATOM 1494 C C . ILE A 1 198 ? -15.638 -23.321 12.859 1.00 95.88 198 ILE A C 1
ATOM 1496 O O . ILE A 1 198 ? -16.818 -23.542 12.602 1.00 95.88 198 ILE A O 1
ATOM 1500 N N . GLY A 1 199 ? -14.771 -22.933 11.922 1.00 90.31 199 GLY A N 1
ATOM 1501 C CA . GLY A 1 199 ? -15.103 -22.731 10.514 1.00 90.31 199 GLY A CA 1
ATOM 1502 C C . GLY A 1 199 ? -14.896 -21.288 10.040 1.00 90.31 199 GLY A C 1
ATOM 1503 O O . GLY A 1 199 ? -14.732 -20.369 10.850 1.00 90.31 199 GLY A O 1
ATOM 1504 N N . PRO A 1 200 ? -14.878 -21.062 8.713 1.00 85.50 200 PRO A N 1
ATOM 1505 C CA . PRO A 1 200 ? -14.587 -19.750 8.132 1.00 85.50 200 PRO A CA 1
ATOM 1506 C C . PRO A 1 200 ? -15.605 -18.674 8.538 1.00 85.50 200 PRO A C 1
ATOM 1508 O O . PRO A 1 200 ? -15.206 -17.535 8.779 1.00 85.50 200 PRO A O 1
ATOM 1511 N N . GLU A 1 201 ? -16.878 -19.039 8.715 1.00 86.06 201 GLU A N 1
ATOM 1512 C CA . GLU A 1 201 ? -17.964 -18.123 9.104 1.00 86.06 201 GLU A CA 1
ATOM 1513 C C . GLU A 1 201 ? -17.818 -17.551 10.522 1.00 86.06 201 GLU A C 1
ATOM 1515 O O . GLU A 1 201 ? -18.380 -16.506 10.860 1.00 86.06 201 GLU A O 1
ATOM 1520 N N . ALA A 1 202 ? -17.035 -18.213 11.377 1.00 92.56 202 ALA A N 1
ATOM 1521 C CA . ALA A 1 202 ? -16.772 -17.737 12.730 1.00 92.56 202 ALA A CA 1
ATOM 1522 C C . ALA A 1 202 ? -15.707 -16.639 12.801 1.00 92.56 202 ALA A C 1
ATOM 1524 O O . ALA A 1 202 ? -15.566 -15.991 13.834 1.00 92.56 202 ALA A O 1
ATOM 1525 N N . LYS A 1 203 ? -14.959 -16.411 11.719 1.00 90.94 203 LYS A N 1
ATOM 1526 C CA . LYS A 1 203 ? -13.966 -15.334 11.644 1.00 90.94 203 LYS A CA 1
ATOM 1527 C C . LYS A 1 203 ? -14.663 -13.967 11.610 1.00 90.94 203 LYS A C 1
ATOM 1529 O O . LYS A 1 203 ? -15.784 -13.900 11.107 1.00 90.94 203 LYS A O 1
ATOM 1534 N N . PRO A 1 204 ? -13.998 -12.881 12.046 1.00 88.12 204 PRO A N 1
ATOM 1535 C CA . PRO A 1 204 ? -14.556 -11.542 11.885 1.00 88.12 204 PRO A CA 1
ATOM 1536 C C . PRO A 1 204 ? -14.684 -11.184 10.402 1.00 88.12 204 PRO A C 1
ATOM 1538 O O . PRO A 1 204 ? -13.939 -11.711 9.565 1.00 88.12 204 PRO A O 1
ATOM 1541 N N . ALA A 1 205 ? -15.586 -10.260 10.083 1.00 82.38 205 ALA A N 1
ATOM 1542 C CA . ALA A 1 205 ? -15.971 -9.879 8.730 1.00 82.38 205 ALA A CA 1
ATOM 1543 C C . ALA A 1 205 ? -14.749 -9.529 7.870 1.00 82.38 205 ALA A C 1
ATOM 1545 O O . ALA A 1 205 ? -14.542 -10.129 6.818 1.00 82.38 205 ALA A O 1
ATOM 1546 N N . MET A 1 206 ? -13.842 -8.685 8.377 1.00 81.31 206 MET A N 1
ATOM 1547 C CA . MET A 1 206 ? -12.590 -8.333 7.687 1.00 81.31 206 MET A CA 1
ATOM 1548 C C . MET A 1 206 ? -11.752 -9.562 7.288 1.00 81.31 206 MET A C 1
ATOM 1550 O O . MET A 1 206 ? -11.158 -9.602 6.211 1.00 81.31 206 MET A O 1
ATOM 1554 N N . CYS A 1 207 ? -11.710 -10.590 8.136 1.00 84.94 207 CYS A N 1
ATOM 1555 C CA . CYS A 1 207 ? -10.964 -11.816 7.869 1.00 84.94 207 CYS A CA 1
ATOM 1556 C C . CYS A 1 207 ? -11.701 -12.785 6.937 1.00 84.94 207 CYS A C 1
ATOM 1558 O O . CYS A 1 207 ? -11.037 -13.647 6.350 1.00 84.94 207 CYS A O 1
ATOM 1560 N N . ARG A 1 208 ? -13.034 -12.698 6.840 1.00 82.31 208 ARG A N 1
ATOM 1561 C CA . ARG A 1 208 ? -13.831 -13.403 5.822 1.00 82.31 208 ARG A CA 1
ATOM 1562 C C . ARG A 1 208 ? -13.667 -12.742 4.453 1.00 82.31 208 ARG A C 1
ATOM 1564 O O . ARG A 1 208 ? -13.549 -13.449 3.463 1.00 82.31 208 ARG A O 1
ATOM 1571 N N . PHE A 1 209 ? -13.555 -11.414 4.422 1.00 77.81 209 PHE A N 1
ATOM 1572 C CA . PHE A 1 209 ? -13.383 -10.645 3.189 1.00 77.81 209 PHE A CA 1
ATOM 1573 C C . PHE A 1 209 ? -11.963 -10.681 2.639 1.00 77.81 209 PHE A C 1
ATOM 1575 O O . PHE A 1 209 ? -11.782 -10.527 1.439 1.00 77.81 209 PHE A O 1
ATOM 1582 N N . PHE A 1 210 ? -10.940 -10.888 3.471 1.00 81.25 210 PHE A N 1
ATOM 1583 C CA . PHE A 1 210 ? -9.561 -10.961 2.987 1.00 81.25 210 PHE A CA 1
ATOM 1584 C C . PHE A 1 210 ? -9.423 -11.982 1.836 1.00 81.25 210 PHE A C 1
ATOM 1586 O O . PHE A 1 210 ? -9.804 -13.140 2.029 1.00 81.25 210 PHE A O 1
ATOM 1593 N N . PRO A 1 211 ? -8.840 -11.605 0.674 1.00 82.38 211 PRO A N 1
ATOM 1594 C CA . PRO A 1 211 ? -7.976 -10.451 0.388 1.00 82.38 211 PRO A CA 1
ATOM 1595 C C . PRO A 1 211 ? -8.685 -9.280 -0.301 1.00 82.38 211 PRO A C 1
ATOM 1597 O O . PRO A 1 211 ? -8.028 -8.405 -0.873 1.00 82.38 211 PRO A O 1
ATOM 1600 N N . ILE A 1 212 ? -10.010 -9.282 -0.295 1.00 82.50 212 ILE A N 1
ATOM 1601 C CA . ILE A 1 212 ? -10.812 -8.311 -1.019 1.00 82.50 212 ILE A CA 1
ATOM 1602 C C . ILE A 1 212 ? -10.699 -6.957 -0.342 1.00 82.50 212 ILE A C 1
ATOM 1604 O O . ILE A 1 212 ? -10.697 -6.829 0.885 1.00 82.50 212 ILE A O 1
ATOM 1608 N N . ARG A 1 213 ? -10.555 -5.936 -1.176 1.00 83.25 213 ARG A N 1
ATOM 1609 C CA . ARG A 1 213 ? -10.478 -4.546 -0.763 1.00 83.25 213 ARG A CA 1
ATOM 1610 C C . ARG A 1 213 ? -11.532 -3.746 -1.480 1.00 83.25 213 ARG A C 1
ATOM 1612 O O . ARG A 1 213 ? -11.731 -3.927 -2.675 1.00 83.25 213 ARG A O 1
ATOM 1619 N N . LEU A 1 214 ? -12.132 -2.838 -0.725 1.00 78.38 214 LEU A N 1
ATOM 1620 C CA . LEU A 1 214 ? -13.058 -1.844 -1.222 1.00 78.38 214 LEU A CA 1
ATOM 1621 C C . LEU A 1 214 ? -12.386 -0.483 -1.114 1.00 78.38 214 LEU A C 1
ATOM 1623 O O . LEU A 1 214 ? -11.802 -0.138 -0.086 1.00 78.38 214 LEU A O 1
ATOM 1627 N N . VAL A 1 215 ? -12.434 0.257 -2.206 1.00 79.25 215 VAL A N 1
ATOM 1628 C CA . VAL A 1 215 ? -11.802 1.556 -2.368 1.00 79.25 215 VAL A CA 1
ATOM 1629 C C . VAL A 1 215 ? -12.875 2.507 -2.863 1.00 79.25 215 VAL A C 1
ATOM 1631 O O . VAL A 1 215 ? -13.424 2.312 -3.942 1.00 79.25 215 VAL A O 1
ATOM 1634 N N . GLN A 1 216 ? -13.202 3.514 -2.058 1.00 75.31 216 GLN A N 1
ATOM 1635 C CA . GLN A 1 216 ? -14.088 4.578 -2.509 1.00 75.31 216 GLN A CA 1
ATOM 1636 C C . GLN A 1 216 ? -13.334 5.467 -3.502 1.00 75.31 216 GLN A C 1
ATOM 1638 O O . GLN A 1 216 ? -12.206 5.882 -3.243 1.00 75.31 216 GLN A O 1
ATOM 1643 N N . THR A 1 217 ? -13.970 5.732 -4.633 1.00 79.44 217 THR A N 1
ATOM 1644 C CA . THR A 1 217 ? -13.523 6.630 -5.697 1.00 79.44 217 THR A CA 1
ATOM 1645 C C . THR A 1 217 ? -14.655 7.587 -6.045 1.00 79.44 217 THR A C 1
ATOM 1647 O O . THR A 1 217 ? -15.756 7.482 -5.503 1.00 79.44 217 THR A O 1
ATOM 1650 N N . GLU A 1 218 ? -14.370 8.529 -6.925 1.00 78.31 218 GLU A N 1
ATOM 1651 C CA . GLU A 1 218 ? -15.295 9.550 -7.398 1.00 78.31 218 GLU A CA 1
ATOM 1652 C C . GLU A 1 218 ? -16.497 8.938 -8.142 1.00 78.31 218 GLU A C 1
ATOM 1654 O O . GLU A 1 218 ? -17.644 9.269 -7.846 1.00 78.31 218 GLU A O 1
ATOM 1659 N N . ASP A 1 219 ? -16.262 7.884 -8.930 1.00 74.56 219 ASP A N 1
ATOM 1660 C CA . ASP A 1 219 ? -17.320 7.173 -9.656 1.00 74.56 219 ASP A CA 1
ATOM 1661 C C . ASP A 1 219 ? -18.133 6.202 -8.776 1.00 74.56 219 ASP A C 1
ATOM 1663 O O . ASP A 1 219 ? -19.213 5.758 -9.169 1.00 74.56 219 ASP A O 1
ATOM 1667 N N . GLY A 1 220 ? -17.624 5.829 -7.594 1.00 75.44 220 GLY A N 1
ATOM 1668 C CA . GLY A 1 220 ? -18.230 4.821 -6.717 1.00 75.44 220 GLY A CA 1
ATOM 1669 C C . GLY A 1 220 ? -17.208 3.933 -6.005 1.00 75.44 220 GLY A C 1
ATOM 1670 O O . GLY A 1 220 ? -16.078 4.345 -5.742 1.00 75.44 220 GLY A O 1
ATOM 1671 N N . PHE A 1 221 ? -17.588 2.701 -5.663 1.00 78.38 221 PHE A N 1
ATOM 1672 C CA . PHE A 1 221 ? -16.701 1.759 -4.974 1.00 78.38 221 PHE A CA 1
ATOM 1673 C C . PHE A 1 221 ? -16.004 0.834 -5.964 1.00 78.38 221 PHE A C 1
ATOM 1675 O O . PHE A 1 221 ? -16.646 0.105 -6.711 1.00 78.38 221 PHE A O 1
ATOM 1682 N N . ARG A 1 222 ? -14.677 0.804 -5.909 1.00 84.06 222 ARG A N 1
ATOM 1683 C CA . ARG A 1 222 ? -13.838 -0.167 -6.606 1.00 84.06 222 ARG A CA 1
ATOM 1684 C C . ARG A 1 222 ? -13.534 -1.340 -5.694 1.00 84.06 222 ARG A C 1
ATOM 1686 O O . ARG A 1 222 ? -13.098 -1.150 -4.558 1.00 84.06 222 ARG A O 1
ATOM 1693 N N . VAL A 1 223 ? -13.740 -2.550 -6.197 1.00 82.69 223 VAL A N 1
ATOM 1694 C CA . VAL A 1 223 ? -13.500 -3.793 -5.468 1.00 82.69 223 VAL A CA 1
ATOM 1695 C C . VAL A 1 223 ? -12.543 -4.687 -6.231 1.00 82.69 223 VAL A C 1
ATOM 1697 O O . VAL A 1 223 ? -12.746 -4.983 -7.407 1.00 82.69 223 VAL A O 1
ATOM 1700 N N . GLY A 1 224 ? -11.506 -5.126 -5.528 1.00 85.44 224 GLY A N 1
ATOM 1701 C CA . GLY A 1 224 ? -10.387 -5.872 -6.089 1.00 85.44 224 GLY A CA 1
ATOM 1702 C C . GLY A 1 224 ? -9.729 -6.780 -5.056 1.00 85.44 224 GLY A C 1
ATOM 1703 O O . GLY A 1 224 ? -10.073 -6.755 -3.870 1.00 85.44 224 GLY A O 1
ATOM 1704 N N . ILE A 1 225 ? -8.772 -7.586 -5.497 1.00 84.50 225 ILE A N 1
ATOM 1705 C CA . ILE A 1 225 ? -8.032 -8.549 -4.675 1.00 84.50 225 ILE A CA 1
ATOM 1706 C C . ILE A 1 225 ? -6.631 -8.008 -4.408 1.00 84.50 225 ILE A C 1
ATOM 1708 O O . ILE A 1 225 ? -5.920 -7.578 -5.309 1.00 84.50 225 ILE A O 1
ATOM 1712 N N . SER A 1 226 ? -6.187 -8.059 -3.152 1.00 82.19 226 SER A N 1
ATOM 1713 C CA . SER A 1 226 ? -4.904 -7.473 -2.765 1.00 82.19 226 SER A CA 1
ATOM 1714 C C . SER A 1 226 ? -4.114 -8.342 -1.783 1.00 82.19 226 SER A C 1
ATOM 1716 O O . SER A 1 226 ? -4.661 -8.917 -0.847 1.00 82.19 226 SER A O 1
ATOM 1718 N N . ARG A 1 227 ? -2.779 -8.361 -1.929 1.00 77.75 227 ARG A N 1
ATOM 1719 C CA . ARG A 1 227 ? -1.790 -8.779 -0.901 1.00 77.75 227 ARG A CA 1
ATOM 1720 C C . ARG A 1 227 ? -1.914 -10.218 -0.364 1.00 77.75 227 ARG A C 1
ATOM 1722 O O . ARG A 1 227 ? -1.451 -10.500 0.755 1.00 77.75 227 ARG A O 1
ATOM 1729 N N . CYS A 1 228 ? -2.481 -11.137 -1.147 1.00 87.25 228 CYS A N 1
ATOM 1730 C CA . CYS A 1 228 ? -2.478 -12.564 -0.826 1.00 87.25 228 CYS A CA 1
ATOM 1731 C C . CYS A 1 228 ? -1.284 -13.287 -1.462 1.00 87.25 228 CYS A C 1
ATOM 1733 O O . CYS A 1 228 ? -1.116 -13.248 -2.675 1.00 87.25 228 CYS A O 1
ATOM 1735 N N . TYR A 1 229 ? -0.477 -13.968 -0.642 1.00 88.50 229 TYR A N 1
ATOM 1736 C CA . TYR A 1 229 ? 0.705 -14.711 -1.105 1.00 88.50 229 TYR A CA 1
ATOM 1737 C C . TYR A 1 229 ? 0.334 -15.845 -2.075 1.00 88.50 229 TYR A C 1
ATOM 1739 O O . TYR A 1 229 ? 1.063 -16.129 -3.020 1.00 88.50 229 TYR A O 1
ATOM 1747 N N . GLU A 1 230 ? -0.845 -16.439 -1.896 1.00 89.44 230 GLU A N 1
ATOM 1748 C CA . GLU A 1 230 ? -1.340 -17.536 -2.736 1.00 89.44 230 GLU A CA 1
ATOM 1749 C C . GLU A 1 230 ? -2.350 -17.071 -3.800 1.00 89.44 230 GLU A C 1
ATOM 1751 O O . GLU A 1 230 ? -3.021 -17.896 -4.423 1.00 89.44 230 GLU A O 1
ATOM 1756 N N . ALA A 1 231 ? -2.490 -15.757 -4.031 1.00 88.50 231 ALA A N 1
ATOM 1757 C CA . ALA A 1 231 ? -3.381 -15.249 -5.079 1.00 88.50 231 ALA A CA 1
ATOM 1758 C C . ALA A 1 231 ? -3.003 -15.803 -6.458 1.00 88.50 231 ALA A C 1
ATOM 1760 O O . ALA A 1 231 ? -3.887 -16.155 -7.231 1.00 88.50 231 ALA A O 1
ATOM 1761 N N . HIS A 1 232 ? -1.710 -15.983 -6.736 1.00 91.31 232 HIS A N 1
ATOM 1762 C CA . HIS A 1 232 ? -1.222 -16.537 -8.003 1.00 91.31 232 HIS A CA 1
ATOM 1763 C C . HIS A 1 232 ? -1.769 -17.940 -8.334 1.00 91.31 232 HIS A C 1
ATOM 1765 O O . HIS A 1 232 ? -1.874 -18.286 -9.506 1.00 91.31 232 HIS A O 1
ATOM 1771 N N . LYS A 1 233 ? -2.192 -18.722 -7.332 1.00 90.44 233 LYS A N 1
ATOM 1772 C CA . LYS A 1 233 ? -2.809 -20.049 -7.525 1.00 90.44 233 LYS A CA 1
ATOM 1773 C C . LYS A 1 233 ? -4.309 -19.988 -7.801 1.00 90.44 233 LYS A C 1
ATOM 1775 O O . LYS A 1 233 ? -4.918 -21.004 -8.109 1.00 90.44 233 LYS A O 1
ATOM 1780 N N . THR A 1 234 ? -4.935 -18.826 -7.610 1.00 87.44 234 THR A N 1
ATOM 1781 C CA . THR A 1 234 ? -6.401 -18.695 -7.598 1.00 87.44 234 THR A CA 1
ATOM 1782 C C . THR A 1 234 ? -6.933 -17.522 -8.415 1.00 87.44 234 THR A C 1
ATOM 1784 O O . THR A 1 234 ? -8.124 -17.491 -8.683 1.00 87.44 234 THR A O 1
ATOM 1787 N N . TYR A 1 235 ? -6.099 -16.600 -8.896 1.00 85.50 235 TYR A N 1
ATOM 1788 C CA . TYR A 1 235 ? -6.564 -15.423 -9.644 1.00 85.50 235 TYR A CA 1
ATOM 1789 C C . TYR A 1 235 ? -7.190 -15.741 -11.015 1.00 85.50 235 TYR A C 1
ATOM 1791 O O . TYR A 1 235 ? -7.909 -14.914 -11.567 1.00 85.50 235 TYR A O 1
ATOM 1799 N N . LYS A 1 236 ? -6.936 -16.935 -11.573 1.00 83.94 236 LYS A N 1
ATOM 1800 C CA . LYS A 1 236 ? -7.539 -17.411 -12.836 1.00 83.94 236 LYS A CA 1
ATOM 1801 C C . LYS A 1 236 ? -8.704 -18.381 -12.638 1.00 83.94 236 LYS A C 1
ATOM 1803 O O . LYS A 1 236 ? -9.646 -18.365 -13.418 1.00 83.94 236 LYS A O 1
ATOM 1808 N N . GLU A 1 237 ? -8.638 -19.214 -11.602 1.00 72.00 237 GLU A N 1
ATOM 1809 C CA . GLU A 1 237 ? -9.540 -20.364 -11.394 1.00 72.00 237 GLU A CA 1
ATOM 1810 C C . GLU A 1 237 ? -10.300 -20.303 -10.062 1.00 72.00 237 GLU A C 1
ATOM 1812 O O . GLU A 1 237 ? -11.035 -21.221 -9.700 1.00 72.00 237 GLU A O 1
ATOM 1817 N N . GLY A 1 238 ? -10.101 -19.236 -9.291 1.00 59.12 238 GLY A N 1
ATOM 1818 C CA . GLY A 1 238 ? -10.813 -18.989 -8.048 1.00 59.12 238 GLY A CA 1
ATOM 1819 C C . GLY A 1 238 ? -12.312 -18.904 -8.291 1.00 59.12 238 GLY A C 1
ATOM 1820 O O . GLY A 1 238 ? -12.757 -18.610 -9.408 1.00 59.12 238 GLY A O 1
ATOM 1821 N N . LEU A 1 239 ? -13.073 -19.162 -7.223 1.00 57.41 239 LEU A N 1
ATOM 1822 C CA . LEU A 1 239 ? -14.517 -18.990 -7.251 1.00 57.41 239 LEU A CA 1
ATOM 1823 C C . LEU A 1 239 ? -14.794 -17.573 -7.739 1.00 57.41 239 LEU A C 1
ATOM 1825 O O . LEU A 1 239 ? -14.259 -16.607 -7.200 1.00 57.41 239 LEU A O 1
ATOM 1829 N N . GLU A 1 240 ? -15.570 -17.486 -8.809 1.00 61.81 240 GLU A N 1
ATOM 1830 C CA . GLU A 1 240 ? -16.187 -16.241 -9.213 1.00 61.81 240 GLU A CA 1
ATOM 1831 C C . GLU A 1 240 ? -17.221 -15.946 -8.144 1.00 61.81 240 GLU A C 1
ATOM 1833 O O . GLU A 1 240 ? -18.276 -16.570 -8.108 1.00 61.81 240 GLU A O 1
ATOM 1838 N N . GLN A 1 241 ? -16.830 -15.110 -7.191 1.00 62.25 241 GLN A N 1
ATOM 1839 C CA . GLN A 1 241 ? -17.723 -14.688 -6.136 1.00 62.25 241 GLN A CA 1
ATOM 1840 C C . GLN A 1 241 ? -18.192 -13.281 -6.476 1.00 62.25 241 GLN A C 1
ATOM 1842 O O . GLN A 1 241 ? -17.396 -12.385 -6.775 1.00 62.25 241 GLN A O 1
ATOM 1847 N N . THR A 1 242 ? -19.499 -13.084 -6.439 1.00 61.44 242 THR A N 1
ATOM 1848 C CA . THR A 1 242 ? -20.079 -11.750 -6.459 1.00 61.44 242 THR A CA 1
ATOM 1849 C C . THR A 1 242 ? -19.720 -11.033 -5.167 1.00 61.44 242 THR A C 1
ATOM 1851 O O . THR A 1 242 ? -19.491 -11.646 -4.122 1.00 61.44 242 THR A O 1
ATOM 1854 N N . ILE A 1 243 ? -19.700 -9.704 -5.212 1.00 58.66 243 ILE A N 1
ATOM 1855 C CA . ILE A 1 243 ? -19.445 -8.917 -4.007 1.00 58.66 243 ILE A CA 1
ATOM 1856 C C . ILE A 1 243 ? -20.500 -9.239 -2.955 1.00 58.66 243 ILE A C 1
ATOM 1858 O O . ILE A 1 243 ? -20.116 -9.428 -1.818 1.00 58.66 243 ILE A O 1
ATOM 1862 N N . ALA A 1 244 ? -21.763 -9.452 -3.333 1.00 61.59 244 ALA A N 1
ATOM 1863 C CA . ALA A 1 244 ? -22.810 -9.884 -2.411 1.00 61.59 244 ALA A CA 1
ATOM 1864 C C . ALA A 1 244 ? -22.564 -11.271 -1.793 1.00 61.59 244 ALA A C 1
ATOM 1866 O O . ALA A 1 244 ? -22.787 -11.450 -0.600 1.00 61.59 244 ALA A O 1
ATOM 1867 N N . GLU A 1 245 ? -22.060 -12.247 -2.552 1.00 62.94 245 GLU A N 1
ATOM 1868 C CA . GLU A 1 245 ? -21.685 -13.563 -2.006 1.00 62.94 245 GLU A CA 1
ATOM 1869 C C . GLU A 1 245 ? -20.497 -13.475 -1.045 1.00 62.94 245 GLU A C 1
ATOM 1871 O O . GLU A 1 245 ? -20.405 -14.252 -0.097 1.00 62.94 245 GLU A O 1
ATOM 1876 N N . ILE A 1 246 ? -19.589 -12.528 -1.279 1.00 55.94 246 ILE A N 1
ATOM 1877 C CA . ILE A 1 246 ? -18.428 -12.288 -0.419 1.00 55.94 246 ILE A CA 1
ATOM 1878 C C . ILE A 1 246 ? -18.843 -11.519 0.832 1.00 55.94 246 ILE A C 1
ATOM 1880 O O . ILE A 1 246 ? -18.431 -11.872 1.935 1.00 55.94 246 ILE A O 1
ATOM 1884 N N . THR A 1 247 ? -19.577 -10.421 0.655 1.00 53.09 247 THR A N 1
ATOM 1885 C CA . THR A 1 247 ? -19.852 -9.416 1.685 1.00 53.09 247 THR A CA 1
ATOM 1886 C C . THR A 1 247 ? -21.113 -9.712 2.478 1.00 53.09 247 THR A C 1
ATOM 1888 O O . THR A 1 247 ? -21.265 -9.192 3.582 1.00 53.09 247 THR A O 1
ATOM 1891 N N . GLY A 1 248 ? -22.017 -10.525 1.929 1.00 54.19 248 GLY A N 1
ATOM 1892 C CA . GLY A 1 248 ? -23.393 -10.644 2.402 1.00 54.19 248 GLY A CA 1
ATOM 1893 C C . GLY A 1 248 ? -24.218 -9.368 2.197 1.00 54.19 248 GLY A C 1
ATOM 1894 O O . GLY A 1 248 ? -25.338 -9.310 2.689 1.00 54.19 248 GLY A O 1
ATOM 1895 N N . MET A 1 249 ? -23.675 -8.351 1.515 1.00 52.53 249 MET A N 1
ATOM 1896 C CA . MET A 1 249 ? -24.310 -7.047 1.304 1.00 52.53 249 MET A CA 1
ATOM 1897 C C . MET A 1 249 ? -24.791 -6.940 -0.131 1.00 52.53 249 MET A C 1
ATOM 1899 O O . MET A 1 249 ? -24.031 -7.230 -1.060 1.00 52.53 249 MET A O 1
ATOM 1903 N N . GLN A 1 250 ? -26.018 -6.471 -0.331 1.00 57.56 250 GLN A N 1
ATOM 1904 C CA . GLN A 1 250 ? -26.439 -6.119 -1.679 1.00 57.56 250 GLN A CA 1
ATOM 1905 C C . GLN A 1 250 ? -25.648 -4.884 -2.172 1.00 57.56 250 GLN A C 1
ATOM 1907 O O . GLN A 1 250 ? -25.285 -4.024 -1.364 1.00 57.56 250 GLN A O 1
ATOM 1912 N N . PRO A 1 251 ? -25.322 -4.774 -3.475 1.00 51.00 251 PRO A N 1
ATOM 1913 C CA . PRO A 1 251 ? -24.595 -3.624 -4.029 1.00 51.00 251 PRO A CA 1
ATOM 1914 C C . PRO A 1 251 ? -25.230 -2.256 -3.719 1.00 51.00 251 PRO A C 1
ATOM 1916 O O . PRO A 1 251 ? -24.528 -1.259 -3.593 1.00 51.00 251 PRO A O 1
ATOM 1919 N N . ASP A 1 252 ? -26.549 -2.204 -3.569 1.00 48.66 252 ASP A N 1
ATOM 1920 C CA . ASP A 1 252 ? -27.340 -1.029 -3.189 1.00 48.66 252 ASP A CA 1
ATOM 1921 C C . ASP A 1 252 ? -27.385 -0.771 -1.669 1.00 48.66 252 ASP A C 1
ATOM 1923 O O . ASP A 1 252 ? -27.703 0.338 -1.242 1.00 48.66 252 ASP A O 1
ATOM 1927 N N . GLU A 1 253 ? -26.987 -1.746 -0.847 1.00 51.84 253 GLU A N 1
ATOM 1928 C CA . GLU A 1 253 ? -26.845 -1.642 0.615 1.00 51.84 253 GLU A CA 1
ATOM 1929 C C . GLU A 1 253 ? -25.429 -1.215 1.053 1.00 51.84 253 GLU A C 1
ATOM 1931 O O . GLU A 1 253 ? -25.099 -1.263 2.243 1.00 51.84 253 GLU A O 1
ATOM 1936 N N . LEU A 1 254 ? -24.553 -0.834 0.113 1.00 48.44 254 LEU A N 1
ATOM 1937 C CA . LEU A 1 254 ? -23.121 -0.704 0.382 1.00 48.44 254 LEU A CA 1
ATOM 1938 C C . LEU A 1 254 ? -22.769 0.328 1.470 1.00 48.44 254 LEU A C 1
ATOM 1940 O O . LEU A 1 254 ? -22.726 1.539 1.259 1.00 48.44 254 LEU A O 1
ATOM 1944 N N . LEU A 1 255 ? -22.388 -0.275 2.600 1.00 47.75 255 LEU A N 1
ATOM 1945 C CA . LEU A 1 255 ? -21.601 0.172 3.745 1.00 47.75 255 LEU A CA 1
ATOM 1946 C C . LEU A 1 255 ? -22.189 1.338 4.560 1.00 47.75 255 LEU A C 1
ATOM 1948 O O . LEU A 1 255 ? -21.919 2.512 4.274 1.00 47.75 255 LEU A O 1
ATOM 1952 N N . PRO A 1 256 ? -22.844 1.020 5.695 1.00 43.09 256 PRO A N 1
ATOM 1953 C CA . PRO A 1 256 ? -22.927 1.936 6.823 1.00 43.09 256 PRO A CA 1
ATOM 1954 C C . PRO A 1 256 ? -21.544 2.555 7.116 1.00 43.09 256 PRO A C 1
ATOM 1956 O O . PRO A 1 256 ? -20.518 1.883 6.928 1.00 43.09 256 PRO A O 1
ATOM 1959 N N . PRO A 1 257 ? -21.464 3.817 7.579 1.00 46.03 257 PRO A N 1
ATOM 1960 C CA . PRO A 1 257 ? -20.201 4.481 7.915 1.00 46.03 257 PRO A CA 1
ATOM 1961 C C . PRO A 1 257 ? -19.286 3.649 8.828 1.00 46.03 257 PRO A C 1
ATOM 1963 O O . PRO A 1 257 ? -18.070 3.847 8.833 1.00 46.03 257 PRO A O 1
ATOM 1966 N N . GLU A 1 258 ? -19.842 2.701 9.588 1.00 43.19 258 GLU A N 1
ATOM 1967 C CA . GLU A 1 258 ? -19.096 1.783 10.441 1.00 43.19 258 GLU A CA 1
ATOM 1968 C C . GLU A 1 258 ? -18.252 0.752 9.667 1.00 43.19 258 GLU A C 1
ATOM 1970 O O . GLU A 1 258 ? -17.140 0.450 10.104 1.00 43.19 258 GLU A O 1
ATOM 1975 N N . VAL A 1 259 ? -18.688 0.277 8.492 1.00 44.28 259 VAL A N 1
ATOM 1976 C CA . VAL A 1 259 ? -17.926 -0.697 7.677 1.00 44.28 259 VAL A CA 1
ATOM 1977 C C . VAL A 1 259 ? -16.834 -0.024 6.830 1.00 44.28 259 VAL A C 1
ATOM 1979 O O . VAL A 1 259 ? -15.918 -0.683 6.331 1.00 44.28 259 VAL A O 1
ATOM 1982 N N . ARG A 1 260 ? -16.810 1.318 6.784 1.00 48.69 260 ARG A N 1
ATOM 1983 C CA . ARG A 1 260 ? -15.657 2.088 6.273 1.00 48.69 260 ARG A CA 1
ATOM 1984 C C . ARG A 1 260 ? -14.362 1.790 7.042 1.00 48.69 260 ARG A C 1
ATOM 1986 O O . ARG A 1 260 ? -13.298 2.172 6.585 1.00 48.69 260 ARG A O 1
ATOM 1993 N N . GLY A 1 261 ? -14.424 1.069 8.167 1.00 40.47 261 GLY A N 1
ATOM 1994 C CA . GLY A 1 261 ? -13.279 0.516 8.897 1.00 40.47 261 GLY A CA 1
ATOM 1995 C C . GLY A 1 261 ? -12.505 -0.612 8.193 1.00 40.47 261 GLY A C 1
ATOM 1996 O O . GLY A 1 261 ? -11.445 -0.998 8.682 1.00 40.47 261 GLY A O 1
ATOM 1997 N N . LEU A 1 262 ? -12.946 -1.116 7.033 1.00 44.12 262 LEU A N 1
ATOM 1998 C CA . LEU A 1 262 ? -12.143 -2.006 6.177 1.00 44.12 262 LEU A CA 1
ATOM 1999 C C . LEU A 1 262 ? -11.040 -1.206 5.446 1.00 44.12 262 LEU A C 1
ATOM 2001 O O . LEU A 1 262 ? -11.026 -1.074 4.230 1.00 44.12 262 LEU A O 1
ATOM 2005 N N . SER A 1 263 ? -10.105 -0.660 6.230 1.00 45.09 263 SER A N 1
ATOM 2006 C CA . SER A 1 263 ? -8.917 0.110 5.836 1.00 45.09 263 SER A CA 1
ATOM 2007 C C . SER A 1 263 ? -9.169 1.229 4.809 1.00 45.09 263 SER A C 1
ATOM 2009 O O . SER A 1 263 ? -8.726 1.124 3.659 1.00 45.09 263 SER A O 1
ATOM 2011 N N . PRO A 1 264 ? -9.756 2.362 5.238 1.00 39.78 264 PRO A N 1
ATOM 2012 C CA . PRO A 1 264 ? -9.746 3.581 4.464 1.00 39.78 264 PRO A CA 1
ATOM 2013 C C . PRO A 1 264 ? -8.377 4.226 4.705 1.00 39.78 264 PRO A C 1
ATOM 2015 O O . PRO A 1 264 ? -8.224 5.208 5.422 1.00 39.78 264 PRO A O 1
ATOM 2018 N N . SER A 1 265 ? -7.328 3.691 4.082 1.00 45.88 265 SER A N 1
ATOM 2019 C CA . SER A 1 265 ? -6.485 4.672 3.412 1.00 45.88 265 SER A CA 1
ATOM 2020 C C . SER A 1 265 ? -7.381 5.182 2.307 1.00 45.88 265 SER A C 1
ATOM 2022 O O . SER A 1 265 ? -7.459 4.480 1.307 1.00 45.88 265 SER A O 1
ATOM 2024 N N . GLU A 1 266 ? -8.161 6.239 2.55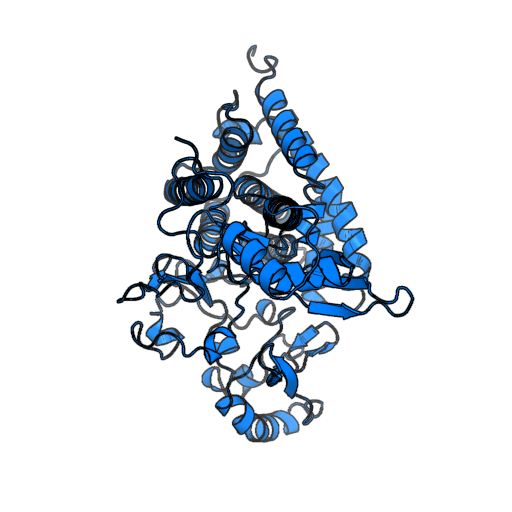7 1.00 51.34 266 GLU A N 1
ATOM 2025 C CA . GLU A 1 266 ? -8.969 6.894 1.532 1.00 51.34 266 GLU A CA 1
ATOM 2026 C C . GLU A 1 266 ? -7.988 7.169 0.393 1.00 51.34 266 GLU A C 1
ATOM 2028 O O . GLU A 1 266 ? -7.120 8.038 0.538 1.00 51.34 266 GLU A O 1
ATOM 2033 N N . PRO A 1 267 ? -7.977 6.353 -0.677 1.00 54.94 267 PRO A N 1
ATOM 2034 C CA . PRO A 1 267 ? -7.219 6.761 -1.838 1.00 54.94 267 PRO A CA 1
ATOM 2035 C C . PRO A 1 267 ? -7.877 8.067 -2.262 1.00 54.94 267 PRO A C 1
ATOM 2037 O O . PRO A 1 267 ? -9.096 8.195 -2.137 1.00 54.94 267 PRO A O 1
ATOM 2040 N N . GLY A 1 268 ? -7.075 9.062 -2.638 1.00 58.62 268 GLY A N 1
ATOM 2041 C CA . GLY A 1 268 ? -7.611 10.395 -2.882 1.00 58.62 268 GLY A CA 1
ATOM 2042 C C . GLY A 1 268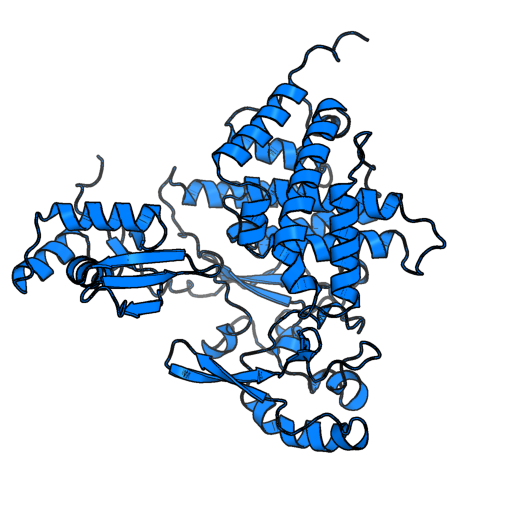 ? -8.815 10.284 -3.812 1.00 58.62 268 GLY A C 1
ATOM 2043 O O . GLY A 1 268 ? -8.696 9.757 -4.922 1.00 58.62 268 GLY A O 1
ATOM 2044 N N . ILE A 1 269 ? -9.988 10.677 -3.307 1.00 65.88 269 ILE A N 1
ATOM 2045 C CA . ILE A 1 269 ? -11.162 10.857 -4.149 1.00 65.88 269 ILE A CA 1
ATOM 2046 C C . ILE A 1 269 ? -10.745 11.963 -5.105 1.00 65.88 269 ILE A C 1
ATOM 2048 O O . ILE A 1 269 ? -10.495 13.089 -4.668 1.00 65.88 269 ILE A O 1
ATOM 2052 N N . LEU A 1 270 ? -10.553 11.601 -6.373 1.00 67.81 270 LEU A N 1
ATOM 2053 C CA . LEU A 1 270 ? -10.190 12.581 -7.382 1.00 67.81 270 LEU A CA 1
ATOM 2054 C C . LEU A 1 270 ? -11.420 13.466 -7.618 1.00 67.81 270 LEU A C 1
ATOM 2056 O O . LEU A 1 270 ? -12.556 13.040 -7.415 1.00 67.81 270 LEU A O 1
ATOM 2060 N N . ASN A 1 271 ? -11.221 14.716 -8.019 1.00 67.88 271 ASN A N 1
ATOM 2061 C CA . ASN A 1 271 ? -12.353 15.554 -8.414 1.00 67.88 271 ASN A CA 1
ATOM 2062 C C . ASN A 1 271 ? -13.007 14.956 -9.676 1.00 67.88 271 ASN A C 1
ATOM 2064 O O . ASN A 1 271 ? -12.300 14.752 -10.654 1.00 67.88 271 ASN A O 1
ATOM 2068 N N . ASP A 1 272 ? -14.323 14.710 -9.677 1.00 69.31 272 ASP A N 1
ATOM 2069 C CA . ASP A 1 272 ? -15.082 14.192 -10.836 1.00 69.31 272 ASP A CA 1
ATOM 2070 C C . ASP A 1 272 ? -14.924 15.050 -12.101 1.00 69.31 272 ASP A C 1
ATOM 2072 O O . ASP A 1 272 ? -14.983 14.558 -13.225 1.00 69.31 272 ASP A O 1
ATOM 2076 N N . ASN A 1 273 ? -14.756 16.361 -11.923 1.00 74.88 273 ASN A N 1
ATOM 2077 C CA . ASN A 1 273 ? -14.567 17.319 -13.006 1.00 74.88 273 ASN A CA 1
ATOM 2078 C C . ASN A 1 273 ? -13.352 18.186 -12.687 1.00 74.88 273 ASN A C 1
ATOM 2080 O O . ASN A 1 273 ? -13.501 19.370 -12.359 1.00 74.88 273 ASN A O 1
ATOM 2084 N N . PRO A 1 274 ? -12.139 17.616 -12.739 1.00 79.56 274 PRO A N 1
ATOM 2085 C CA . PRO A 1 274 ? -10.962 18.403 -12.450 1.00 79.56 274 PRO A CA 1
ATOM 2086 C C . PRO A 1 274 ? -10.796 19.448 -13.552 1.00 79.56 274 PRO A C 1
ATOM 2088 O O . PRO A 1 274 ? -11.052 19.186 -14.730 1.00 79.56 274 PRO A O 1
ATOM 2091 N N . GLU A 1 275 ? -10.347 20.647 -13.181 1.00 75.94 275 GLU A N 1
ATOM 2092 C CA . GLU A 1 275 ? -10.104 21.694 -14.170 1.00 75.94 275 GLU A CA 1
ATOM 2093 C C . GLU A 1 275 ? -9.147 21.175 -15.257 1.00 75.94 275 GLU A C 1
ATOM 2095 O O . GLU A 1 275 ? -8.115 20.573 -14.919 1.00 75.94 275 GLU A O 1
ATOM 2100 N N . PRO A 1 276 ? -9.451 21.376 -16.552 1.00 82.56 276 PRO A N 1
ATOM 2101 C CA . PRO A 1 276 ? -8.579 20.933 -17.631 1.00 82.56 276 PRO A CA 1
ATOM 2102 C C . PRO A 1 276 ? -7.146 21.443 -17.445 1.00 82.56 276 PRO A C 1
ATOM 2104 O O . PRO A 1 276 ? -6.917 22.634 -17.248 1.00 82.56 276 PRO A O 1
ATOM 2107 N N . GLY A 1 277 ? -6.173 20.532 -17.506 1.00 77.06 277 GLY A N 1
ATOM 2108 C CA . GLY A 1 277 ? -4.755 20.848 -17.302 1.00 77.06 277 GLY A CA 1
ATOM 2109 C C . GLY A 1 277 ? -4.308 20.918 -15.837 1.00 77.06 277 GLY A C 1
ATOM 2110 O O . GLY A 1 277 ? -3.110 21.048 -15.584 1.00 77.06 277 GLY A O 1
ATOM 2111 N N . SER A 1 278 ? -5.220 20.782 -14.869 1.00 80.00 278 SER A N 1
ATOM 2112 C CA . SER A 1 278 ? -4.845 20.624 -13.462 1.00 80.00 278 SER A CA 1
ATOM 2113 C C . SER A 1 278 ? -4.020 19.350 -13.243 1.00 80.00 278 SER A C 1
ATOM 2115 O O . SER A 1 278 ? -4.099 18.376 -14.000 1.00 80.00 278 SER A O 1
ATOM 2117 N N . ARG A 1 279 ? -3.235 19.331 -12.156 1.00 77.50 279 ARG A N 1
ATOM 2118 C CA . ARG A 1 279 ? -2.477 18.138 -11.736 1.00 77.50 279 ARG A CA 1
ATOM 2119 C C . ARG A 1 279 ? -3.392 16.924 -11.559 1.00 77.50 279 ARG A C 1
ATOM 2121 O O . ARG A 1 279 ? -2.979 15.805 -11.847 1.00 77.50 279 ARG A O 1
ATOM 2128 N N . GLU A 1 280 ? -4.619 17.161 -11.113 1.00 77.75 280 GLU A N 1
ATOM 2129 C CA . GLU A 1 280 ? -5.619 16.124 -10.903 1.00 77.75 280 GLU A CA 1
ATOM 2130 C C . GLU A 1 280 ? -6.188 15.578 -12.214 1.00 77.75 280 GLU A C 1
ATOM 2132 O O . GLU A 1 280 ? -6.195 14.366 -12.410 1.00 77.75 280 GLU A O 1
ATOM 2137 N N . ALA A 1 281 ? -6.550 16.457 -13.157 1.00 79.38 281 ALA A N 1
ATOM 2138 C CA . ALA A 1 281 ? -6.981 16.052 -14.497 1.00 79.38 281 ALA A CA 1
ATOM 2139 C C . ALA A 1 281 ? -5.908 15.208 -15.192 1.00 79.38 281 ALA A C 1
ATOM 2141 O O . ALA A 1 281 ? -6.200 14.173 -15.790 1.00 79.38 281 ALA A O 1
ATOM 2142 N N . ARG A 1 282 ? -4.639 15.614 -15.050 1.00 84.19 282 ARG A N 1
ATOM 2143 C CA . ARG A 1 282 ? -3.501 14.840 -15.549 1.00 84.19 282 ARG A CA 1
ATOM 2144 C C . ARG A 1 282 ? -3.419 13.468 -14.878 1.00 84.19 282 ARG A C 1
ATOM 2146 O O . ARG A 1 282 ? -3.213 12.483 -15.574 1.00 84.19 282 ARG A O 1
ATOM 2153 N N . ARG A 1 283 ? -3.596 13.370 -13.557 1.00 85.88 283 ARG A N 1
ATOM 2154 C CA . ARG A 1 283 ? -3.589 12.081 -12.842 1.00 85.88 283 ARG A CA 1
ATOM 2155 C C . ARG A 1 283 ? -4.705 11.153 -13.306 1.00 85.88 283 ARG A C 1
ATOM 2157 O O . ARG A 1 283 ? -4.410 10.005 -13.610 1.00 85.88 283 ARG A O 1
ATOM 2164 N N . GLN A 1 284 ? -5.938 11.643 -13.427 1.00 84.81 284 GLN A N 1
ATOM 2165 C CA . GLN A 1 284 ? -7.052 10.852 -13.966 1.00 84.81 284 GLN A CA 1
ATOM 2166 C C . GLN A 1 284 ? -6.762 10.356 -15.383 1.00 84.81 284 GLN A C 1
ATOM 2168 O O . GLN A 1 284 ? -6.955 9.181 -15.687 1.00 84.81 284 GLN A O 1
ATOM 2173 N N . GLN A 1 285 ? -6.244 11.233 -16.247 1.00 86.19 285 GLN A N 1
ATOM 2174 C CA . GLN A 1 285 ? -5.877 10.864 -17.610 1.00 86.19 285 GLN A CA 1
ATOM 2175 C C . GLN A 1 285 ? -4.795 9.777 -17.636 1.00 86.19 285 GLN A C 1
ATOM 2177 O O . GLN A 1 285 ? -4.894 8.830 -18.415 1.00 86.19 285 GLN A O 1
ATOM 2182 N N . LEU A 1 286 ? -3.773 9.904 -16.789 1.00 87.69 286 LEU A N 1
ATOM 2183 C CA . LEU A 1 286 ? -2.689 8.931 -16.687 1.00 87.69 286 LEU A CA 1
ATOM 2184 C C . LEU A 1 286 ? -3.158 7.603 -16.104 1.00 87.69 286 LEU A C 1
ATOM 2186 O O . LEU A 1 286 ? -2.747 6.564 -16.607 1.00 87.69 286 LEU A O 1
ATOM 2190 N N . GLU A 1 287 ? -4.029 7.620 -15.096 1.00 89.56 287 GLU A N 1
ATOM 2191 C CA . GLU A 1 287 ? -4.638 6.409 -14.546 1.00 89.56 287 GLU A CA 1
ATOM 2192 C C . GLU A 1 287 ? -5.427 5.670 -15.632 1.00 89.56 287 GLU A C 1
ATOM 2194 O O . GLU A 1 287 ? -5.171 4.492 -15.870 1.00 89.56 287 GLU A O 1
ATOM 2199 N N . HIS A 1 288 ? -6.319 6.363 -16.348 1.00 88.06 288 HIS A N 1
ATOM 2200 C CA . HIS A 1 288 ? -7.088 5.769 -17.444 1.00 88.06 288 HIS A CA 1
ATOM 2201 C C . HIS A 1 288 ? -6.196 5.231 -18.563 1.00 88.06 288 HIS A C 1
ATOM 2203 O O . HIS A 1 288 ? -6.403 4.114 -19.032 1.00 88.06 288 HIS A O 1
ATOM 2209 N N . HIS A 1 289 ? -5.185 5.999 -18.975 1.00 87.12 289 HIS A N 1
ATOM 2210 C CA . HIS A 1 289 ? -4.250 5.562 -20.005 1.00 87.12 289 HIS A CA 1
ATOM 2211 C C . HIS A 1 289 ? -3.465 4.321 -19.565 1.00 87.12 289 HIS A C 1
ATOM 2213 O O . HIS A 1 289 ? -3.331 3.371 -20.332 1.00 87.12 289 HIS A O 1
ATOM 2219 N N . PHE A 1 290 ? -2.977 4.307 -18.324 1.00 88.31 290 PHE A N 1
ATOM 2220 C CA . PHE A 1 290 ? -2.220 3.183 -17.789 1.00 88.31 290 PHE A CA 1
ATOM 2221 C C . PHE A 1 290 ? -3.085 1.927 -17.671 1.00 88.31 290 PHE A C 1
ATOM 2223 O O . PHE A 1 290 ? -2.653 0.848 -18.066 1.00 88.31 290 PHE A O 1
ATOM 2230 N N . MET A 1 291 ? -4.322 2.064 -17.189 1.00 89.25 291 MET A N 1
ATOM 2231 C CA . MET A 1 291 ? -5.264 0.947 -17.111 1.00 89.25 291 MET A CA 1
ATOM 2232 C C . MET A 1 291 ? -5.580 0.377 -18.497 1.00 89.25 291 MET A C 1
ATOM 2234 O O . MET A 1 291 ? -5.498 -0.835 -18.666 1.00 89.25 291 MET A O 1
ATOM 2238 N N . ALA A 1 292 ? -5.837 1.228 -19.496 1.00 88.38 292 ALA A N 1
ATOM 2239 C CA . ALA A 1 292 ? -6.064 0.788 -20.874 1.00 88.38 292 ALA A CA 1
ATOM 2240 C C . ALA A 1 292 ? -4.833 0.084 -21.472 1.00 88.38 292 ALA A C 1
ATOM 2242 O O . ALA A 1 292 ? -4.961 -0.926 -22.158 1.00 88.38 292 ALA A O 1
ATOM 2243 N N . MET A 1 293 ? -3.624 0.575 -21.180 1.00 89.25 293 MET A N 1
ATOM 2244 C CA . MET A 1 293 ? -2.387 -0.090 -21.592 1.00 89.25 293 MET A CA 1
ATOM 2245 C C . MET A 1 293 ? -2.266 -1.487 -20.963 1.00 89.25 293 MET A C 1
ATOM 2247 O O . MET A 1 293 ? -1.904 -2.437 -21.646 1.00 89.25 293 MET A O 1
ATOM 2251 N N . LEU A 1 294 ? -2.597 -1.655 -19.680 1.00 88.44 294 LEU A N 1
ATOM 2252 C CA . LEU A 1 294 ? -2.524 -2.961 -19.013 1.00 88.44 294 LEU A CA 1
ATOM 2253 C C . LEU A 1 294 ? -3.524 -4.004 -19.548 1.00 88.44 294 LEU A C 1
ATOM 2255 O O . LEU A 1 294 ? -3.388 -5.184 -19.217 1.00 88.44 294 LEU A O 1
ATOM 2259 N N . GLU A 1 295 ? -4.517 -3.595 -20.339 1.00 85.75 295 GLU A N 1
ATOM 2260 C CA . GLU A 1 295 ? -5.449 -4.502 -21.021 1.00 85.75 295 GLU A CA 1
ATOM 2261 C C . GLU A 1 295 ? -4.873 -5.077 -22.324 1.00 85.75 295 GLU A C 1
ATOM 2263 O O . GLU A 1 295 ? -5.355 -6.107 -22.801 1.00 85.75 295 GLU A O 1
ATOM 2268 N N . ASP A 1 296 ? -3.830 -4.461 -22.892 1.00 85.94 296 ASP A N 1
ATOM 2269 C CA . ASP A 1 296 ? -3.213 -4.925 -24.132 1.00 85.94 296 ASP A CA 1
ATOM 2270 C C . ASP A 1 296 ? -2.248 -6.106 -23.867 1.00 85.94 296 ASP A C 1
ATOM 2272 O O . ASP A 1 296 ? -1.218 -5.950 -23.200 1.00 85.94 296 ASP A O 1
ATOM 2276 N N . PRO A 1 297 ? -2.516 -7.305 -24.427 1.00 83.81 297 PRO A N 1
ATOM 2277 C CA . PRO A 1 297 ? -1.675 -8.485 -24.239 1.00 83.81 297 PRO A CA 1
ATOM 2278 C C . PRO A 1 297 ? -0.285 -8.373 -24.886 1.00 83.81 297 PRO A C 1
ATOM 2280 O O . PRO A 1 297 ? 0.542 -9.266 -24.693 1.00 83.81 297 PRO A O 1
ATOM 2283 N N . GLN A 1 298 ? 0.006 -7.328 -25.664 1.00 85.56 298 GLN A N 1
ATOM 2284 C CA . GLN A 1 298 ? 1.335 -7.058 -26.223 1.00 85.56 298 GLN A CA 1
ATOM 2285 C C . GLN A 1 298 ? 2.218 -6.220 -25.293 1.00 85.56 298 GLN A C 1
ATOM 2287 O O . GLN A 1 298 ? 3.434 -6.168 -25.485 1.00 85.56 298 GLN A O 1
ATOM 2292 N N . VAL A 1 299 ? 1.651 -5.616 -24.247 1.00 85.19 299 VAL A N 1
ATOM 2293 C CA . VAL A 1 299 ? 2.404 -4.747 -23.338 1.00 85.19 299 VAL A CA 1
ATOM 2294 C C . VAL A 1 299 ? 3.393 -5.564 -22.516 1.00 85.19 299 VAL A C 1
ATOM 2296 O O . VAL A 1 299 ? 3.072 -6.601 -21.932 1.00 85.19 299 VAL A O 1
ATOM 2299 N N . THR A 1 300 ? 4.636 -5.094 -22.484 1.00 86.00 300 THR A N 1
ATOM 2300 C CA . THR A 1 300 ? 5.756 -5.708 -21.756 1.00 86.00 300 THR A CA 1
ATOM 2301 C C . THR A 1 300 ? 6.162 -4.830 -20.572 1.00 86.00 300 THR A C 1
ATOM 2303 O O . THR A 1 300 ? 5.738 -3.682 -20.473 1.00 86.0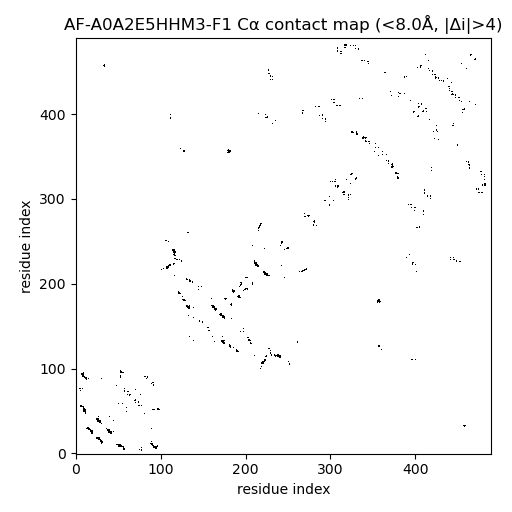0 300 THR A O 1
ATOM 2306 N N . LEU A 1 301 ? 7.028 -5.320 -19.679 1.00 81.75 301 LEU A N 1
ATOM 2307 C CA . LEU A 1 301 ? 7.579 -4.475 -18.608 1.00 81.75 301 LEU A CA 1
ATOM 2308 C C . LEU A 1 301 ? 8.322 -3.247 -19.143 1.00 81.75 301 LEU A C 1
ATOM 2310 O O . LEU A 1 301 ? 8.244 -2.174 -18.551 1.00 81.75 301 LEU A O 1
ATOM 2314 N N . GLY A 1 302 ? 9.002 -3.386 -20.279 1.00 80.56 302 GLY A N 1
ATOM 2315 C CA . GLY A 1 302 ? 9.678 -2.264 -20.913 1.00 80.56 302 GLY A CA 1
ATOM 2316 C C . GLY A 1 302 ? 8.710 -1.186 -21.421 1.00 80.56 302 GLY A C 1
ATOM 2317 O O . GLY A 1 302 ? 9.044 -0.009 -21.353 1.00 80.56 302 GLY A O 1
ATOM 2318 N N . HIS A 1 303 ? 7.470 -1.542 -21.792 1.00 84.69 303 HIS A N 1
ATOM 2319 C CA . HIS A 1 303 ? 6.400 -0.561 -22.041 1.00 84.69 303 HIS A CA 1
ATOM 2320 C C . HIS A 1 303 ? 6.002 0.210 -20.779 1.00 84.69 303 HIS A C 1
ATOM 2322 O O . HIS A 1 303 ? 5.754 1.407 -20.865 1.00 84.69 303 HIS A O 1
ATOM 2328 N N . LEU A 1 304 ? 5.997 -0.428 -19.604 1.00 79.94 304 LEU A N 1
ATOM 2329 C CA . LEU A 1 304 ? 5.686 0.255 -18.341 1.00 79.94 304 LEU A CA 1
ATOM 2330 C C . LEU A 1 304 ? 6.767 1.278 -17.970 1.00 79.94 304 LEU A C 1
ATOM 2332 O O . LEU A 1 304 ? 6.451 2.392 -17.555 1.00 79.94 304 LEU A O 1
ATOM 2336 N N . LEU A 1 305 ? 8.038 0.900 -18.132 1.00 80.56 305 LEU A N 1
ATOM 2337 C CA . LEU A 1 305 ? 9.173 1.795 -17.902 1.00 80.56 305 LEU A CA 1
ATOM 2338 C C . LEU A 1 305 ? 9.194 2.938 -18.922 1.00 80.56 305 LEU A C 1
ATOM 2340 O O . LEU A 1 305 ? 9.368 4.093 -18.542 1.00 80.56 305 LEU A O 1
ATOM 2344 N N . HIS A 1 306 ? 8.942 2.627 -20.196 1.00 82.12 306 HIS A N 1
ATOM 2345 C CA . HIS A 1 306 ? 8.854 3.625 -21.259 1.00 82.12 306 HIS A CA 1
ATOM 2346 C C . HIS A 1 306 ? 7.731 4.632 -21.004 1.00 82.12 306 HIS A C 1
ATOM 2348 O O . HIS A 1 306 ? 7.990 5.833 -21.029 1.00 82.12 306 HIS A O 1
ATOM 2354 N N . PHE A 1 307 ? 6.535 4.159 -20.636 1.00 82.44 307 PHE A N 1
ATOM 2355 C CA . PHE A 1 307 ? 5.421 5.019 -20.235 1.00 82.44 307 PHE A CA 1
ATOM 2356 C C . PHE A 1 307 ? 5.815 5.961 -19.090 1.00 82.44 307 PHE A C 1
ATOM 2358 O O . PHE A 1 307 ? 5.559 7.162 -19.161 1.00 82.44 307 PHE A O 1
ATOM 2365 N N . ALA A 1 308 ? 6.467 5.447 -18.044 1.00 77.69 308 ALA A N 1
ATOM 2366 C CA . ALA A 1 308 ? 6.878 6.281 -16.920 1.00 77.69 308 ALA A CA 1
ATOM 2367 C C . ALA A 1 308 ? 7.888 7.369 -17.327 1.00 77.69 308 ALA A C 1
ATOM 2369 O O . ALA A 1 308 ? 7.759 8.512 -16.883 1.00 77.69 308 ALA A O 1
ATOM 2370 N N . CYS A 1 309 ? 8.845 7.044 -18.202 1.00 75.38 309 CYS A N 1
ATOM 2371 C CA . CYS A 1 309 ? 9.780 8.018 -18.765 1.00 75.38 309 CYS A CA 1
ATOM 2372 C C . CYS A 1 309 ? 9.068 9.065 -19.639 1.00 75.38 309 CYS A C 1
ATOM 2374 O O . CYS A 1 309 ? 9.263 10.264 -19.423 1.00 75.38 309 CYS A O 1
ATOM 2376 N N . GLU A 1 310 ? 8.203 8.634 -20.569 1.00 79.69 310 GLU A N 1
ATOM 2377 C CA . GLU A 1 310 ? 7.475 9.530 -21.483 1.00 79.69 310 GLU A CA 1
ATOM 2378 C C . GLU A 1 310 ? 6.636 10.543 -20.711 1.00 79.69 310 GLU A C 1
ATOM 2380 O O . GLU A 1 310 ? 6.661 11.743 -20.999 1.00 79.69 310 GLU A O 1
ATOM 2385 N N . VAL A 1 311 ? 5.937 10.079 -19.680 1.00 76.31 311 VAL A N 1
ATOM 2386 C CA . VAL A 1 311 ? 5.068 10.938 -18.890 1.00 76.31 311 VAL A CA 1
ATOM 2387 C C . VAL A 1 311 ? 5.864 11.890 -18.000 1.00 76.31 311 VAL A C 1
ATOM 2389 O O . VAL A 1 311 ? 5.494 13.062 -17.897 1.00 76.31 311 VAL A O 1
ATOM 2392 N N . ALA A 1 312 ? 6.934 11.435 -17.349 1.00 71.81 312 ALA A N 1
ATOM 2393 C CA . ALA A 1 312 ? 7.682 12.289 -16.430 1.00 71.81 312 ALA A CA 1
ATOM 2394 C C . ALA A 1 312 ? 8.447 13.406 -17.152 1.00 71.81 312 ALA A C 1
ATOM 2396 O O . ALA A 1 312 ? 8.480 14.536 -16.665 1.00 71.81 312 ALA A O 1
ATOM 2397 N N . GLN A 1 313 ? 9.034 13.105 -18.313 1.00 68.75 313 GLN A N 1
ATOM 2398 C CA . GLN A 1 313 ? 9.913 14.029 -19.036 1.00 68.75 313 GLN A CA 1
ATOM 2399 C C . GLN A 1 313 ? 9.214 14.763 -20.183 1.00 68.75 313 GLN A C 1
ATOM 2401 O O . GLN A 1 313 ? 9.764 15.721 -20.725 1.00 68.75 313 GLN A O 1
ATOM 2406 N N . GLY A 1 314 ? 8.018 14.321 -20.588 1.00 65.06 314 GLY A N 1
ATOM 2407 C CA . GLY A 1 314 ? 7.378 14.805 -21.814 1.00 65.06 314 GLY A CA 1
ATOM 2408 C C . GLY A 1 314 ? 8.183 14.465 -23.075 1.00 65.06 314 GLY A C 1
ATOM 2409 O O . GLY A 1 314 ? 8.000 15.103 -24.111 1.00 65.06 314 GLY A O 1
ATOM 2410 N N . GLN A 1 315 ? 9.097 13.495 -22.983 1.00 56.69 315 GLN A N 1
ATOM 2411 C CA . GLN A 1 315 ? 9.988 13.060 -24.052 1.00 56.69 315 GLN A CA 1
ATOM 2412 C C . GLN A 1 315 ? 9.875 11.550 -24.223 1.00 56.69 315 GLN A C 1
ATOM 2414 O O . GLN A 1 315 ? 9.972 10.801 -23.258 1.00 56.69 315 GLN A O 1
ATOM 2419 N N . ARG A 1 316 ? 9.696 11.087 -25.461 1.00 60.44 316 ARG A N 1
ATOM 2420 C CA . ARG A 1 316 ? 9.746 9.654 -25.767 1.00 60.44 316 ARG A CA 1
ATOM 2421 C C . ARG A 1 316 ? 11.181 9.153 -25.662 1.00 60.44 316 ARG A C 1
ATOM 2423 O O . ARG A 1 316 ? 12.068 9.758 -26.261 1.00 60.44 316 ARG A O 1
ATOM 2430 N N . LEU A 1 317 ? 11.387 8.026 -24.977 1.00 59.00 317 LEU A N 1
ATOM 2431 C CA . LEU A 1 317 ? 12.671 7.321 -25.026 1.00 59.00 317 LEU A CA 1
ATOM 2432 C C . LEU A 1 317 ? 12.995 6.925 -26.471 1.00 59.00 317 LEU A C 1
ATOM 2434 O O . LEU A 1 317 ? 12.095 6.545 -27.228 1.00 59.00 317 LEU A O 1
ATOM 2438 N N . ALA A 1 318 ? 14.279 6.991 -26.829 1.00 66.25 318 ALA A N 1
ATOM 2439 C CA . ALA A 1 318 ? 14.765 6.610 -28.152 1.00 66.25 318 ALA A CA 1
ATOM 2440 C C . ALA A 1 318 ? 14.752 5.086 -28.373 1.00 66.25 318 ALA A C 1
ATOM 2442 O O . ALA A 1 318 ? 14.483 4.641 -29.490 1.00 66.25 318 ALA A O 1
ATOM 2443 N N . LEU A 1 319 ? 14.981 4.289 -27.320 1.00 60.31 319 LEU A N 1
ATOM 2444 C CA . LEU A 1 319 ? 14.840 2.835 -27.403 1.00 60.31 319 LEU A CA 1
ATOM 2445 C C . LEU A 1 319 ? 13.370 2.425 -27.545 1.00 60.31 319 LEU A C 1
ATOM 2447 O O . LEU A 1 319 ? 12.512 2.924 -26.803 1.00 60.31 319 LEU A O 1
ATOM 2451 N N . PRO A 1 320 ? 13.070 1.451 -28.425 1.00 74.56 320 PRO A N 1
ATOM 2452 C CA . PRO A 1 320 ? 11.797 0.757 -28.406 1.00 74.56 320 PRO A CA 1
ATOM 2453 C C . PRO A 1 320 ? 11.530 0.182 -27.009 1.00 74.56 320 PRO A C 1
ATOM 2455 O O . PRO A 1 320 ? 12.436 -0.409 -26.413 1.00 74.56 320 PRO A O 1
ATOM 2458 N N . PRO A 1 321 ? 10.293 0.268 -26.493 1.00 74.38 321 PRO A N 1
ATOM 2459 C CA . PRO A 1 321 ? 9.976 -0.237 -25.163 1.00 74.38 321 PRO A CA 1
ATOM 2460 C C . PRO A 1 321 ? 10.356 -1.707 -24.954 1.00 74.38 321 PRO A C 1
ATOM 2462 O O . PRO A 1 321 ? 10.723 -2.104 -23.858 1.00 74.38 321 PRO A O 1
ATOM 2465 N N . THR A 1 322 ? 10.310 -2.529 -26.002 1.00 76.12 322 THR A N 1
ATOM 2466 C CA . THR A 1 322 ? 10.691 -3.947 -25.937 1.00 76.12 322 THR A CA 1
ATOM 2467 C C . THR A 1 322 ? 12.189 -4.176 -25.746 1.00 76.12 322 THR A C 1
ATOM 2469 O O . THR A 1 322 ? 12.550 -5.205 -25.195 1.00 76.12 322 THR A O 1
ATOM 2472 N N . GLN A 1 323 ? 13.038 -3.231 -26.158 1.00 79.50 323 GLN A N 1
ATOM 2473 C CA . GLN A 1 323 ? 14.503 -3.346 -26.113 1.00 79.50 323 GLN A CA 1
ATOM 2474 C C . GLN A 1 323 ? 15.118 -2.690 -24.872 1.00 79.50 323 GLN A C 1
ATOM 2476 O O . GLN A 1 323 ? 16.286 -2.906 -24.573 1.00 79.50 323 GLN A O 1
ATOM 2481 N N . LEU A 1 324 ? 14.340 -1.906 -24.120 1.00 78.19 324 LEU A N 1
ATOM 2482 C CA . LEU A 1 324 ? 14.839 -1.161 -22.962 1.00 78.19 324 LEU A CA 1
ATOM 2483 C C . LEU A 1 324 ? 15.480 -2.068 -21.896 1.00 78.19 324 LEU A C 1
ATOM 2485 O O . LEU A 1 324 ? 16.488 -1.710 -21.304 1.00 78.19 324 LEU A O 1
ATOM 2489 N N . LEU A 1 325 ? 14.913 -3.254 -21.665 1.00 80.19 325 LEU A N 1
ATOM 2490 C CA . LEU A 1 325 ? 15.440 -4.225 -20.694 1.00 80.19 325 LEU A CA 1
ATOM 2491 C C . LEU A 1 325 ? 16.543 -5.127 -21.269 1.00 80.19 325 LEU A C 1
ATOM 2493 O O . LEU A 1 325 ? 17.177 -5.861 -20.519 1.00 80.19 325 LEU A O 1
ATOM 2497 N N . GLU A 1 326 ? 16.761 -5.085 -22.583 1.00 80.88 326 GLU A N 1
ATOM 2498 C CA . GLU A 1 326 ? 17.842 -5.810 -23.258 1.00 80.88 326 GLU A CA 1
ATOM 2499 C C . GLU A 1 326 ? 19.140 -4.985 -23.269 1.00 80.88 326 GLU A C 1
ATOM 2501 O O . GLU A 1 326 ? 20.224 -5.539 -23.446 1.00 80.88 326 GLU A O 1
ATOM 2506 N N . ASP A 1 327 ? 19.044 -3.670 -23.040 1.00 81.19 327 ASP A N 1
ATOM 2507 C CA . ASP A 1 327 ? 20.184 -2.762 -22.980 1.00 81.19 327 ASP A CA 1
ATOM 2508 C C . ASP A 1 327 ? 21.002 -2.939 -21.673 1.00 81.19 327 ASP A C 1
ATOM 2510 O O . ASP A 1 327 ? 20.496 -2.714 -20.559 1.00 81.19 327 ASP A O 1
ATOM 2514 N N . PRO A 1 328 ? 22.301 -3.293 -21.762 1.00 80.12 328 PRO A N 1
ATOM 2515 C CA . PRO A 1 328 ? 23.156 -3.464 -20.589 1.00 80.12 328 PRO A CA 1
ATOM 2516 C C . PRO A 1 328 ? 23.394 -2.176 -19.793 1.00 80.12 328 PRO A C 1
ATOM 2518 O O . PRO A 1 328 ? 23.722 -2.237 -18.605 1.00 80.12 328 PRO A O 1
ATOM 2521 N N . ALA A 1 329 ? 23.307 -0.992 -20.411 1.00 80.25 329 ALA A N 1
ATOM 2522 C CA . ALA A 1 329 ? 23.443 0.267 -19.676 1.00 80.25 329 ALA A CA 1
ATOM 2523 C C . ALA A 1 329 ? 22.225 0.504 -18.770 1.00 80.25 329 ALA A C 1
ATOM 2525 O O . ALA A 1 329 ? 22.388 0.737 -17.569 1.00 80.25 329 ALA A O 1
ATOM 2526 N N . THR A 1 330 ? 21.025 0.325 -19.316 1.00 78.69 330 THR A N 1
ATOM 2527 C CA . THR A 1 330 ? 19.750 0.386 -18.599 1.00 78.69 330 THR A CA 1
ATOM 2528 C C . THR A 1 330 ? 19.707 -0.614 -17.444 1.00 78.69 330 THR A C 1
ATOM 2530 O O . THR A 1 330 ? 19.391 -0.242 -16.311 1.00 78.69 330 THR A O 1
ATOM 2533 N N . THR A 1 331 ? 20.117 -1.863 -17.684 1.00 78.69 331 THR A N 1
ATOM 2534 C CA . THR A 1 331 ? 20.168 -2.901 -16.639 1.00 78.69 331 THR A CA 1
ATOM 2535 C C . THR A 1 331 ? 21.084 -2.502 -15.477 1.00 78.69 331 THR A C 1
ATOM 2537 O O . THR A 1 331 ? 20.691 -2.597 -14.314 1.00 78.69 331 THR A O 1
ATOM 2540 N N . ARG A 1 332 ? 22.275 -1.955 -15.761 1.00 79.38 332 ARG A N 1
ATOM 2541 C CA . ARG A 1 332 ? 23.207 -1.476 -14.722 1.00 79.38 332 ARG A CA 1
ATOM 2542 C C . ARG A 1 332 ? 22.652 -0.305 -13.908 1.00 79.38 332 ARG A C 1
ATOM 2544 O O . ARG A 1 332 ? 22.918 -0.218 -12.707 1.00 79.38 332 ARG A O 1
ATOM 2551 N N . ILE A 1 333 ? 21.898 0.599 -14.536 1.00 82.19 333 ILE A N 1
ATOM 2552 C CA . ILE A 1 333 ? 21.229 1.714 -13.843 1.00 82.19 333 ILE A CA 1
ATOM 2553 C C . ILE A 1 333 ? 20.168 1.172 -12.879 1.00 82.19 333 ILE A C 1
ATOM 2555 O O . ILE A 1 333 ? 20.161 1.542 -11.700 1.00 82.19 333 ILE A O 1
ATOM 2559 N N . ILE A 1 334 ? 19.329 0.246 -13.353 1.00 82.00 334 ILE A N 1
ATOM 2560 C CA . ILE A 1 334 ? 18.317 -0.439 -12.540 1.00 82.00 334 ILE A CA 1
ATOM 2561 C C . ILE A 1 334 ? 18.973 -1.151 -11.351 1.00 82.00 334 ILE A C 1
ATOM 2563 O O . ILE A 1 334 ? 18.584 -0.914 -10.206 1.00 82.00 334 ILE A O 1
ATOM 2567 N N . ALA A 1 335 ? 20.010 -1.953 -11.602 1.00 80.88 335 ALA A N 1
ATOM 2568 C CA . ALA A 1 335 ? 20.717 -2.711 -10.576 1.00 80.88 335 ALA A CA 1
ATOM 2569 C C . ALA A 1 335 ? 21.307 -1.795 -9.492 1.00 80.88 335 ALA A C 1
ATOM 2571 O O . ALA A 1 335 ? 21.102 -2.016 -8.298 1.00 80.88 335 ALA A O 1
ATOM 2572 N N . ARG A 1 336 ? 21.977 -0.701 -9.884 1.00 83.62 336 ARG A N 1
ATOM 2573 C CA . ARG A 1 336 ? 22.526 0.283 -8.936 1.00 83.62 336 ARG A CA 1
ATOM 2574 C C . ARG A 1 336 ? 21.436 0.901 -8.060 1.00 83.62 336 ARG A C 1
ATOM 2576 O O . ARG A 1 336 ? 21.637 1.038 -6.851 1.00 83.62 336 ARG A O 1
ATOM 2583 N N . ARG A 1 337 ? 20.300 1.273 -8.656 1.00 84.12 337 ARG A N 1
ATOM 2584 C CA . ARG A 1 337 ? 19.173 1.880 -7.937 1.00 84.12 337 ARG A CA 1
ATOM 2585 C C . ARG A 1 337 ? 18.562 0.897 -6.942 1.00 84.12 337 ARG A C 1
ATOM 2587 O O . ARG A 1 337 ? 18.371 1.262 -5.784 1.00 84.12 337 ARG A O 1
ATOM 2594 N N . LEU A 1 338 ? 18.340 -0.347 -7.368 1.00 82.00 338 LEU A N 1
ATOM 2595 C CA . LEU A 1 338 ? 17.863 -1.431 -6.513 1.00 82.00 338 LEU A CA 1
ATOM 2596 C C . LEU A 1 338 ? 18.808 -1.659 -5.331 1.00 82.00 338 LEU A C 1
ATOM 2598 O O . LEU A 1 338 ? 18.358 -1.563 -4.195 1.00 82.00 338 LEU A O 1
ATOM 2602 N N . ARG A 1 339 ? 20.117 -1.828 -5.556 1.00 82.06 339 ARG A N 1
ATOM 2603 C CA . ARG A 1 339 ? 21.093 -2.013 -4.464 1.00 82.06 339 ARG A CA 1
ATOM 2604 C C . ARG A 1 339 ? 21.054 -0.881 -3.441 1.00 82.06 339 ARG A C 1
ATOM 2606 O O . ARG A 1 339 ? 21.035 -1.130 -2.238 1.00 82.06 339 ARG A O 1
ATOM 2613 N N . SER A 1 340 ? 21.003 0.359 -3.924 1.00 80.81 340 SER A N 1
ATOM 2614 C CA . SER A 1 340 ? 20.918 1.550 -3.076 1.00 80.81 340 SER A CA 1
ATOM 2615 C C . SER A 1 340 ? 19.642 1.562 -2.225 1.00 80.81 340 SER A C 1
ATOM 2617 O O . SER A 1 340 ? 19.693 1.848 -1.029 1.00 80.81 340 SER A O 1
ATOM 2619 N N . PHE A 1 341 ? 18.507 1.191 -2.824 1.00 81.81 341 PHE A N 1
ATOM 2620 C CA . PHE A 1 341 ? 17.243 1.023 -2.116 1.00 81.81 341 PHE A CA 1
ATOM 2621 C C . PHE A 1 341 ? 17.301 -0.106 -1.087 1.00 81.81 341 PHE A C 1
ATOM 2623 O O . PHE A 1 341 ? 16.928 0.117 0.058 1.00 81.81 341 PHE A O 1
ATOM 2630 N N . GLY A 1 342 ? 17.811 -1.285 -1.453 1.00 79.44 342 GLY A N 1
ATOM 2631 C CA . GLY A 1 342 ? 17.935 -2.427 -0.547 1.00 79.44 342 GLY A CA 1
ATOM 2632 C C . GLY A 1 342 ? 18.753 -2.093 0.696 1.00 79.44 342 GLY A C 1
ATOM 2633 O O . GLY A 1 342 ? 18.334 -2.415 1.800 1.00 79.44 342 GLY A O 1
ATOM 2634 N N . GLN A 1 343 ? 19.865 -1.366 0.539 1.00 79.81 343 GLN A N 1
ATOM 2635 C CA . GLN A 1 343 ? 20.697 -0.916 1.661 1.00 79.81 343 GLN A CA 1
ATOM 2636 C C . GLN A 1 343 ? 19.950 0.035 2.605 1.00 79.81 343 GLN A C 1
ATOM 2638 O O . GLN A 1 343 ? 20.024 -0.129 3.822 1.00 79.81 343 GLN A O 1
ATOM 2643 N N . ARG A 1 344 ? 19.216 1.016 2.059 1.00 79.81 344 ARG A N 1
ATOM 2644 C CA . ARG A 1 344 ? 18.407 1.946 2.865 1.00 79.81 344 ARG A CA 1
ATOM 2645 C C . ARG A 1 344 ? 17.250 1.235 3.545 1.00 79.81 344 ARG A C 1
ATOM 2647 O O . ARG A 1 344 ? 17.106 1.350 4.753 1.00 79.81 344 ARG A O 1
ATOM 2654 N N . ALA A 1 345 ? 16.486 0.449 2.793 1.00 77.56 345 ALA A N 1
ATOM 2655 C CA . ALA A 1 345 ? 15.373 -0.318 3.323 1.00 77.56 345 ALA A CA 1
ATOM 2656 C C . ALA A 1 345 ? 15.847 -1.280 4.419 1.00 77.56 345 ALA A C 1
ATOM 2658 O O . ALA A 1 345 ? 15.230 -1.333 5.474 1.00 77.56 345 ALA A O 1
ATOM 2659 N N . LEU A 1 346 ? 16.968 -1.982 4.238 1.00 77.81 346 LEU A N 1
ATOM 2660 C CA . LEU A 1 346 ? 17.530 -2.837 5.282 1.00 77.81 346 LEU A CA 1
ATOM 2661 C C . LEU A 1 346 ? 17.916 -2.034 6.530 1.00 77.81 346 LEU A C 1
ATOM 2663 O O . LEU A 1 346 ? 17.612 -2.469 7.632 1.00 77.81 346 LEU A O 1
ATOM 2667 N N . ALA A 1 347 ? 18.519 -0.851 6.384 1.00 78.31 347 ALA A N 1
ATOM 2668 C CA . ALA A 1 347 ? 18.842 0.014 7.520 1.00 78.31 347 ALA A CA 1
ATOM 2669 C C . ALA A 1 347 ? 17.583 0.529 8.248 1.00 78.31 347 ALA A C 1
ATOM 2671 O O . ALA A 1 347 ? 17.511 0.461 9.474 1.00 78.31 347 ALA A O 1
ATOM 2672 N N . THR A 1 348 ? 16.573 0.990 7.503 1.00 73.06 348 THR A N 1
ATOM 2673 C CA . THR A 1 348 ? 15.283 1.466 8.032 1.00 73.06 348 THR A CA 1
ATOM 2674 C C . THR A 1 348 ? 14.512 0.332 8.715 1.00 73.06 348 THR A C 1
ATOM 2676 O O . THR A 1 348 ? 13.900 0.527 9.767 1.00 73.06 348 THR A O 1
ATOM 2679 N N . HIS A 1 349 ? 14.555 -0.871 8.136 1.00 69.19 349 HIS A N 1
ATOM 2680 C CA . HIS A 1 349 ? 13.807 -2.036 8.606 1.00 69.19 349 HIS A CA 1
ATOM 2681 C C . HIS A 1 349 ? 14.581 -2.944 9.544 1.00 69.19 349 HIS A C 1
ATOM 2683 O O . HIS A 1 349 ? 13.949 -3.817 10.118 1.00 69.19 349 HIS A O 1
ATOM 2689 N N . ALA A 1 350 ? 15.876 -2.741 9.789 1.00 68.12 350 ALA A N 1
ATOM 2690 C CA . ALA A 1 350 ? 16.647 -3.558 10.733 1.00 68.12 350 ALA A CA 1
ATOM 2691 C C . ALA A 1 350 ? 15.949 -3.636 12.103 1.00 68.12 350 ALA A C 1
ATOM 2693 O O . ALA A 1 350 ? 15.758 -4.714 12.654 1.00 68.12 350 ALA A O 1
ATOM 2694 N N . HIS A 1 351 ? 15.428 -2.505 12.585 1.00 62.41 351 HIS A N 1
ATOM 2695 C CA . HIS A 1 351 ? 14.661 -2.442 13.832 1.00 62.41 351 HIS A CA 1
ATOM 2696 C C . HIS A 1 351 ? 13.273 -3.106 13.751 1.00 62.41 351 HIS A C 1
ATOM 2698 O O . HIS A 1 351 ? 12.730 -3.525 14.770 1.00 62.41 351 HIS A O 1
ATOM 2704 N N . TYR A 1 352 ? 12.679 -3.206 12.557 1.00 58.16 352 TYR A N 1
ATOM 2705 C CA . TYR A 1 352 ? 11.412 -3.913 12.333 1.00 58.16 352 TYR A CA 1
ATOM 2706 C C . TYR A 1 352 ? 11.611 -5.429 12.176 1.00 58.16 352 TYR A C 1
ATOM 2708 O O . TYR A 1 352 ? 10.758 -6.203 12.628 1.00 58.16 352 TYR A O 1
ATOM 2716 N N . LEU A 1 353 ? 12.720 -5.833 11.550 1.00 58.06 353 LEU A N 1
ATOM 2717 C CA . LEU A 1 353 ? 13.127 -7.213 11.298 1.00 58.06 353 LEU A CA 1
ATOM 2718 C C . LEU A 1 353 ? 13.533 -7.934 12.589 1.00 58.06 353 LEU A C 1
ATOM 2720 O O . LEU A 1 353 ? 13.355 -9.141 12.652 1.00 58.06 353 LEU A O 1
ATOM 2724 N N . ASP A 1 354 ? 13.989 -7.222 13.623 1.00 50.94 354 ASP A N 1
ATOM 2725 C CA . ASP A 1 354 ? 14.416 -7.861 14.876 1.00 50.94 354 ASP A CA 1
ATOM 2726 C C . ASP A 1 354 ? 13.261 -8.263 15.822 1.00 50.94 354 ASP A C 1
ATOM 2728 O O . ASP A 1 354 ? 13.443 -9.192 16.603 1.00 50.94 354 ASP A O 1
ATOM 2732 N N . ASP A 1 355 ? 12.064 -7.649 15.757 1.00 49.25 355 ASP A N 1
ATOM 2733 C CA . ASP A 1 355 ? 11.021 -7.900 16.783 1.00 49.25 355 ASP A CA 1
ATOM 2734 C C . ASP A 1 355 ? 9.544 -7.884 16.321 1.00 49.25 355 ASP A C 1
ATOM 2736 O O . ASP A 1 355 ? 8.642 -8.195 17.111 1.00 49.25 355 ASP A O 1
ATOM 2740 N N . THR A 1 356 ? 9.227 -7.522 15.068 1.00 50.19 356 THR A N 1
ATOM 2741 C CA . THR A 1 356 ? 7.845 -7.101 14.733 1.00 50.19 356 THR A CA 1
ATOM 2742 C C . THR A 1 356 ? 7.169 -7.786 13.551 1.00 50.19 356 THR A C 1
ATOM 2744 O O . THR A 1 356 ? 5.988 -7.543 13.320 1.00 50.19 356 THR A O 1
ATOM 2747 N N . LEU A 1 357 ? 7.841 -8.653 12.809 1.00 56.22 357 LEU A N 1
ATOM 2748 C CA . LEU A 1 357 ? 7.244 -9.371 11.680 1.00 56.22 357 LEU A CA 1
ATOM 2749 C C . LEU A 1 357 ? 7.360 -10.872 11.940 1.00 56.22 357 LEU A C 1
ATOM 2751 O O . LEU A 1 357 ? 8.335 -11.271 12.560 1.00 56.22 357 LEU A O 1
ATOM 2755 N N . PRO A 1 358 ? 6.418 -11.733 11.521 1.00 61.88 358 PRO A N 1
ATOM 2756 C CA . PRO A 1 358 ? 6.572 -13.166 11.765 1.00 61.88 358 PRO A CA 1
ATOM 2757 C C . PRO A 1 358 ? 7.802 -13.696 11.048 1.00 61.88 358 PRO A C 1
ATOM 2759 O O . PRO A 1 358 ? 8.116 -13.208 9.962 1.00 61.88 358 PRO A O 1
ATOM 2762 N N . ASP A 1 359 ? 8.451 -14.708 11.620 1.00 64.81 359 ASP A N 1
ATOM 2763 C CA . ASP A 1 359 ? 9.730 -15.244 11.139 1.00 64.81 359 ASP A CA 1
ATOM 2764 C C . ASP A 1 359 ? 9.712 -15.518 9.627 1.00 64.81 359 ASP A C 1
ATOM 2766 O O . ASP A 1 359 ? 10.628 -15.136 8.908 1.00 64.81 359 ASP A O 1
ATOM 2770 N N . GLY A 1 360 ? 8.609 -16.062 9.098 1.00 68.12 360 GLY A N 1
ATOM 2771 C CA . GLY A 1 360 ? 8.459 -16.319 7.661 1.00 68.12 360 GLY A CA 1
ATOM 2772 C C . GLY A 1 360 ? 8.305 -15.073 6.773 1.00 68.12 360 GLY A C 1
ATOM 2773 O O . GLY A 1 360 ? 8.527 -15.152 5.567 1.00 68.12 360 GLY A O 1
ATOM 2774 N N . HIS A 1 361 ? 7.903 -13.926 7.322 1.00 68.06 361 HIS A N 1
ATOM 2775 C CA . HIS A 1 361 ? 7.875 -12.648 6.608 1.00 68.06 361 HIS A CA 1
ATOM 2776 C C . HIS A 1 361 ? 9.219 -11.921 6.709 1.00 68.06 361 HIS A C 1
ATOM 2778 O O . HIS A 1 361 ? 9.660 -11.379 5.700 1.00 68.06 361 HIS A O 1
ATOM 2784 N N . ILE A 1 362 ? 9.871 -11.951 7.880 1.00 69.00 362 ILE A N 1
ATOM 2785 C CA . ILE A 1 362 ? 11.242 -11.443 8.074 1.00 69.00 362 ILE A CA 1
ATOM 2786 C C . ILE A 1 362 ? 12.183 -12.156 7.121 1.00 69.00 362 ILE A C 1
ATOM 2788 O O . ILE A 1 362 ? 12.888 -11.500 6.376 1.00 69.00 362 ILE A O 1
ATOM 2792 N N . ASP A 1 363 ? 12.151 -13.483 7.098 1.00 75.94 363 ASP A N 1
ATOM 2793 C CA . ASP A 1 363 ? 13.026 -14.307 6.270 1.00 75.94 363 ASP A CA 1
ATOM 2794 C C . ASP A 1 363 ? 12.863 -13.995 4.773 1.00 75.94 363 ASP A C 1
ATOM 2796 O O . ASP A 1 363 ? 13.837 -13.810 4.050 1.00 75.94 363 ASP A O 1
ATOM 2800 N N . ARG A 1 364 ? 11.623 -13.820 4.300 1.00 79.94 364 ARG A N 1
ATOM 2801 C CA . ARG A 1 364 ? 11.365 -13.431 2.902 1.00 79.94 364 ARG A CA 1
ATOM 2802 C C . ARG A 1 364 ? 11.761 -12.002 2.593 1.00 79.94 364 ARG A C 1
ATOM 2804 O O . ARG A 1 364 ? 12.263 -11.745 1.504 1.00 79.94 364 ARG A O 1
ATOM 2811 N N . LEU A 1 365 ? 11.473 -11.075 3.502 1.00 78.44 365 LEU A N 1
ATOM 2812 C CA . LEU A 1 365 ? 11.853 -9.682 3.328 1.00 78.44 365 LEU A CA 1
ATOM 2813 C C . LEU A 1 365 ? 13.378 -9.545 3.365 1.00 78.44 365 LEU A C 1
ATOM 2815 O O . LEU A 1 365 ? 13.929 -8.879 2.504 1.00 78.44 365 LEU A O 1
ATOM 2819 N N . GLY A 1 366 ? 14.044 -10.239 4.285 1.00 78.44 366 GLY A N 1
ATOM 2820 C CA . GLY A 1 366 ? 15.493 -10.365 4.385 1.00 78.44 366 GLY A CA 1
ATOM 2821 C C . GLY A 1 366 ? 16.086 -10.936 3.106 1.00 78.44 366 GLY A C 1
ATOM 2822 O O . GLY A 1 366 ? 16.861 -10.246 2.465 1.00 78.44 366 GLY A O 1
ATOM 2823 N N . ARG A 1 367 ? 15.621 -12.104 2.636 1.00 81.56 367 ARG A N 1
ATOM 2824 C CA . ARG A 1 367 ? 16.044 -12.672 1.341 1.00 81.56 367 ARG A CA 1
ATOM 2825 C C . ARG A 1 367 ? 15.854 -11.707 0.177 1.00 81.56 367 ARG A C 1
ATOM 2827 O O . ARG A 1 367 ? 16.739 -11.579 -0.661 1.00 81.56 367 ARG A O 1
ATOM 2834 N N . LEU A 1 368 ? 14.699 -11.043 0.109 1.00 83.06 368 LEU A N 1
ATOM 2835 C CA . LEU A 1 368 ? 14.415 -10.071 -0.941 1.00 83.06 368 LEU A CA 1
ATOM 2836 C C . LEU A 1 368 ? 15.387 -8.887 -0.864 1.00 83.06 368 LEU A C 1
ATOM 2838 O O . LEU A 1 368 ? 15.931 -8.493 -1.888 1.00 83.06 368 LEU A O 1
ATOM 2842 N N . LEU A 1 369 ? 15.617 -8.328 0.325 1.00 82.06 369 LEU A N 1
ATOM 2843 C CA . LEU A 1 369 ? 16.531 -7.207 0.535 1.00 82.06 369 LEU A CA 1
ATOM 2844 C C . LEU A 1 369 ? 17.983 -7.608 0.262 1.00 82.06 369 LEU A C 1
ATOM 2846 O O . LEU A 1 369 ? 18.661 -6.900 -0.475 1.00 82.06 369 LEU A O 1
ATOM 2850 N N . ASP A 1 370 ? 18.436 -8.755 0.761 1.00 80.81 370 ASP A N 1
ATOM 2851 C CA . ASP A 1 370 ? 19.768 -9.302 0.499 1.00 80.81 370 ASP A CA 1
ATOM 2852 C C . ASP A 1 370 ? 19.983 -9.491 -1.003 1.00 80.81 370 ASP A C 1
ATOM 2854 O O . ASP A 1 370 ? 20.979 -9.012 -1.551 1.00 80.81 370 ASP A O 1
ATOM 2858 N N . PHE A 1 371 ? 19.007 -10.081 -1.696 1.00 83.31 371 PHE A N 1
ATOM 2859 C CA . PHE A 1 371 ? 19.035 -10.212 -3.148 1.00 83.31 371 PHE A CA 1
ATOM 2860 C C . PHE A 1 371 ? 19.107 -8.845 -3.841 1.00 83.31 371 PHE A C 1
ATOM 2862 O O . PHE A 1 371 ? 19.972 -8.622 -4.683 1.00 83.31 371 PHE A O 1
ATOM 2869 N N . ILE A 1 372 ? 18.260 -7.889 -3.447 1.00 78.88 372 ILE A N 1
ATOM 2870 C CA . ILE A 1 372 ? 18.271 -6.520 -3.978 1.00 78.88 372 ILE A CA 1
ATOM 2871 C C . ILE A 1 372 ? 19.640 -5.856 -3.766 1.00 78.88 372 ILE A C 1
ATOM 2873 O O . ILE A 1 372 ? 20.117 -5.168 -4.666 1.00 78.88 372 ILE A O 1
ATOM 2877 N N . THR A 1 373 ? 20.305 -6.058 -2.620 1.00 76.88 373 THR A N 1
ATOM 2878 C CA . THR A 1 373 ? 21.652 -5.506 -2.362 1.00 76.88 373 THR A CA 1
ATOM 2879 C C . THR A 1 373 ? 22.747 -6.136 -3.222 1.00 76.88 373 THR A C 1
ATOM 2881 O O . THR A 1 373 ? 23.792 -5.515 -3.425 1.00 76.88 373 THR A O 1
ATOM 2884 N N . GLN A 1 374 ? 22.494 -7.325 -3.764 1.00 80.88 374 GLN A N 1
ATOM 2885 C CA . GLN A 1 374 ? 23.407 -8.096 -4.607 1.00 80.88 374 GLN A CA 1
ATOM 2886 C C . GLN A 1 374 ? 22.903 -8.215 -6.052 1.00 80.88 374 GLN A C 1
ATOM 2888 O O . GLN A 1 374 ? 23.405 -9.051 -6.800 1.00 80.88 374 GLN A O 1
ATOM 2893 N N . TYR A 1 375 ? 21.926 -7.388 -6.446 1.00 79.81 375 TYR A N 1
ATOM 2894 C CA . TYR A 1 375 ? 21.254 -7.497 -7.741 1.00 79.81 375 TYR A CA 1
ATOM 2895 C C . TYR A 1 375 ? 22.281 -7.547 -8.884 1.00 79.81 375 TYR A C 1
ATOM 2897 O O . TYR A 1 375 ? 23.195 -6.713 -8.876 1.00 79.81 375 TYR A O 1
ATOM 2905 N N . PRO A 1 376 ? 22.177 -8.489 -9.838 1.00 78.25 376 PRO A N 1
ATOM 2906 C CA . PRO A 1 376 ? 23.196 -8.687 -10.865 1.00 78.25 376 PRO A CA 1
ATOM 2907 C C . PRO A 1 376 ? 23.302 -7.489 -11.818 1.00 78.25 376 PRO A C 1
ATOM 2909 O O . PRO A 1 376 ? 22.326 -6.793 -12.087 1.00 78.25 376 PRO A O 1
ATOM 2912 N N . ASP A 1 377 ? 24.505 -7.249 -12.344 1.00 75.12 377 ASP A N 1
ATOM 2913 C CA . ASP A 1 377 ? 24.743 -6.207 -13.356 1.00 75.12 377 ASP A CA 1
ATOM 2914 C C . ASP A 1 377 ? 24.446 -6.692 -14.794 1.00 75.12 377 ASP A C 1
ATOM 2916 O O . ASP A 1 377 ? 24.435 -5.880 -15.721 1.00 75.12 377 ASP A O 1
ATOM 2920 N N . GLU A 1 378 ? 24.214 -7.996 -14.991 1.00 77.06 378 GLU A N 1
ATOM 2921 C CA . GLU A 1 378 ? 24.086 -8.633 -16.306 1.00 77.06 378 GLU A CA 1
ATOM 2922 C C . GLU A 1 378 ? 22.676 -9.172 -16.560 1.00 77.06 378 GLU A C 1
ATOM 2924 O O . GLU A 1 378 ? 22.248 -10.131 -15.925 1.00 77.06 378 GLU A O 1
ATOM 2929 N N . GLY A 1 379 ? 22.017 -8.594 -17.568 1.00 66.81 379 GLY A N 1
ATOM 2930 C CA . GLY A 1 379 ? 20.761 -9.085 -18.128 1.00 66.81 379 GLY A CA 1
ATOM 2931 C C . GLY A 1 379 ? 19.546 -8.939 -17.213 1.00 66.81 379 GLY A C 1
ATOM 2932 O O . GLY A 1 379 ? 19.643 -8.771 -16.002 1.00 66.81 379 GLY A O 1
ATOM 2933 N N . VAL A 1 380 ? 18.374 -8.997 -17.838 1.00 75.38 380 VAL A N 1
ATOM 2934 C CA . VAL A 1 380 ? 17.097 -9.140 -17.149 1.00 75.38 380 VAL A CA 1
ATOM 2935 C C . VAL A 1 380 ? 16.492 -10.475 -17.557 1.00 75.38 380 VAL A C 1
ATOM 2937 O O . VAL A 1 380 ? 16.275 -10.744 -18.742 1.00 75.38 380 VAL A O 1
ATOM 2940 N N . THR A 1 381 ? 16.188 -11.307 -16.573 1.00 82.31 381 THR A N 1
ATOM 2941 C CA . THR A 1 381 ? 15.453 -12.552 -16.709 1.00 82.31 381 THR A CA 1
ATOM 2942 C C . THR A 1 381 ? 14.145 -12.291 -17.447 1.00 82.31 381 THR A C 1
ATOM 2944 O O . THR A 1 381 ? 13.292 -11.498 -17.035 1.00 82.31 381 THR A O 1
ATOM 2947 N N . THR A 1 382 ? 13.962 -13.003 -18.558 1.00 85.38 382 THR A N 1
ATOM 2948 C CA . THR A 1 382 ? 12.704 -12.968 -19.300 1.00 85.38 382 THR A CA 1
ATOM 2949 C C . THR A 1 382 ? 11.609 -13.630 -18.473 1.00 85.38 382 THR A C 1
ATOM 2951 O O . THR A 1 382 ? 11.747 -14.774 -18.042 1.00 85.38 382 THR A O 1
ATOM 2954 N N . LEU A 1 383 ? 10.490 -12.930 -18.284 1.00 88.31 383 LEU A N 1
ATOM 2955 C CA . LEU A 1 383 ? 9.333 -13.496 -17.598 1.00 88.31 383 LEU A CA 1
ATOM 2956 C C . LEU A 1 383 ? 8.772 -14.686 -18.375 1.00 88.31 383 LEU A C 1
ATOM 2958 O O . LEU A 1 383 ? 8.478 -14.591 -19.569 1.00 88.31 383 LEU A O 1
ATOM 2962 N N . THR A 1 384 ? 8.502 -15.779 -17.669 1.00 91.38 384 THR A N 1
ATOM 2963 C CA . THR A 1 384 ? 7.635 -16.834 -18.205 1.00 91.38 384 THR A CA 1
ATOM 2964 C C . THR A 1 384 ? 6.223 -16.280 -18.459 1.00 91.38 384 THR A C 1
ATOM 2966 O O . THR A 1 384 ? 5.809 -15.319 -17.799 1.00 91.38 384 THR A O 1
ATOM 2969 N N . PRO A 1 385 ? 5.421 -16.898 -19.348 1.00 91.31 385 PRO A N 1
ATOM 2970 C CA . PRO A 1 385 ? 4.036 -16.477 -19.563 1.00 91.31 385 PRO A CA 1
ATOM 2971 C C . PRO A 1 385 ? 3.211 -16.409 -18.267 1.00 91.31 385 PRO A C 1
ATOM 2973 O O . PRO A 1 385 ? 2.470 -15.457 -18.054 1.00 91.31 385 PRO A O 1
ATOM 2976 N N . ALA A 1 386 ? 3.393 -17.367 -17.351 1.00 90.75 386 ALA A N 1
ATOM 2977 C CA . ALA A 1 386 ? 2.681 -17.389 -16.074 1.00 90.75 386 ALA A CA 1
ATOM 2978 C C . ALA A 1 386 ? 3.089 -16.239 -15.135 1.00 90.75 386 ALA A C 1
ATOM 2980 O O . ALA A 1 386 ? 2.222 -15.634 -14.500 1.00 90.75 386 ALA A O 1
ATOM 2981 N N . GLN A 1 387 ? 4.389 -15.926 -15.063 1.00 92.75 387 GLN A N 1
ATOM 2982 C CA . GLN A 1 387 ? 4.897 -14.789 -14.289 1.00 92.75 387 GLN A CA 1
ATOM 2983 C C . GLN A 1 387 ? 4.376 -13.472 -14.863 1.00 92.75 387 GLN A C 1
ATOM 2985 O O . GLN A 1 387 ? 3.846 -12.656 -14.114 1.00 92.75 387 GLN A O 1
ATOM 2990 N N . ARG A 1 388 ? 4.446 -13.299 -16.191 1.00 91.88 388 ARG A N 1
ATOM 2991 C CA . ARG A 1 388 ? 3.906 -12.126 -16.888 1.00 91.88 388 ARG A CA 1
ATOM 2992 C C . ARG A 1 388 ? 2.422 -11.941 -16.591 1.00 91.88 388 ARG A C 1
ATOM 2994 O O . ARG A 1 388 ? 2.028 -10.874 -16.130 1.00 91.88 388 ARG A O 1
ATOM 3001 N N . ASP A 1 389 ? 1.612 -12.975 -16.788 1.00 91.38 389 ASP A N 1
ATOM 3002 C CA . ASP A 1 389 ? 0.170 -12.903 -16.547 1.00 91.38 389 ASP A CA 1
ATOM 3003 C C . ASP A 1 389 ? -0.149 -12.489 -15.102 1.00 91.38 389 ASP A C 1
ATOM 3005 O O . ASP A 1 389 ? -1.008 -11.633 -14.866 1.00 91.38 389 ASP A O 1
ATOM 3009 N N . TYR A 1 390 ? 0.562 -13.062 -14.124 1.00 92.81 390 TYR A N 1
ATOM 3010 C CA . TYR A 1 390 ? 0.351 -12.730 -12.718 1.00 92.81 390 TYR A CA 1
ATOM 3011 C C . TYR A 1 390 ? 0.834 -11.315 -12.370 1.00 92.81 390 TYR A C 1
ATOM 3013 O O . TYR A 1 390 ? 0.134 -10.591 -11.663 1.00 92.81 390 TYR A O 1
ATOM 3021 N N . SER A 1 391 ? 1.972 -10.870 -12.906 1.00 93.12 391 SER A N 1
ATOM 3022 C CA . SER A 1 391 ? 2.450 -9.491 -12.746 1.00 93.12 391 SER A CA 1
ATOM 3023 C C . SER A 1 391 ? 1.444 -8.472 -13.247 1.00 93.12 391 SER A C 1
ATOM 3025 O O . SER A 1 391 ? 1.149 -7.506 -12.548 1.00 93.12 391 SER A O 1
ATOM 3027 N N . PHE A 1 392 ? 0.883 -8.699 -14.434 1.00 92.12 392 PHE A N 1
ATOM 3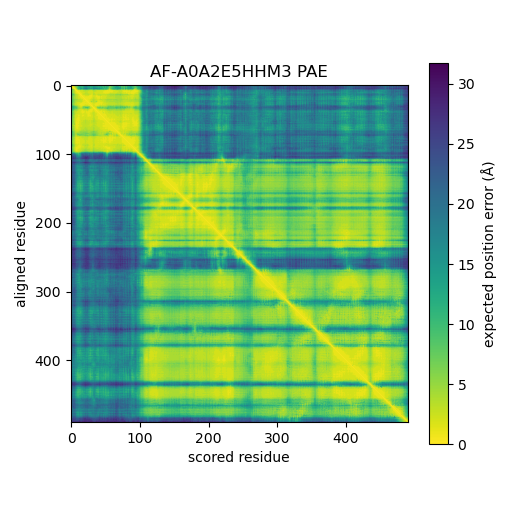028 C CA . PHE A 1 392 ? -0.116 -7.806 -15.012 1.00 92.12 392 PHE A CA 1
ATOM 3029 C C . PHE A 1 392 ? -1.437 -7.859 -14.246 1.00 92.12 392 PHE A C 1
ATOM 3031 O O . PHE A 1 392 ? -2.115 -6.842 -14.131 1.00 92.12 392 PHE A O 1
ATOM 3038 N N . HIS A 1 393 ? -1.801 -9.000 -13.655 1.00 91.50 393 HIS A N 1
ATOM 3039 C CA . HIS A 1 393 ? -2.900 -9.044 -12.691 1.00 91.50 393 HIS A CA 1
ATOM 3040 C C . HIS A 1 393 ? -2.625 -8.155 -11.468 1.00 91.50 393 HIS A C 1
ATOM 3042 O O . HIS A 1 393 ? -3.447 -7.298 -11.156 1.00 91.50 393 HIS A O 1
ATOM 3048 N N . ILE A 1 394 ? -1.460 -8.284 -10.827 1.00 93.00 394 ILE A N 1
ATOM 3049 C CA . ILE A 1 394 ? -1.103 -7.472 -9.654 1.00 93.00 394 ILE A CA 1
ATOM 3050 C C . ILE A 1 394 ? -1.026 -5.978 -9.988 1.00 93.00 394 ILE A C 1
ATOM 3052 O O . ILE A 1 394 ? -1.508 -5.164 -9.204 1.00 93.00 394 ILE A O 1
ATOM 3056 N N . LEU A 1 395 ? -0.468 -5.608 -11.143 1.00 92.88 395 LEU A N 1
ATOM 3057 C CA . LEU A 1 395 ? -0.444 -4.225 -11.623 1.00 92.88 395 LEU A CA 1
ATOM 3058 C C . LEU A 1 395 ? -1.864 -3.681 -11.814 1.00 92.88 395 LEU A C 1
ATOM 3060 O O . LEU A 1 395 ? -2.179 -2.622 -11.281 1.00 92.88 395 LEU A O 1
ATOM 3064 N N . ARG A 1 396 ? -2.749 -4.415 -12.500 1.00 91.75 396 ARG A N 1
ATOM 3065 C CA . ARG A 1 396 ? -4.145 -3.983 -12.683 1.00 91.75 396 ARG A CA 1
ATOM 3066 C C . ARG A 1 396 ? -4.840 -3.757 -11.346 1.00 91.75 396 ARG A C 1
ATOM 3068 O O . ARG A 1 396 ? -5.414 -2.695 -11.153 1.00 91.75 396 ARG A O 1
ATOM 3075 N N . GLU A 1 397 ? -4.732 -4.698 -10.408 1.00 91.56 397 GLU A N 1
ATOM 3076 C CA . GLU A 1 397 ? -5.311 -4.548 -9.065 1.00 91.56 397 GLU A CA 1
ATOM 3077 C C . GLU A 1 397 ? -4.720 -3.348 -8.315 1.00 91.56 397 GLU A C 1
ATOM 3079 O O . GLU A 1 397 ? -5.456 -2.577 -7.704 1.00 91.56 397 GLU A O 1
ATOM 3084 N N . TRP A 1 398 ? -3.400 -3.155 -8.382 1.00 92.44 398 TRP A N 1
ATOM 3085 C CA . TRP A 1 398 ? -2.703 -2.049 -7.725 1.00 92.44 398 TRP A CA 1
ATOM 3086 C C . TRP A 1 398 ? -3.197 -0.682 -8.209 1.00 92.44 398 TRP A C 1
ATOM 3088 O O . TRP A 1 398 ? -3.481 0.204 -7.395 1.00 92.44 398 TRP A O 1
ATOM 3098 N N . PHE A 1 399 ? -3.328 -0.511 -9.528 1.00 91.56 399 PHE A N 1
ATOM 3099 C CA . PHE A 1 399 ? -3.765 0.753 -10.110 1.00 91.56 399 PHE A CA 1
ATOM 3100 C C . PHE A 1 399 ? -5.274 0.962 -10.001 1.00 91.56 399 PHE A C 1
ATOM 3102 O O . PHE A 1 399 ? -5.709 2.051 -9.624 1.00 91.56 399 PHE A O 1
ATOM 3109 N N . PHE A 1 400 ? -6.063 -0.094 -10.205 1.00 90.62 400 PHE A N 1
ATOM 3110 C CA . PHE A 1 400 ? -7.511 -0.067 -10.026 1.00 90.62 400 PHE A CA 1
ATOM 3111 C C . PHE A 1 400 ? -7.900 0.305 -8.592 1.00 90.62 400 PHE A C 1
ATOM 3113 O O . PHE A 1 400 ? -8.714 1.204 -8.385 1.00 90.62 400 PHE A O 1
ATOM 3120 N N . LEU A 1 401 ? -7.263 -0.316 -7.594 1.00 89.94 401 LEU A N 1
ATOM 3121 C CA . LEU A 1 401 ? -7.460 -0.009 -6.173 1.00 89.94 401 LEU A CA 1
ATOM 3122 C C . LEU A 1 401 ? -6.703 1.243 -5.709 1.00 89.94 401 LEU A C 1
ATOM 3124 O O . LEU A 1 401 ? -6.683 1.526 -4.509 1.00 89.94 401 LEU A O 1
ATOM 3128 N N . ARG A 1 402 ? -6.077 1.993 -6.629 1.00 91.25 402 ARG A N 1
ATOM 3129 C CA . ARG A 1 402 ? -5.401 3.265 -6.347 1.00 91.25 402 ARG A CA 1
ATOM 3130 C C . ARG A 1 402 ? -4.352 3.189 -5.240 1.00 91.25 402 ARG A C 1
ATOM 3132 O O . ARG A 1 402 ? -4.069 4.175 -4.560 1.00 91.25 402 ARG A O 1
ATOM 3139 N N . ASP A 1 403 ? -3.705 2.037 -5.081 1.00 88.38 403 ASP A N 1
ATOM 3140 C CA . ASP A 1 403 ? -2.592 1.917 -4.137 1.00 88.38 403 ASP A CA 1
ATOM 3141 C C . ASP A 1 403 ? -1.409 2.817 -4.543 1.00 88.38 403 ASP A C 1
ATOM 3143 O O . ASP A 1 403 ? -0.620 3.223 -3.687 1.00 88.38 403 ASP A O 1
ATOM 3147 N N . TRP A 1 404 ? -1.354 3.231 -5.815 1.00 89.44 404 TRP A N 1
ATOM 3148 C CA . TRP A 1 404 ? -0.392 4.201 -6.333 1.00 89.44 404 TRP A CA 1
ATOM 3149 C C . TRP A 1 404 ? -0.431 5.570 -5.641 1.00 89.44 404 TRP A C 1
ATOM 3151 O O . TRP A 1 404 ? 0.587 6.255 -5.645 1.00 89.44 404 TRP A O 1
ATOM 3161 N N . PHE A 1 405 ? -1.528 5.969 -4.979 1.00 86.88 405 PHE A N 1
ATOM 3162 C CA . PHE A 1 405 ? -1.606 7.244 -4.233 1.00 86.88 405 PHE A CA 1
ATOM 3163 C C . PHE A 1 405 ? -0.591 7.364 -3.096 1.00 86.88 405 PHE A C 1
ATOM 3165 O O . PHE A 1 405 ? -0.346 8.452 -2.578 1.00 86.88 405 PHE A O 1
ATOM 3172 N N . ARG A 1 406 ? -0.012 6.237 -2.687 1.00 82.25 406 ARG A N 1
ATOM 3173 C CA . ARG A 1 406 ? 1.052 6.174 -1.681 1.00 82.25 406 ARG A CA 1
ATOM 3174 C C . ARG A 1 406 ? 2.404 6.611 -2.237 1.00 82.25 406 ARG A C 1
ATOM 3176 O O . ARG A 1 406 ? 3.335 6.810 -1.464 1.00 82.25 406 ARG A O 1
ATOM 3183 N N . HIS A 1 407 ? 2.500 6.755 -3.555 1.00 84.12 407 HIS A N 1
ATOM 3184 C CA . HIS A 1 407 ? 3.682 7.215 -4.257 1.00 84.12 407 HIS A CA 1
ATOM 3185 C C . HIS A 1 407 ? 3.546 8.701 -4.614 1.00 84.12 407 HIS A C 1
ATOM 3187 O O . HIS A 1 407 ? 2.431 9.213 -4.753 1.00 84.12 407 HIS A O 1
ATOM 3193 N N . PRO A 1 408 ? 4.669 9.410 -4.824 1.00 79.44 408 PRO A N 1
ATOM 3194 C CA . PRO A 1 408 ? 4.647 10.812 -5.243 1.00 79.44 408 PRO A CA 1
ATOM 3195 C C . PRO A 1 408 ? 3.851 11.059 -6.537 1.00 79.44 408 PRO A C 1
ATOM 3197 O O . PRO A 1 408 ? 3.301 12.152 -6.743 1.00 79.44 408 PRO A O 1
ATOM 3200 N N . SER A 1 409 ? 3.798 10.051 -7.414 1.00 84.31 409 SER A N 1
ATOM 3201 C CA . SER A 1 409 ? 3.128 10.106 -8.710 1.00 84.31 409 SER A CA 1
ATOM 3202 C C . SER A 1 409 ? 2.790 8.703 -9.258 1.00 84.31 409 SER A C 1
ATOM 3204 O O . SER A 1 409 ? 3.282 7.692 -8.747 1.00 84.31 409 SER A O 1
ATOM 3206 N N . ILE A 1 410 ? 1.945 8.639 -10.295 1.00 86.38 410 ILE A N 1
ATOM 3207 C CA . ILE A 1 410 ? 1.538 7.387 -10.971 1.00 86.38 410 ILE A CA 1
ATOM 3208 C C . ILE A 1 410 ? 2.746 6.726 -11.639 1.00 86.38 410 ILE A C 1
ATOM 3210 O O . ILE A 1 410 ? 2.939 5.520 -11.535 1.00 86.38 410 ILE A O 1
ATOM 3214 N N . GLU A 1 411 ? 3.586 7.534 -12.272 1.00 85.88 411 GLU A N 1
ATOM 3215 C CA . GLU A 1 411 ? 4.821 7.164 -12.956 1.00 85.88 411 GLU A CA 1
ATOM 3216 C C . GLU A 1 411 ? 5.806 6.531 -11.971 1.00 85.88 411 GLU A C 1
ATOM 3218 O O . GLU A 1 411 ? 6.299 5.430 -12.209 1.00 85.88 411 GLU A O 1
ATOM 3223 N N . ALA A 1 412 ? 6.027 7.174 -10.817 1.00 84.75 412 ALA A N 1
ATOM 3224 C CA . ALA A 1 412 ? 6.868 6.626 -9.757 1.00 84.75 412 ALA A CA 1
ATOM 3225 C C . ALA A 1 412 ? 6.326 5.282 -9.262 1.00 84.75 412 ALA A C 1
ATOM 3227 O O . ALA A 1 412 ? 7.095 4.343 -9.051 1.00 84.75 412 ALA A O 1
ATOM 3228 N N . SER A 1 413 ? 5.002 5.152 -9.130 1.00 88.44 413 SER A N 1
ATOM 3229 C CA . SER A 1 413 ? 4.377 3.880 -8.770 1.00 88.44 413 SER A CA 1
ATOM 3230 C C . SER A 1 413 ? 4.572 2.809 -9.849 1.00 88.44 413 SER A C 1
ATOM 3232 O O . SER A 1 413 ? 4.918 1.677 -9.518 1.00 88.44 413 SER A O 1
ATOM 3234 N N . ALA A 1 414 ? 4.437 3.159 -11.131 1.00 89.50 414 ALA A N 1
ATOM 3235 C CA . ALA A 1 414 ? 4.621 2.238 -12.252 1.00 89.50 414 ALA A CA 1
ATOM 3236 C C . ALA A 1 414 ? 6.058 1.708 -12.322 1.00 89.50 414 ALA A C 1
ATOM 3238 O O . ALA A 1 414 ? 6.254 0.495 -12.405 1.00 89.50 414 ALA A O 1
ATOM 3239 N N . VAL A 1 415 ? 7.055 2.591 -12.195 1.00 86.94 415 VAL A N 1
ATOM 3240 C CA . VAL A 1 415 ? 8.473 2.202 -12.108 1.00 86.94 415 VAL A CA 1
ATOM 3241 C C . VAL A 1 415 ? 8.706 1.311 -10.900 1.00 86.94 415 VAL A C 1
ATOM 3243 O O . VAL A 1 415 ? 9.291 0.241 -11.034 1.00 86.94 415 VAL A O 1
ATOM 3246 N N . THR A 1 416 ? 8.214 1.716 -9.727 1.00 89.31 416 THR A N 1
ATOM 3247 C CA . THR A 1 416 ? 8.381 0.934 -8.496 1.00 89.31 416 THR A CA 1
ATOM 3248 C C . THR A 1 416 ? 7.828 -0.478 -8.663 1.00 89.31 416 THR A C 1
ATOM 3250 O O . THR A 1 416 ? 8.463 -1.454 -8.277 1.00 89.31 416 THR A O 1
ATOM 3253 N N . MET A 1 417 ? 6.650 -0.614 -9.265 1.00 92.31 417 MET A N 1
ATOM 3254 C CA . MET A 1 417 ? 6.046 -1.919 -9.492 1.00 92.31 417 MET A CA 1
ATOM 3255 C C . MET A 1 417 ? 6.786 -2.731 -10.559 1.00 92.31 417 MET A C 1
ATOM 3257 O O . MET A 1 417 ? 6.973 -3.931 -10.365 1.00 92.31 417 MET A O 1
ATOM 3261 N N . ALA A 1 418 ? 7.265 -2.104 -11.637 1.00 90.44 418 ALA A N 1
ATOM 3262 C CA . ALA A 1 418 ? 8.093 -2.772 -12.640 1.00 90.44 418 ALA A CA 1
ATOM 3263 C C . ALA A 1 418 ? 9.384 -3.333 -12.018 1.00 90.44 418 ALA A C 1
ATOM 3265 O O . ALA A 1 418 ? 9.687 -4.510 -12.206 1.00 90.44 418 ALA A O 1
ATOM 3266 N N . LEU A 1 419 ? 10.081 -2.541 -11.196 1.00 89.12 419 LEU A N 1
ATOM 3267 C CA . LEU A 1 419 ? 11.265 -2.967 -10.440 1.00 89.12 419 LEU A CA 1
ATOM 3268 C C . LEU A 1 419 ? 10.979 -4.166 -9.525 1.00 89.12 419 LEU A C 1
ATOM 3270 O O . LEU A 1 419 ? 11.788 -5.090 -9.440 1.00 89.12 419 LEU A O 1
ATOM 3274 N N . GLY A 1 420 ? 9.807 -4.195 -8.887 1.00 91.81 420 GLY A N 1
ATOM 3275 C CA . GLY A 1 420 ? 9.373 -5.333 -8.080 1.00 91.81 420 GLY A CA 1
ATOM 3276 C C . GLY A 1 420 ? 9.169 -6.613 -8.878 1.00 91.81 420 GLY A C 1
ATOM 3277 O O . GLY A 1 420 ? 9.541 -7.690 -8.416 1.00 91.81 420 GLY A O 1
ATOM 3278 N N . VAL A 1 421 ? 8.612 -6.506 -10.088 1.00 93.19 421 VAL A N 1
ATOM 3279 C CA . VAL A 1 421 ? 8.456 -7.659 -10.983 1.00 93.19 421 VAL A CA 1
ATOM 3280 C C . VAL A 1 421 ? 9.814 -8.186 -11.440 1.00 93.19 421 VAL A C 1
ATOM 3282 O O . VAL A 1 421 ? 10.020 -9.396 -11.408 1.00 93.19 421 VAL A O 1
ATOM 3285 N N . LEU A 1 422 ? 10.734 -7.297 -11.824 1.00 88.88 422 LEU A N 1
ATOM 3286 C CA . LEU A 1 422 ? 12.095 -7.665 -12.226 1.00 88.88 422 LEU A CA 1
ATOM 3287 C C . LEU A 1 422 ? 12.823 -8.386 -11.088 1.00 88.88 422 LEU 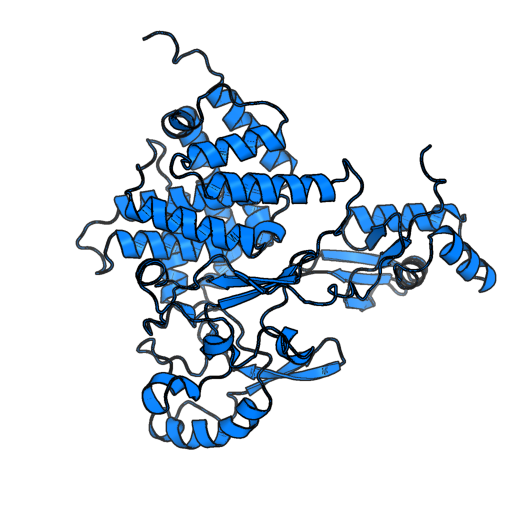A C 1
ATOM 3289 O O . LEU A 1 422 ? 13.309 -9.498 -11.261 1.00 88.88 422 LEU A O 1
ATOM 3293 N N . THR A 1 423 ? 12.771 -7.812 -9.887 1.00 89.56 423 THR A N 1
ATOM 3294 C CA . THR A 1 423 ? 13.368 -8.404 -8.684 1.00 89.56 423 THR A CA 1
ATOM 3295 C C . THR A 1 423 ? 12.798 -9.781 -8.366 1.00 89.56 423 THR A C 1
ATOM 3297 O O . THR A 1 423 ? 13.551 -10.706 -8.072 1.00 89.56 423 THR A O 1
ATOM 3300 N N . ALA A 1 424 ? 11.478 -9.945 -8.455 1.00 91.94 424 ALA A N 1
ATOM 3301 C CA . ALA A 1 424 ? 10.843 -11.239 -8.245 1.00 91.94 424 ALA A CA 1
ATOM 3302 C C . ALA A 1 424 ? 11.253 -12.274 -9.306 1.00 91.94 424 ALA A C 1
ATOM 3304 O O . ALA A 1 424 ? 11.397 -13.451 -8.977 1.00 91.94 424 ALA A O 1
ATOM 3305 N N . ALA A 1 425 ? 11.427 -11.849 -10.563 1.00 91.50 425 ALA A N 1
ATOM 3306 C CA . ALA A 1 425 ? 11.831 -12.714 -11.668 1.00 91.50 425 ALA A CA 1
ATOM 3307 C C . ALA A 1 425 ? 13.252 -13.244 -11.485 1.00 91.50 425 ALA A C 1
ATOM 3309 O O . ALA A 1 425 ? 13.448 -14.455 -11.551 1.00 91.50 425 ALA A O 1
ATOM 3310 N N . GLU A 1 426 ? 14.208 -12.359 -11.194 1.00 88.81 426 GLU A N 1
ATOM 3311 C CA . GLU A 1 426 ? 15.596 -12.765 -10.963 1.00 88.81 426 GLU A CA 1
ATOM 3312 C C . GLU A 1 426 ? 15.731 -13.679 -9.748 1.00 88.81 426 GLU A C 1
ATOM 3314 O O . GLU A 1 426 ? 16.388 -14.716 -9.816 1.00 88.81 426 GLU A O 1
ATOM 3319 N N . LEU A 1 427 ? 15.064 -13.331 -8.641 1.00 88.19 427 LEU A N 1
ATOM 3320 C CA . LEU A 1 427 ? 15.100 -14.149 -7.433 1.00 88.19 427 LEU A CA 1
ATOM 3321 C C . LEU A 1 427 ? 14.545 -15.556 -7.697 1.00 88.19 427 LEU A C 1
ATOM 3323 O O . LEU A 1 427 ? 15.082 -16.537 -7.192 1.00 88.19 427 LEU A O 1
ATOM 3327 N N . ALA A 1 428 ? 13.487 -15.662 -8.505 1.00 90.38 428 ALA A N 1
ATOM 3328 C CA . ALA A 1 428 ? 12.917 -16.947 -8.893 1.00 90.38 428 ALA A CA 1
ATOM 3329 C C . ALA A 1 428 ? 13.806 -17.741 -9.863 1.00 90.38 428 ALA A C 1
ATOM 3331 O O . ALA A 1 428 ? 13.784 -18.967 -9.818 1.00 90.38 428 ALA A O 1
ATOM 3332 N N . ALA A 1 429 ? 14.567 -17.069 -10.731 1.00 89.44 429 ALA A N 1
ATOM 3333 C CA . ALA A 1 429 ? 15.480 -17.715 -11.674 1.00 89.44 429 ALA A CA 1
ATOM 3334 C C . ALA A 1 429 ? 16.768 -18.222 -11.012 1.00 89.44 429 ALA A C 1
ATOM 3336 O O . ALA A 1 429 ? 17.317 -19.229 -11.451 1.00 89.44 429 ALA A O 1
ATOM 3337 N N . GLY A 1 430 ? 17.234 -17.548 -9.956 1.00 86.50 430 GLY A N 1
ATOM 3338 C CA . GLY A 1 430 ? 18.409 -17.956 -9.183 1.00 86.50 430 GLY A CA 1
ATOM 3339 C C . GLY A 1 430 ? 18.148 -19.050 -8.143 1.00 86.50 430 GLY A C 1
ATOM 3340 O O . GLY A 1 430 ? 19.091 -19.503 -7.501 1.00 86.50 430 GLY A O 1
ATOM 3341 N N . ALA A 1 431 ? 16.894 -19.458 -7.938 1.00 85.19 431 ALA A N 1
ATOM 3342 C CA . ALA A 1 431 ? 16.559 -20.494 -6.972 1.00 85.19 431 ALA A CA 1
ATOM 3343 C C . ALA A 1 431 ? 16.822 -21.890 -7.548 1.00 85.19 431 ALA A C 1
ATOM 3345 O O . ALA A 1 431 ? 16.156 -22.320 -8.492 1.00 85.19 431 ALA A O 1
ATOM 3346 N N . ASP A 1 432 ? 17.763 -22.613 -6.942 1.00 77.50 432 ASP A N 1
ATOM 3347 C CA . ASP A 1 432 ? 17.974 -24.027 -7.233 1.00 77.50 432 ASP A CA 1
ATOM 3348 C C . ASP A 1 432 ? 16.709 -24.827 -6.884 1.00 77.50 432 ASP A C 1
ATOM 3350 O O . ASP A 1 432 ? 16.120 -24.651 -5.813 1.00 77.50 432 ASP A O 1
ATOM 3354 N N . GLU A 1 433 ? 16.324 -25.778 -7.744 1.00 67.75 433 GLU A N 1
ATOM 3355 C CA . GLU A 1 433 ? 15.141 -26.640 -7.550 1.00 67.75 433 GLU A CA 1
ATOM 3356 C C . GLU A 1 433 ? 15.158 -27.434 -6.221 1.00 67.75 433 GLU A C 1
ATOM 3358 O O . GLU A 1 433 ? 14.150 -28.030 -5.837 1.00 67.75 433 GLU A O 1
ATOM 3363 N N . GLY A 1 434 ? 16.290 -27.456 -5.507 1.00 59.91 434 GLY A N 1
ATOM 3364 C CA . GLY A 1 434 ? 16.486 -28.197 -4.265 1.00 59.91 434 GLY A CA 1
ATOM 3365 C C . GLY A 1 434 ? 16.365 -27.405 -2.959 1.00 59.91 434 GLY A C 1
ATOM 3366 O O . GLY A 1 434 ? 16.295 -28.051 -1.915 1.00 59.91 434 GLY A O 1
ATOM 3367 N N . ASP A 1 435 ? 16.352 -26.064 -2.963 1.00 54.78 435 ASP A N 1
ATOM 3368 C CA . ASP A 1 435 ? 16.723 -25.333 -1.735 1.00 54.78 435 ASP A CA 1
ATOM 3369 C C . ASP A 1 435 ? 15.577 -25.033 -0.750 1.00 54.78 435 ASP A C 1
ATOM 3371 O O . ASP A 1 435 ? 15.852 -24.734 0.407 1.00 54.78 435 ASP A O 1
ATOM 3375 N N . GLN A 1 436 ? 14.284 -25.130 -1.102 1.00 56.06 436 GLN A N 1
ATOM 3376 C CA . GLN A 1 436 ? 13.246 -24.802 -0.096 1.00 56.06 436 GLN A CA 1
ATOM 3377 C C . GLN A 1 436 ? 11.796 -25.228 -0.368 1.00 56.06 436 GLN A C 1
ATOM 3379 O O . GLN A 1 436 ? 10.877 -24.698 0.253 1.00 56.06 436 GLN A O 1
ATOM 3384 N N . GLY A 1 437 ? 11.546 -26.195 -1.251 1.00 62.66 437 GLY A N 1
ATOM 3385 C CA . GLY A 1 437 ? 10.207 -26.781 -1.439 1.00 62.66 437 GLY A CA 1
ATOM 3386 C C . GLY A 1 437 ? 9.138 -25.873 -2.073 1.00 62.66 437 GLY A C 1
ATOM 3387 O O . GLY A 1 437 ? 8.108 -26.389 -2.506 1.00 62.66 437 GLY A O 1
ATOM 3388 N N . ASP A 1 438 ? 9.364 -24.561 -2.177 1.00 72.75 438 ASP A N 1
ATOM 3389 C CA . ASP A 1 438 ? 8.544 -23.657 -2.984 1.00 72.75 438 ASP A CA 1
ATOM 3390 C C . ASP A 1 438 ? 8.961 -23.792 -4.465 1.00 72.75 438 ASP A C 1
ATOM 3392 O O . ASP A 1 438 ? 10.141 -23.742 -4.811 1.00 72.75 438 ASP A O 1
ATOM 3396 N N . LEU A 1 439 ? 7.987 -23.969 -5.361 1.00 84.00 439 LEU A N 1
ATOM 3397 C CA . LEU A 1 439 ? 8.233 -23.988 -6.808 1.00 84.00 439 LEU A CA 1
ATOM 3398 C C . LEU A 1 439 ? 8.694 -22.592 -7.284 1.00 84.00 439 LEU A C 1
ATOM 3400 O O . LEU A 1 439 ? 8.259 -21.595 -6.705 1.00 84.00 439 LEU A O 1
ATOM 3404 N N . PRO A 1 440 ? 9.466 -22.458 -8.382 1.00 84.75 440 PRO A N 1
ATOM 3405 C CA . PRO A 1 440 ? 9.896 -21.146 -8.892 1.00 84.75 440 PRO A CA 1
ATOM 3406 C C . PRO A 1 440 ? 8.747 -20.138 -9.094 1.00 84.75 440 PRO A C 1
ATOM 3408 O O . PRO A 1 440 ? 8.897 -18.939 -8.856 1.00 84.75 440 PRO A O 1
ATOM 3411 N N . GLY A 1 441 ? 7.559 -20.620 -9.479 1.00 87.75 441 GLY A N 1
ATOM 3412 C CA . GLY A 1 441 ? 6.351 -19.792 -9.584 1.00 87.75 441 GLY A CA 1
ATOM 3413 C C . GLY A 1 441 ? 5.834 -19.266 -8.238 1.00 87.75 441 GLY A C 1
ATOM 3414 O O . GLY A 1 441 ? 5.393 -18.117 -8.163 1.00 87.75 441 GLY A O 1
ATOM 3415 N N . ASP A 1 442 ? 5.932 -20.071 -7.178 1.00 90.94 442 ASP A N 1
ATOM 3416 C CA . ASP A 1 442 ? 5.563 -19.681 -5.815 1.00 90.94 442 ASP A CA 1
ATOM 3417 C C . ASP A 1 442 ? 6.536 -18.614 -5.301 1.00 90.94 442 ASP A C 1
ATOM 3419 O O . ASP A 1 442 ? 6.097 -17.562 -4.832 1.00 90.94 442 ASP A O 1
ATOM 3423 N N . LEU A 1 443 ? 7.845 -18.841 -5.471 1.00 90.31 443 LEU A N 1
ATOM 3424 C CA . LEU A 1 443 ? 8.883 -17.898 -5.054 1.00 90.31 443 LEU A CA 1
ATOM 3425 C C . LEU A 1 443 ? 8.721 -16.541 -5.745 1.00 90.31 443 LEU A C 1
ATOM 3427 O O . LEU A 1 443 ? 8.712 -15.510 -5.071 1.00 90.31 443 LEU A O 1
ATOM 3431 N N . PHE A 1 444 ? 8.501 -16.538 -7.063 1.00 93.69 444 PHE A N 1
ATOM 3432 C CA . PHE A 1 444 ? 8.189 -15.324 -7.816 1.00 93.69 444 PHE A CA 1
ATOM 3433 C C . PHE A 1 444 ? 6.993 -14.576 -7.216 1.00 93.69 444 PHE A C 1
ATOM 3435 O O . PHE A 1 444 ? 7.065 -13.384 -6.908 1.00 93.69 444 PHE A O 1
ATOM 3442 N N . ALA A 1 445 ? 5.872 -15.277 -7.026 1.00 93.38 445 ALA A N 1
ATOM 3443 C CA . ALA A 1 445 ? 4.653 -14.658 -6.534 1.00 93.38 445 ALA A CA 1
ATOM 3444 C C . ALA A 1 445 ? 4.819 -14.120 -5.108 1.00 93.38 445 ALA A C 1
ATOM 3446 O O . ALA A 1 445 ? 4.303 -13.046 -4.786 1.00 93.38 445 ALA A O 1
ATOM 3447 N N . HIS A 1 446 ? 5.545 -14.833 -4.246 1.00 91.81 446 HIS A N 1
ATOM 3448 C CA . HIS A 1 446 ? 5.800 -14.387 -2.881 1.00 91.81 446 HIS A CA 1
ATOM 3449 C C . HIS A 1 446 ? 6.760 -13.210 -2.832 1.00 91.81 446 HIS A C 1
ATOM 3451 O O . HIS A 1 446 ? 6.515 -12.287 -2.056 1.00 91.81 446 HIS A O 1
ATOM 3457 N N . ALA A 1 447 ? 7.807 -13.206 -3.654 1.00 91.81 447 ALA A N 1
ATOM 3458 C CA . ALA A 1 447 ? 8.726 -12.083 -3.778 1.00 91.81 447 ALA A CA 1
ATOM 3459 C C . ALA A 1 447 ? 7.980 -10.823 -4.229 1.00 91.81 447 ALA A C 1
ATOM 3461 O O . ALA A 1 447 ? 8.078 -9.784 -3.577 1.00 91.81 447 ALA A O 1
ATOM 3462 N N . LEU A 1 448 ? 7.128 -10.941 -5.253 1.00 94.25 448 LEU A N 1
ATOM 3463 C CA . LEU A 1 448 ? 6.321 -9.827 -5.746 1.00 94.25 448 LEU A CA 1
ATOM 3464 C C . LEU A 1 448 ? 5.340 -9.304 -4.684 1.00 94.25 448 LEU A C 1
ATOM 3466 O O . LEU A 1 448 ? 5.222 -8.097 -4.488 1.00 94.25 448 LEU A O 1
ATOM 3470 N N . ILE A 1 449 ? 4.652 -10.182 -3.947 1.00 92.38 449 ILE A N 1
ATOM 3471 C CA . ILE A 1 449 ? 3.743 -9.750 -2.870 1.00 92.38 449 ILE A CA 1
ATOM 3472 C C . ILE A 1 449 ? 4.508 -9.127 -1.693 1.00 92.38 449 ILE A C 1
ATOM 3474 O O . ILE A 1 449 ? 4.009 -8.181 -1.077 1.00 92.38 449 ILE A O 1
ATOM 3478 N N . THR A 1 450 ? 5.708 -9.617 -1.379 1.00 89.56 450 THR A N 1
ATOM 3479 C CA . THR A 1 450 ? 6.588 -9.004 -0.373 1.00 89.56 450 THR A CA 1
ATOM 3480 C C . THR A 1 450 ? 7.036 -7.615 -0.823 1.00 89.56 450 THR A C 1
ATOM 3482 O O . THR A 1 450 ? 6.911 -6.674 -0.044 1.00 89.56 450 THR A O 1
ATOM 3485 N N . TRP A 1 451 ? 7.426 -7.448 -2.091 1.00 91.69 451 TRP A N 1
ATOM 3486 C CA . TRP A 1 451 ? 7.729 -6.141 -2.678 1.00 91.69 451 TRP A CA 1
ATOM 3487 C C . TRP A 1 451 ? 6.544 -5.177 -2.567 1.00 91.69 451 TRP A C 1
ATOM 3489 O O . TRP A 1 451 ? 6.684 -4.087 -2.026 1.00 91.69 451 TRP A O 1
ATOM 3499 N N . VAL A 1 452 ? 5.349 -5.602 -2.990 1.00 91.31 452 VAL A N 1
ATOM 3500 C CA . VAL A 1 452 ? 4.102 -4.819 -2.888 1.00 91.31 452 VAL A CA 1
ATOM 3501 C C . VAL A 1 452 ? 3.836 -4.354 -1.455 1.00 91.31 452 VAL A C 1
ATOM 3503 O O . VAL A 1 452 ? 3.366 -3.240 -1.233 1.00 91.31 452 VAL A O 1
ATOM 3506 N N . ARG A 1 453 ? 4.113 -5.201 -0.458 1.00 86.44 453 ARG A N 1
ATOM 3507 C CA . ARG A 1 453 ? 3.976 -4.832 0.958 1.00 86.44 453 ARG A CA 1
ATOM 3508 C C . ARG A 1 453 ? 5.042 -3.826 1.383 1.00 86.44 453 ARG A C 1
ATOM 3510 O O . ARG A 1 453 ? 4.692 -2.868 2.069 1.00 86.44 453 ARG A O 1
ATOM 3517 N N . LEU A 1 454 ? 6.286 -4.024 0.952 1.00 84.50 454 LEU A N 1
ATOM 3518 C CA . LEU A 1 454 ? 7.410 -3.140 1.241 1.00 84.50 454 LEU A CA 1
ATOM 3519 C C . LEU A 1 454 ? 7.142 -1.729 0.707 1.00 84.50 454 LEU A C 1
ATOM 3521 O O . LEU A 1 454 ? 7.134 -0.773 1.475 1.00 84.50 454 LEU A O 1
ATOM 3525 N N . VAL A 1 455 ? 6.817 -1.589 -0.575 1.00 86.00 455 VAL A N 1
ATOM 3526 C CA . VAL A 1 455 ? 6.665 -0.276 -1.231 1.00 86.00 455 VAL A CA 1
ATOM 3527 C C . VAL A 1 455 ? 5.350 0.436 -0.904 1.00 86.00 455 VAL A C 1
ATOM 3529 O O . VAL A 1 455 ? 5.105 1.544 -1.358 1.00 86.00 455 VAL A O 1
ATOM 3532 N N . ARG A 1 456 ? 4.478 -0.169 -0.093 1.00 81.75 456 ARG A N 1
ATOM 3533 C CA . ARG A 1 456 ? 3.236 0.466 0.370 1.00 81.75 456 ARG A CA 1
ATOM 3534 C C . ARG A 1 456 ? 3.462 1.417 1.548 1.00 81.75 456 ARG A C 1
ATOM 3536 O O . ARG A 1 456 ? 2.623 2.292 1.789 1.00 81.75 456 ARG A O 1
ATOM 3543 N N . ALA A 1 457 ? 4.529 1.214 2.318 1.00 77.56 457 ALA A N 1
ATOM 3544 C CA . ALA A 1 457 ? 4.921 2.160 3.352 1.00 77.56 457 ALA A CA 1
ATOM 3545 C C . ALA A 1 457 ? 5.510 3.398 2.655 1.00 77.56 457 ALA A C 1
ATOM 3547 O O . ALA A 1 457 ? 6.490 3.249 1.926 1.00 77.56 457 ALA A O 1
ATOM 3548 N N . PRO A 1 458 ? 4.931 4.600 2.821 1.00 67.19 458 PRO A N 1
ATOM 3549 C CA . PRO A 1 458 ? 5.383 5.767 2.058 1.00 67.19 458 PRO A CA 1
ATOM 3550 C C . PRO A 1 458 ? 6.842 6.151 2.339 1.00 67.19 458 PRO A C 1
ATOM 3552 O O . PRO A 1 458 ? 7.519 6.650 1.441 1.00 67.19 458 PRO A O 1
ATOM 3555 N N . ASP A 1 459 ? 7.345 5.848 3.541 1.00 69.88 459 ASP A N 1
ATOM 3556 C CA . ASP A 1 459 ? 8.766 5.997 3.882 1.00 69.88 459 ASP A CA 1
ATOM 3557 C C . ASP A 1 459 ? 9.650 5.174 2.934 1.00 69.88 459 ASP A C 1
ATOM 3559 O O . ASP A 1 459 ? 10.643 5.676 2.425 1.00 69.88 459 ASP A O 1
ATOM 3563 N N . ASN A 1 460 ? 9.225 3.963 2.567 1.00 71.88 460 ASN A N 1
ATOM 3564 C CA . ASN A 1 460 ? 9.990 3.091 1.674 1.00 71.88 460 ASN A CA 1
ATOM 3565 C C . ASN A 1 460 ? 9.976 3.575 0.223 1.00 71.88 460 ASN A C 1
ATOM 3567 O O . ASN A 1 460 ? 10.940 3.376 -0.506 1.00 71.88 460 ASN A O 1
ATOM 3571 N N . VAL A 1 461 ? 8.892 4.212 -0.224 1.00 70.44 461 VAL A N 1
ATOM 3572 C CA . VAL A 1 461 ? 8.867 4.822 -1.564 1.00 70.44 461 VAL A CA 1
ATOM 3573 C C . VAL A 1 461 ? 9.802 6.023 -1.617 1.00 70.44 461 VAL A C 1
ATOM 3575 O O . VAL A 1 461 ? 10.503 6.205 -2.608 1.00 70.44 461 VAL A O 1
ATOM 3578 N N . THR A 1 462 ? 9.830 6.809 -0.542 1.00 68.56 462 THR A N 1
ATOM 3579 C CA . THR A 1 462 ? 10.765 7.929 -0.392 1.00 68.56 462 THR A CA 1
ATOM 3580 C C . THR A 1 462 ? 12.205 7.419 -0.284 1.00 68.56 462 THR A C 1
ATOM 3582 O O . THR A 1 462 ? 13.118 8.012 -0.835 1.00 68.56 462 THR A O 1
ATOM 3585 N N . ASP A 1 463 ? 12.432 6.256 0.324 1.00 69.81 463 ASP A N 1
ATOM 3586 C CA . ASP A 1 463 ? 13.745 5.616 0.286 1.00 69.81 463 ASP A CA 1
ATOM 3587 C C . ASP A 1 463 ? 14.101 5.117 -1.121 1.00 69.81 463 ASP A C 1
ATOM 3589 O O . ASP A 1 463 ? 15.276 5.107 -1.471 1.00 69.81 463 ASP A O 1
ATOM 3593 N N . LEU A 1 464 ? 13.147 4.700 -1.957 1.00 68.62 464 LEU A N 1
ATOM 3594 C CA . LEU A 1 464 ? 13.437 4.310 -3.344 1.00 68.62 464 LEU A CA 1
ATOM 3595 C C . LEU A 1 464 ? 13.803 5.528 -4.209 1.00 68.62 464 LEU A C 1
ATOM 3597 O O . LEU A 1 464 ? 14.732 5.435 -5.017 1.00 68.62 464 LEU A O 1
ATOM 3601 N N . PHE A 1 465 ? 13.121 6.655 -3.984 1.00 72.00 465 PHE A N 1
ATOM 3602 C CA . PHE A 1 465 ? 13.353 7.945 -4.635 1.00 72.00 465 PHE A CA 1
ATOM 3603 C C . PHE A 1 465 ? 13.357 9.056 -3.586 1.00 72.00 465 PHE A C 1
ATOM 3605 O O . PHE A 1 465 ? 12.290 9.441 -3.098 1.00 72.00 465 PHE A O 1
ATOM 3612 N N . THR A 1 466 ? 14.545 9.560 -3.235 1.00 63.16 466 THR A N 1
ATOM 3613 C CA . THR A 1 466 ? 14.718 10.471 -2.084 1.00 63.16 466 THR A CA 1
ATOM 3614 C C . THR A 1 466 ? 13.894 11.747 -2.214 1.00 63.16 466 THR A C 1
ATOM 3616 O O . THR A 1 466 ? 13.447 12.308 -1.214 1.00 63.16 466 THR A O 1
ATOM 3619 N N . ASP A 1 467 ? 13.648 12.175 -3.450 1.00 64.81 467 ASP A N 1
ATOM 3620 C CA . ASP A 1 467 ? 12.758 13.266 -3.818 1.00 64.81 467 ASP A CA 1
ATOM 3621 C C . ASP A 1 467 ? 12.359 13.160 -5.310 1.00 64.81 467 ASP A C 1
ATOM 3623 O O . ASP A 1 467 ? 12.662 12.186 -6.008 1.00 64.81 467 ASP A O 1
ATOM 3627 N N . GLN A 1 468 ? 11.623 14.161 -5.809 1.00 63.19 468 GLN A N 1
ATOM 3628 C CA . GLN A 1 468 ? 11.253 14.237 -7.227 1.00 63.19 468 GLN A CA 1
ATOM 3629 C C . GLN A 1 468 ? 12.454 14.466 -8.153 1.00 63.19 468 GLN A C 1
ATOM 3631 O O . GLN A 1 468 ? 12.375 14.099 -9.324 1.00 63.19 468 GLN A O 1
ATOM 3636 N N . GLU A 1 469 ? 13.532 15.074 -7.657 1.00 70.88 469 GLU A N 1
ATOM 3637 C CA . GLU A 1 469 ? 14.745 15.328 -8.429 1.00 70.88 469 GLU A CA 1
ATOM 3638 C C . GLU A 1 469 ? 15.500 14.015 -8.653 1.00 70.88 469 GLU A C 1
ATOM 3640 O O . GLU A 1 469 ? 15.830 13.700 -9.789 1.00 70.88 469 GLU A O 1
ATOM 3645 N N . ASP A 1 470 ? 15.648 13.182 -7.622 1.00 72.94 470 ASP A N 1
ATOM 3646 C CA . ASP A 1 470 ? 16.239 11.844 -7.698 1.00 72.94 470 ASP A CA 1
ATOM 3647 C C . ASP A 1 470 ? 15.427 10.901 -8.599 1.00 72.94 470 ASP A C 1
ATOM 3649 O O . ASP A 1 470 ? 15.998 10.156 -9.400 1.00 72.94 470 ASP A O 1
ATOM 3653 N N . PHE A 1 471 ? 14.090 10.970 -8.541 1.00 73.88 471 PHE A N 1
ATOM 3654 C CA . PHE A 1 471 ? 13.241 10.256 -9.499 1.00 73.88 471 PHE A CA 1
ATOM 3655 C C . PHE A 1 471 ? 13.453 10.766 -10.930 1.00 73.88 471 PHE A C 1
ATOM 3657 O O . PHE A 1 471 ? 13.614 9.969 -11.852 1.00 73.88 471 PHE A O 1
ATOM 3664 N N . GLY A 1 472 ? 13.493 12.087 -11.121 1.00 73.44 472 GLY A N 1
ATOM 3665 C CA . GLY A 1 472 ? 13.762 12.707 -12.415 1.00 73.44 472 GLY A CA 1
ATOM 3666 C C . GLY A 1 472 ? 15.119 12.299 -12.985 1.00 73.44 472 GLY A C 1
ATOM 3667 O O . GLY A 1 472 ? 15.183 11.894 -14.141 1.00 73.44 472 GLY A O 1
ATOM 3668 N N . LEU A 1 473 ? 16.175 12.328 -12.168 1.00 78.06 473 LEU A N 1
ATOM 3669 C CA . LEU A 1 473 ? 17.527 11.891 -12.521 1.00 78.06 473 LEU A CA 1
ATOM 3670 C C . LEU A 1 473 ? 17.554 10.415 -12.901 1.00 78.06 473 LEU A C 1
ATOM 3672 O O . LEU A 1 473 ? 18.109 10.075 -13.935 1.00 78.06 473 LEU A O 1
ATOM 3676 N N . PHE A 1 474 ? 16.890 9.546 -12.133 1.00 78.81 474 PHE A N 1
ATOM 3677 C CA . PHE A 1 474 ? 16.774 8.133 -12.492 1.00 78.81 474 PHE A CA 1
ATOM 3678 C C . PHE A 1 474 ? 16.133 7.940 -13.872 1.00 78.81 474 PHE A C 1
ATOM 3680 O O . PHE A 1 474 ? 16.623 7.152 -14.679 1.00 78.81 474 PHE A O 1
ATOM 3687 N N . LEU A 1 475 ? 15.058 8.671 -14.170 1.00 76.81 475 LEU A N 1
ATOM 3688 C CA . LEU A 1 475 ? 14.433 8.608 -15.488 1.00 76.81 475 LEU A CA 1
ATOM 3689 C C . LEU A 1 475 ? 15.314 9.223 -16.580 1.00 76.81 475 LEU A C 1
ATOM 3691 O O . LEU A 1 475 ? 15.263 8.767 -17.720 1.00 76.81 475 LEU A O 1
ATOM 3695 N N . THR A 1 476 ? 16.104 10.251 -16.264 1.00 77.81 476 THR A N 1
ATOM 3696 C CA . THR A 1 476 ? 17.048 10.877 -17.204 1.00 77.81 476 THR A CA 1
ATOM 3697 C C . THR A 1 476 ? 18.166 9.911 -17.547 1.00 77.81 476 THR A C 1
ATOM 3699 O O . THR A 1 476 ? 18.415 9.697 -18.727 1.00 77.81 476 THR A O 1
ATOM 3702 N N . ASP A 1 477 ? 18.741 9.240 -16.551 1.00 80.12 477 ASP A N 1
ATOM 3703 C CA . ASP A 1 477 ? 19.755 8.205 -16.747 1.00 80.12 477 ASP A CA 1
ATOM 3704 C C . ASP A 1 477 ? 19.224 7.084 -17.660 1.00 80.12 477 ASP A C 1
ATOM 3706 O O . ASP A 1 477 ? 19.921 6.643 -18.575 1.00 80.12 477 ASP A O 1
ATOM 3710 N N . LEU A 1 478 ? 17.971 6.648 -17.459 1.00 76.75 478 LEU A N 1
ATOM 3711 C CA . LEU A 1 478 ? 17.307 5.679 -18.343 1.00 76.75 478 LEU A CA 1
ATOM 3712 C C . LEU A 1 478 ? 17.104 6.224 -19.768 1.00 76.75 478 LEU A C 1
ATOM 3714 O O . LEU A 1 478 ? 17.300 5.502 -20.746 1.00 76.75 478 LEU A O 1
ATOM 3718 N N . GLY A 1 479 ? 16.728 7.499 -19.887 1.00 72.75 479 GLY A N 1
ATOM 3719 C CA . GLY A 1 479 ? 16.592 8.216 -21.155 1.00 72.75 479 GLY A CA 1
ATOM 3720 C C . GLY A 1 479 ? 17.882 8.284 -21.957 1.00 72.75 479 GLY A C 1
ATOM 3721 O O . GLY A 1 479 ? 17.896 7.956 -23.144 1.00 72.75 479 GLY A O 1
ATOM 3722 N N . GLU A 1 480 ? 18.966 8.676 -21.297 1.00 79.25 480 GLU A N 1
ATOM 3723 C CA . GLU A 1 480 ? 20.289 8.823 -21.893 1.00 79.25 480 GLU A CA 1
ATOM 3724 C C . GLU A 1 480 ? 20.899 7.473 -22.271 1.00 79.25 480 GLU A C 1
ATOM 3726 O O . GLU A 1 480 ? 21.446 7.341 -23.368 1.00 79.25 480 GLU A O 1
ATOM 3731 N N . ALA A 1 481 ? 20.746 6.451 -21.420 1.00 73.25 481 ALA A N 1
ATOM 3732 C CA . ALA A 1 481 ? 21.174 5.089 -21.735 1.00 73.25 481 ALA A CA 1
ATOM 3733 C C . ALA A 1 481 ? 20.505 4.580 -23.018 1.00 73.25 481 ALA A C 1
ATOM 3735 O O . ALA A 1 481 ? 21.182 4.053 -23.900 1.00 73.25 481 ALA A O 1
ATOM 3736 N N . GLY A 1 482 ? 19.204 4.843 -23.177 1.00 63.53 482 GLY A N 1
ATOM 3737 C CA . GLY A 1 482 ? 18.486 4.493 -24.396 1.00 63.53 482 GLY A CA 1
ATOM 3738 C C . GLY A 1 482 ? 18.801 5.358 -25.625 1.00 63.53 482 GLY A C 1
ATOM 3739 O O . GLY A 1 482 ? 18.438 4.997 -26.742 1.00 63.53 482 GLY A O 1
ATOM 3740 N N . ALA A 1 483 ? 19.465 6.500 -25.463 1.00 63.44 483 ALA A N 1
ATOM 3741 C CA . ALA A 1 483 ? 19.830 7.378 -26.574 1.00 63.44 483 ALA A CA 1
ATOM 3742 C C . ALA A 1 483 ? 21.239 7.108 -27.131 1.00 63.44 483 ALA A C 1
ATOM 3744 O O . ALA A 1 483 ? 21.590 7.666 -28.175 1.00 63.44 483 ALA A O 1
ATOM 3745 N N . SER A 1 484 ? 22.058 6.286 -26.459 1.00 59.41 484 SER A N 1
ATOM 3746 C CA . SER A 1 484 ? 23.455 6.091 -26.852 1.00 59.41 484 SER A CA 1
ATOM 3747 C C . SER A 1 484 ? 23.574 5.398 -28.225 1.00 59.41 484 SER A C 1
ATOM 3749 O O . SER A 1 484 ? 23.085 4.280 -28.403 1.00 59.41 484 SER A O 1
ATOM 3751 N N . PRO A 1 485 ? 24.246 6.016 -29.216 1.00 54.19 485 PRO A N 1
ATOM 3752 C CA . PRO A 1 485 ? 24.324 5.514 -30.590 1.00 54.19 485 PRO A CA 1
ATOM 3753 C C . PRO A 1 485 ? 25.266 4.312 -30.779 1.00 54.19 485 PRO A C 1
ATOM 3755 O O . PRO A 1 485 ? 25.376 3.802 -31.895 1.00 54.19 485 PRO A O 1
ATOM 3758 N N . GLU A 1 486 ? 25.940 3.832 -29.730 1.00 55.41 486 GLU A N 1
ATOM 3759 C CA . GLU A 1 486 ? 26.919 2.735 -29.830 1.00 55.41 486 GLU A CA 1
ATOM 3760 C C . GLU A 1 486 ? 26.300 1.373 -30.213 1.00 55.41 486 GLU A C 1
ATOM 3762 O O . GLU A 1 486 ? 27.027 0.471 -30.622 1.00 55.41 486 GLU A O 1
ATOM 3767 N N . GLY A 1 487 ? 24.968 1.231 -30.180 1.00 50.94 487 GLY A N 1
ATOM 3768 C CA . GLY A 1 487 ? 24.245 0.045 -30.669 1.00 50.94 487 GLY A CA 1
ATOM 3769 C C . GLY A 1 487 ? 23.830 0.077 -32.150 1.00 50.94 487 GLY A C 1
ATOM 3770 O O . GLY A 1 487 ? 23.299 -0.910 -32.648 1.00 50.94 487 GLY A O 1
ATOM 3771 N N . ALA A 1 488 ? 24.045 1.182 -32.878 1.00 45.16 488 ALA A N 1
ATOM 3772 C CA . ALA A 1 488 ? 23.581 1.335 -34.267 1.00 45.16 488 ALA A CA 1
ATOM 3773 C C . ALA A 1 488 ? 24.602 0.886 -35.335 1.00 45.16 488 ALA A C 1
ATOM 3775 O O . ALA A 1 488 ? 24.351 1.026 -36.534 1.00 45.16 488 ALA A O 1
ATOM 3776 N N . THR A 1 489 ? 25.752 0.347 -34.925 1.00 47.78 489 THR A N 1
ATOM 3777 C CA . THR A 1 489 ? 26.785 -0.168 -35.835 1.00 47.78 489 THR A CA 1
ATOM 3778 C C . THR A 1 489 ? 27.202 -1.587 -35.460 1.00 47.78 489 THR A C 1
ATOM 3780 O O . THR A 1 489 ? 28.293 -1.797 -34.932 1.00 47.78 489 THR A O 1
ATOM 3783 N N . SER A 1 490 ? 26.348 -2.565 -35.761 1.00 40.56 490 SER A N 1
ATOM 3784 C CA . SER A 1 490 ? 26.739 -3.972 -35.928 1.00 40.56 490 SER A CA 1
ATOM 3785 C C . SER A 1 490 ? 25.810 -4.677 -36.901 1.00 40.56 490 SER A C 1
ATOM 3787 O O . SER A 1 490 ? 24.588 -4.642 -36.630 1.00 40.56 490 SER A O 1
#

Secondary structure (DSSP, 8-state):
-PPPTT--EEEE--EEEEE-TTSTTEEEEEETTTTEEEEEEHHHHHHHHT-BSSS-HHHHHHHHHHTT---S-THHHHHHHHHHHHTTSEEEESS---SS----SS-EEEESSS-B------SGGGBSS---SPPHHHHHHHHHHHHHHTTT-TT--GGGEEEEE-TTS-EEEEE-B-GGGBBTTB-TTS-BHHHHHT-GGGS-HHHHHTTEEEEE-SSEEEEEE---TTGGGTTTTS-B--HHHHHS--GGG---TTGGGS---------SSPPTTSHHHHHHHHHHHHHHHHT-TT--HHHHHHHHHHHHHSS--SS-TTTTTT-HHHHHHHHHHHHHHHHHHHHHHHHHHTTSS-HHHHHHHHHHHHHHHT--SS--PPPPHHHHHHHHHHHHHHHHTTGGGGSSSHHHHHHHHHHHHHHHHHHHHS--TTSSS--HHHHHHHHHHHHHHHTTSHHHHHHHSSSHHHHHHHHHHHHHHHH-GGGS--

Radius of gyration: 24.75 Å; Cα contacts (8 Å, |Δi|>4): 693; chains: 1; bounding box: 54×70×64 Å

Nearest PDB structures (foldseek):
  5aym-assembly1_A  TM=2.224E-01  e=4.648E+00  Bdellovibrio bacteriovorus HD100
  5i20-assembly6_F  TM=1.520E-01  e=2.390E+00  Ancylobacter novellus DSM 506

pLDDT: mean 79.42, std 14.19, range [37.44, 97.5]

Mean predicted aligned error: 11.08 Å